Protein AF-A0A9D2GFP0-F1 (afdb_monomer_lite)

pLDDT: mean 77.72, std 15.63, range [35.44, 96.75]

Foldseek 3Di:
DDDDPLPEAEDEPVVLVVVQAQDQAQRWYWYQYPVRDIWIFGGRHPGTPVPTDTDDDDDDDDPDDDDPPQDPQNRDPDHDDDDCVRVVHDDPPPPDCPPPPHHPVRVVVVCVVPPPDQPQFRFDWDDDPDQKIWTWTDGPPAPQKTKIKIQWDADPQAIAGSALQDKIKMWMCHCDPVFHKTFIWIHHRHHDHDPPIFTQWMAGPVRWIDGRNHTDCDVVNVVVVVVVVPDPDPVAHPVRVVVVVPDDDPDDDDDPVNCPDDADWVVRVGANDPDDDPPWDWDAQDSGHIDTADDPPEPPWDWADDVDGDIDTDHPVRVVVVVVVVVVVPDDDQDWDDQPDQDDDDDPDDDDDPDPQQWDQDPVGITGNDTDGDDDDDDDDDDD

Sequence (384 aa):
MTAALNTQVTKTSSEWVTDNPILGKDIIGVEITPGNTLRYKRGDGITTWDGLNYIDIAGDYITAETDPTVPAWAKKTSKPTYTASEVGAAPLSHANDADIHVSTAEKSNWNAKLPSTLPPGSGVTFQTSGTSNGRLFTLQEVPDWVGWTLNAQFTSNGWVLDDPTKYGWFLKLDSRSIMTEYSVYLIPTGAGAHTDEYAVFTVKADGTCTVNGENVVLASDIASLQSHIKNGDIHVTVTDKTNWNNKANSDHVHSASDITTGILSVPRGGSGKSSWTANRILYPSSPTVFEQLPFPTVNGSFLRQGTSGAPYWTSPDDVRGVIRSVLRYARTSNQSMTSSSATKISLTSRTEIDDSGILAVSSNGIKVSKTGYYNISAQIIFSA

Secondary structure (DSSP, 8-state):
--------EEEEHHHHHHH-PBPPTT-EEEEE-TTS-EEEEE--SSSBGGGSPB---------S---TTS-TTTTSSSPPPPPTTTTTPPPTTTTS-TTSSS-HHHHHHHHHTS-SSPPSS--EEEE-SSS-EEEEE--TTSTTEEEEEESEEEETTEEEESSTTS-EEEEEEEEETTEEEEEEEEE-S-SSEE---EEEEEEETTS-EEETTEE---HHHHHHHHHHHH-TTSSS-HHHHHHHHTPPPSS----GGG--SS---GGGT--S-S---TT-EEEEEETTEEEEEPPPSSTTPEEE--SSS--EEE-HHHHHHHHHHHGGGS------B-TTS-------S----S-TTSEEEETTEEEESS-B------------

Structure (mmCIF, N/CA/C/O backbone):
data_AF-A0A9D2GFP0-F1
#
_entry.id   AF-A0A9D2GFP0-F1
#
loop_
_atom_site.group_PDB
_atom_site.id
_atom_site.type_symbol
_atom_site.label_atom_id
_atom_site.label_alt_id
_atom_site.label_comp_id
_atom_site.label_asym_id
_atom_site.label_entity_id
_atom_site.label_seq_id
_atom_site.pdbx_PDB_ins_code
_atom_site.Cartn_x
_atom_site.Cartn_y
_atom_site.Cartn_z
_atom_site.occupancy
_atom_site.B_iso_or_equiv
_atom_site.auth_seq_id
_atom_site.auth_comp_id
_atom_site.auth_asym_id
_atom_site.auth_atom_id
_atom_site.pdbx_PDB_model_num
ATOM 1 N N . MET A 1 1 ? -17.978 -7.814 -108.980 1.00 35.47 1 MET A N 1
ATOM 2 C CA . MET A 1 1 ? -18.346 -8.465 -110.253 1.00 35.47 1 MET A CA 1
ATOM 3 C C . MET A 1 1 ? -19.418 -9.490 -109.925 1.00 35.47 1 MET A C 1
ATOM 5 O O . MET A 1 1 ? -19.194 -10.321 -109.057 1.00 35.47 1 MET A O 1
ATOM 9 N N . THR A 1 2 ? -20.612 -9.303 -110.475 1.00 35.44 2 THR A N 1
ATOM 10 C CA . THR A 1 2 ? -21.835 -10.065 -110.198 1.00 35.44 2 THR A CA 1
ATOM 11 C C . THR A 1 2 ? -21.626 -11.560 -110.444 1.00 35.44 2 THR A C 1
ATOM 13 O O . THR A 1 2 ? -21.064 -11.942 -111.467 1.00 35.44 2 THR A O 1
ATOM 16 N N . ALA A 1 3 ? -22.055 -12.383 -109.487 1.00 38.94 3 ALA A N 1
ATOM 17 C CA . ALA A 1 3 ? -21.982 -13.835 -109.533 1.00 38.94 3 ALA A CA 1
ATOM 18 C C . ALA A 1 3 ? -22.852 -14.409 -110.661 1.00 38.94 3 ALA A C 1
ATOM 20 O O . ALA A 1 3 ? -24.035 -14.085 -110.751 1.00 38.94 3 ALA A O 1
ATOM 21 N N . ALA A 1 4 ? -22.297 -15.323 -111.454 1.00 38.59 4 ALA A N 1
ATOM 22 C CA . ALA A 1 4 ? -23.096 -16.382 -112.050 1.00 38.59 4 ALA A CA 1
ATOM 23 C C . ALA A 1 4 ? -23.027 -17.567 -111.080 1.00 38.59 4 ALA A C 1
ATOM 25 O O . ALA A 1 4 ? -21.947 -18.096 -110.817 1.00 38.59 4 ALA A O 1
ATOM 26 N N . LEU A 1 5 ? -24.166 -17.934 -110.483 1.00 46.25 5 LEU A N 1
ATOM 27 C CA . LEU A 1 5 ? -24.306 -19.222 -109.810 1.00 46.25 5 LEU A CA 1
ATOM 28 C C . LEU A 1 5 ? -24.001 -20.304 -110.852 1.00 46.25 5 LEU A C 1
ATOM 30 O O . LEU A 1 5 ? -24.843 -20.583 -111.705 1.00 46.25 5 LEU A O 1
ATOM 34 N N . ASN A 1 6 ? -22.807 -20.894 -110.785 1.00 54.47 6 ASN A N 1
ATOM 35 C CA . ASN A 1 6 ? -22.441 -22.053 -111.589 1.00 54.47 6 ASN A CA 1
ATOM 36 C C . ASN A 1 6 ? -23.375 -23.200 -111.210 1.00 54.47 6 ASN A C 1
ATOM 38 O O . ASN A 1 6 ? -23.175 -23.901 -110.219 1.00 54.47 6 ASN A O 1
ATOM 42 N N . THR A 1 7 ? -24.448 -23.334 -111.978 1.00 69.25 7 THR A N 1
ATOM 43 C CA . THR A 1 7 ? -25.472 -24.352 -111.796 1.00 69.25 7 THR A CA 1
ATOM 44 C C . THR A 1 7 ? -24.858 -25.658 -112.268 1.00 69.25 7 THR A C 1
ATOM 46 O O . THR A 1 7 ? -24.831 -25.951 -113.456 1.00 69.25 7 THR A O 1
ATOM 49 N N . GLN A 1 8 ? -24.245 -26.399 -111.351 1.00 83.69 8 GLN A N 1
ATOM 50 C CA . GLN A 1 8 ? -23.612 -27.664 -111.683 1.00 83.69 8 GLN A CA 1
ATOM 51 C C . GLN A 1 8 ? -24.689 -28.694 -112.022 1.00 83.69 8 GLN A C 1
ATOM 53 O O . GLN A 1 8 ? -25.612 -28.914 -111.236 1.00 83.69 8 GLN A O 1
ATOM 58 N N . VAL A 1 9 ? -24.556 -29.354 -113.169 1.00 85.25 9 VAL A N 1
ATOM 59 C CA . VAL A 1 9 ? -25.431 -30.471 -113.541 1.00 85.25 9 VAL A CA 1
ATOM 60 C C . VAL A 1 9 ? -24.645 -31.756 -113.352 1.00 85.25 9 VAL A C 1
ATOM 62 O O . VAL A 1 9 ? -23.511 -31.848 -113.810 1.00 85.25 9 VAL A O 1
ATOM 65 N N . THR A 1 10 ? -25.223 -32.741 -112.668 1.00 89.75 10 THR A N 1
ATOM 66 C CA . THR A 1 10 ? -24.551 -34.016 -112.383 1.00 89.75 10 THR A CA 1
ATOM 67 C C . THR A 1 10 ? -25.410 -35.173 -112.875 1.00 89.75 10 THR A C 1
ATOM 69 O O . THR A 1 10 ? -26.590 -35.234 -112.536 1.00 89.75 10 THR A O 1
ATOM 72 N N . LYS A 1 11 ? -24.823 -36.073 -113.667 1.00 88.88 11 LYS A N 1
ATOM 73 C CA . LYS A 1 11 ? -25.441 -37.321 -114.147 1.00 88.88 11 LYS A CA 1
ATOM 74 C C . LYS A 1 11 ? -24.388 -38.429 -114.223 1.00 88.88 11 LYS A C 1
ATOM 76 O O . LYS A 1 11 ? -23.182 -38.161 -114.164 1.00 88.88 11 LYS A O 1
ATOM 81 N N . THR A 1 12 ? -24.825 -39.674 -114.345 1.00 91.00 12 THR A N 1
ATOM 82 C CA . THR A 1 12 ? -23.927 -40.803 -114.625 1.00 91.00 12 THR A CA 1
ATOM 83 C C . THR A 1 12 ? -23.392 -40.741 -116.059 1.00 91.00 12 THR A C 1
ATOM 85 O O . THR A 1 12 ? -24.021 -40.142 -116.933 1.00 91.00 12 THR A O 1
ATOM 88 N N . SER A 1 13 ? -22.245 -41.372 -116.333 1.00 89.50 13 SER A N 1
ATOM 89 C CA . SER A 1 13 ? -21.676 -41.448 -117.694 1.00 89.50 13 SER A CA 1
ATOM 90 C C . SER A 1 13 ? -22.684 -41.922 -118.736 1.00 89.50 13 SER A C 1
ATOM 92 O O . SER A 1 13 ? -22.790 -41.333 -119.806 1.00 89.50 13 SER A O 1
ATOM 94 N N . SER A 1 14 ? -23.457 -42.964 -118.421 1.00 89.31 14 SER A N 1
ATOM 95 C CA . SER A 1 14 ? -24.454 -43.510 -119.344 1.00 89.31 14 SER A CA 1
ATOM 96 C C . SER A 1 14 ? -25.567 -42.514 -119.656 1.00 89.31 14 SER A C 1
ATOM 98 O O . SER A 1 14 ? -26.003 -42.434 -120.801 1.00 89.31 14 SER A O 1
ATOM 100 N N . GLU A 1 15 ? -26.011 -41.738 -118.667 1.00 89.94 15 GLU A N 1
ATOM 101 C CA . GLU A 1 15 ? -27.046 -40.716 -118.862 1.00 89.94 15 GLU A CA 1
ATOM 102 C C . GLU A 1 15 ? -26.515 -39.534 -119.676 1.00 89.94 15 GLU A C 1
ATOM 104 O O . GLU A 1 15 ? -27.200 -39.052 -120.574 1.00 89.94 15 GLU A O 1
ATOM 109 N N . TRP A 1 16 ? -25.281 -39.093 -119.413 1.00 92.19 16 TRP A N 1
ATOM 110 C CA . TRP A 1 16 ? -24.657 -38.017 -120.181 1.00 92.19 16 TRP A CA 1
ATOM 111 C C . TRP A 1 16 ? -24.475 -38.366 -121.654 1.00 92.19 16 TRP A C 1
ATOM 113 O O . TRP A 1 16 ? -24.772 -37.530 -122.502 1.00 92.19 16 TRP A O 1
ATOM 123 N N . VAL A 1 17 ? -24.029 -39.587 -121.953 1.00 88.06 17 VAL A N 1
ATOM 124 C CA . VAL A 1 17 ? -23.835 -40.058 -123.333 1.00 88.06 17 VAL A CA 1
ATOM 125 C C . VAL A 1 17 ? -25.176 -40.302 -124.030 1.00 88.06 17 VAL A C 1
ATOM 127 O O . VAL A 1 17 ? -25.313 -40.010 -125.213 1.00 88.06 17 VAL A O 1
ATOM 130 N N . THR A 1 18 ? -26.189 -40.808 -123.316 1.00 91.06 18 THR A N 1
ATOM 131 C CA . THR A 1 18 ? -27.511 -41.075 -123.915 1.00 91.06 18 THR A CA 1
ATOM 132 C C . THR A 1 18 ? -28.244 -39.782 -124.261 1.00 91.06 18 THR A C 1
ATOM 134 O O . THR A 1 18 ? -28.765 -39.654 -125.368 1.00 91.06 18 THR A O 1
ATOM 137 N N . ASP A 1 19 ? -28.270 -38.814 -123.341 1.00 89.56 19 ASP A N 1
ATOM 138 C CA . ASP A 1 19 ? -28.931 -37.527 -123.579 1.00 89.56 19 ASP A CA 1
ATOM 139 C C . ASP A 1 19 ? -28.094 -36.609 -124.486 1.00 89.56 19 ASP A C 1
ATOM 141 O O . ASP A 1 19 ? -28.644 -35.747 -125.170 1.00 89.56 19 ASP A O 1
ATOM 145 N N . ASN A 1 20 ? -26.764 -36.754 -124.427 1.00 90.06 20 ASN A N 1
ATOM 146 C CA . ASN A 1 20 ? -25.727 -35.950 -125.084 1.00 90.06 20 ASN A CA 1
ATOM 147 C C . ASN A 1 20 ? -26.077 -34.455 -125.263 1.00 90.06 20 ASN A C 1
ATOM 149 O O . ASN A 1 20 ? -26.035 -33.926 -126.379 1.00 90.06 20 ASN A O 1
ATOM 153 N N . PRO A 1 21 ? -26.454 -33.741 -124.186 1.00 91.06 21 PRO A N 1
ATOM 154 C CA . PRO A 1 21 ? -26.950 -32.377 -124.302 1.00 91.06 21 PRO A CA 1
ATOM 155 C C . PRO A 1 21 ? -25.813 -31.386 -124.580 1.00 91.06 21 PRO A C 1
ATOM 157 O O . PRO A 1 21 ? -24.660 -31.615 -124.212 1.00 91.06 21 PRO A O 1
ATOM 160 N N . ILE A 1 22 ? -26.153 -30.230 -125.155 1.00 89.56 22 ILE A N 1
ATOM 161 C CA . ILE A 1 22 ? -25.269 -29.058 -125.181 1.00 89.56 22 ILE A CA 1
ATOM 162 C C . ILE A 1 22 ? -25.416 -28.331 -123.845 1.00 89.56 22 ILE A C 1
ATOM 164 O O . ILE A 1 22 ? -26.501 -27.855 -123.503 1.00 89.56 22 ILE A O 1
ATOM 168 N N . LEU A 1 23 ? -24.330 -28.240 -123.080 1.00 86.94 23 LEU A N 1
ATOM 169 C CA . LEU A 1 23 ? -24.323 -27.477 -121.836 1.00 86.94 23 LEU A CA 1
ATOM 170 C C . LEU A 1 23 ? -24.111 -25.994 -122.126 1.00 86.94 23 LEU A C 1
ATOM 172 O O . LEU A 1 23 ? -23.232 -25.634 -122.908 1.00 86.94 23 LEU A O 1
ATOM 176 N N . GLY A 1 24 ? -24.891 -25.141 -121.455 1.00 84.12 24 GLY A N 1
ATOM 177 C CA . GLY A 1 24 ? -24.727 -23.689 -121.512 1.00 84.12 24 GLY A CA 1
ATOM 178 C C . GLY A 1 24 ? -23.287 -23.264 -121.206 1.00 84.12 24 GLY A C 1
ATOM 179 O O . GLY A 1 24 ? -22.572 -23.940 -120.464 1.00 84.12 24 GLY A O 1
ATOM 180 N N . LYS A 1 25 ? -22.853 -22.142 -121.786 1.00 84.19 25 LYS A N 1
ATOM 181 C CA . LYS A 1 25 ? -21.485 -21.648 -121.615 1.00 84.19 25 LYS A CA 1
ATOM 182 C C . LYS A 1 25 ? -21.151 -21.471 -120.128 1.00 84.19 25 LYS A C 1
ATOM 184 O O . LYS A 1 25 ? -21.944 -20.915 -119.376 1.00 84.19 25 LYS A O 1
ATOM 189 N N . ASP A 1 26 ? -19.980 -21.958 -119.736 1.00 83.50 26 ASP A N 1
ATOM 190 C CA . ASP A 1 26 ? -19.411 -21.928 -118.385 1.00 83.50 26 ASP A CA 1
ATOM 191 C C . ASP A 1 26 ? -20.153 -22.766 -117.324 1.00 83.50 26 ASP A C 1
ATOM 193 O O . ASP A 1 26 ? -19.706 -22.846 -116.176 1.00 83.50 26 ASP A O 1
ATOM 197 N N . ILE A 1 27 ? -21.208 -23.494 -117.709 1.00 86.75 27 ILE A N 1
ATOM 198 C CA . ILE A 1 27 ? -21.839 -24.499 -116.849 1.00 86.75 27 ILE A CA 1
ATOM 199 C C . ILE A 1 27 ? -20.904 -25.698 -116.688 1.00 86.75 27 ILE A C 1
ATOM 201 O O . ILE A 1 27 ? -20.400 -26.251 -117.665 1.00 86.75 27 ILE A O 1
ATOM 205 N N . ILE A 1 28 ? -20.685 -26.125 -115.444 1.00 88.31 28 ILE A N 1
ATOM 206 C CA . ILE A 1 28 ? -19.898 -27.323 -115.149 1.00 88.31 28 ILE A CA 1
ATOM 207 C C . ILE A 1 28 ? -20.825 -28.536 -115.148 1.00 88.31 28 ILE A C 1
ATOM 209 O O . ILE A 1 28 ? -21.703 -28.658 -114.290 1.00 88.31 28 ILE A O 1
ATOM 213 N N . GLY A 1 29 ? -20.621 -29.432 -116.108 1.00 89.62 29 GLY A N 1
ATOM 214 C CA . GLY A 1 29 ? -21.227 -30.754 -116.087 1.00 89.62 29 GLY A CA 1
ATOM 215 C C . GLY A 1 29 ? -20.304 -31.736 -115.382 1.00 89.62 29 GLY A C 1
ATOM 216 O O . GLY A 1 29 ? -19.088 -31.742 -115.602 1.00 89.62 29 GLY A O 1
ATOM 217 N N . VAL A 1 30 ? -20.891 -32.540 -114.506 1.00 90.75 30 VAL A N 1
ATOM 218 C CA . VAL A 1 30 ? -20.180 -33.513 -113.686 1.00 90.75 30 VAL A CA 1
ATOM 219 C C . VAL A 1 30 ? -20.666 -34.895 -114.018 1.00 90.75 30 VAL A C 1
ATOM 221 O O . VAL A 1 30 ? -21.847 -35.224 -113.902 1.00 90.75 30 VAL A O 1
ATOM 224 N N . GLU A 1 31 ? -19.720 -35.701 -114.452 1.00 91.06 31 GLU A N 1
ATOM 225 C CA . GLU A 1 31 ? -19.937 -37.074 -114.835 1.00 91.06 31 GLU A CA 1
ATOM 226 C C . GLU A 1 31 ? -19.493 -37.989 -113.711 1.00 91.06 31 GLU A C 1
ATOM 228 O O . GLU A 1 31 ? -18.322 -38.007 -113.320 1.00 91.06 31 GLU A O 1
ATOM 233 N N . ILE A 1 32 ? -20.452 -38.762 -113.210 1.00 90.62 32 ILE A N 1
ATOM 234 C CA . ILE A 1 32 ? -20.189 -39.877 -112.313 1.00 90.62 32 ILE A CA 1
ATOM 235 C C . ILE A 1 32 ? -19.889 -41.087 -113.195 1.00 90.62 32 ILE A C 1
ATOM 237 O O . ILE A 1 32 ? -20.788 -41.667 -113.809 1.00 90.62 32 ILE A O 1
ATOM 241 N N . THR A 1 33 ? -18.613 -41.455 -113.273 1.00 84.50 33 THR A N 1
ATOM 242 C CA . THR A 1 33 ? -18.197 -42.652 -114.016 1.00 84.50 33 THR A CA 1
ATOM 243 C C . THR A 1 33 ? -18.700 -43.931 -113.337 1.00 84.50 33 THR A C 1
ATOM 245 O O . THR A 1 33 ? -18.937 -43.913 -112.129 1.00 84.50 33 THR A O 1
ATOM 248 N N . PRO A 1 34 ? -18.830 -45.074 -114.045 1.00 82.38 34 PRO A N 1
ATOM 249 C CA . PRO A 1 34 ? -19.286 -46.334 -113.439 1.00 82.38 34 PRO A CA 1
ATOM 250 C C . PRO A 1 34 ? -18.450 -46.802 -112.230 1.00 82.38 34 PRO A C 1
ATOM 252 O O . PRO A 1 34 ? -18.936 -47.569 -111.407 1.00 82.38 34 PRO A O 1
ATOM 255 N N . GLY A 1 35 ? -17.207 -46.320 -112.098 1.00 80.25 35 GLY A N 1
ATOM 256 C CA . GLY A 1 35 ? -16.336 -46.525 -110.932 1.00 80.25 35 GLY A CA 1
ATOM 257 C C . GLY A 1 35 ? -16.458 -45.454 -109.837 1.00 80.25 35 GLY A C 1
ATOM 258 O O . GLY A 1 35 ? -15.555 -45.326 -109.017 1.00 80.25 35 GLY A O 1
ATOM 259 N N . ASN A 1 36 ? -17.523 -44.646 -109.843 1.00 81.19 36 ASN A N 1
ATOM 260 C CA . ASN A 1 36 ? -17.815 -43.573 -108.886 1.00 81.19 36 ASN A CA 1
ATOM 261 C C . ASN A 1 36 ? -16.780 -42.429 -108.814 1.00 81.19 36 ASN A C 1
ATOM 263 O O . ASN A 1 36 ? -16.756 -41.670 -107.847 1.00 81.19 36 ASN A O 1
ATOM 267 N N . THR A 1 37 ? -15.932 -42.271 -109.835 1.00 81.81 37 THR A N 1
ATOM 268 C CA . THR A 1 37 ? -15.012 -41.125 -109.935 1.00 81.81 37 THR A CA 1
ATOM 269 C C . THR A 1 37 ? -15.703 -39.974 -110.657 1.00 81.81 37 THR A C 1
ATOM 271 O O . THR A 1 37 ? -16.303 -40.183 -111.716 1.00 81.81 37 THR A O 1
ATOM 274 N N . LEU A 1 38 ? -15.604 -38.769 -110.093 1.00 85.88 38 LEU A N 1
ATOM 275 C CA . LEU A 1 38 ? -16.155 -37.554 -110.688 1.00 85.88 38 LEU A CA 1
ATOM 276 C C . LEU A 1 38 ? -15.180 -36.966 -111.702 1.00 85.88 38 LEU A C 1
ATOM 278 O O . LEU A 1 38 ? -14.012 -36.737 -111.384 1.00 85.88 38 LEU A O 1
ATOM 282 N N . ARG A 1 39 ? -15.675 -36.674 -112.903 1.00 86.69 39 ARG A N 1
ATOM 283 C CA . ARG A 1 39 ? -14.959 -35.878 -113.901 1.00 86.69 39 ARG A CA 1
ATOM 284 C C . ARG A 1 39 ? -15.784 -34.667 -114.305 1.00 86.69 39 ARG A C 1
ATOM 286 O O . ARG A 1 39 ? -17.012 -34.723 -114.321 1.00 86.69 39 ARG A O 1
ATOM 293 N N . TYR A 1 40 ? -15.097 -33.580 -114.635 1.00 88.94 40 TYR A N 1
ATOM 294 C CA . TYR A 1 40 ? -15.716 -32.283 -114.887 1.00 88.94 40 TYR A CA 1
ATOM 295 C C . TYR A 1 40 ? -15.428 -31.846 -116.316 1.00 88.94 40 TYR A C 1
ATOM 297 O O . TYR A 1 40 ? -14.268 -31.825 -116.733 1.00 88.94 40 TYR A O 1
ATOM 305 N N . LYS A 1 41 ? -16.468 -31.445 -117.044 1.00 90.25 41 LYS A N 1
ATOM 306 C CA . LYS A 1 41 ? -16.332 -30.703 -118.300 1.00 90.25 41 LYS A CA 1
ATOM 307 C C . LYS A 1 41 ? -17.041 -29.362 -118.162 1.00 90.25 41 LYS A C 1
ATOM 309 O O . LYS A 1 41 ? -18.036 -29.247 -117.444 1.00 90.25 41 LYS A O 1
ATOM 314 N N . ARG A 1 42 ? -16.535 -28.340 -118.850 1.00 88.19 42 ARG A N 1
ATOM 315 C CA . ARG A 1 42 ? -17.182 -27.024 -118.918 1.00 88.19 42 ARG A CA 1
ATOM 316 C C . ARG A 1 42 ? -17.918 -26.893 -120.243 1.00 88.19 42 ARG A C 1
ATOM 318 O O . ARG A 1 42 ? -17.294 -27.033 -121.288 1.00 88.19 42 ARG A O 1
ATOM 325 N N . GLY A 1 43 ? -19.217 -26.614 -120.183 1.00 86.62 43 GLY A N 1
ATOM 326 C CA . GLY A 1 43 ? -20.028 -26.276 -121.346 1.00 86.62 43 GLY A CA 1
ATOM 327 C C . GLY A 1 43 ? -19.532 -25.002 -122.015 1.00 86.62 43 GLY A C 1
ATOM 328 O O . GLY A 1 43 ? -19.115 -24.055 -121.350 1.00 86.62 43 GLY A O 1
ATOM 329 N N . ASP A 1 44 ? -19.582 -24.960 -123.336 1.00 84.81 44 ASP A N 1
ATOM 330 C CA . ASP A 1 44 ? -19.275 -23.775 -124.141 1.00 84.81 44 ASP A CA 1
ATOM 331 C C . ASP A 1 44 ? -20.541 -23.135 -124.742 1.00 84.81 44 ASP A C 1
ATOM 333 O O . ASP A 1 44 ? -20.457 -22.077 -125.367 1.00 84.81 44 ASP A O 1
ATOM 337 N N . GLY A 1 45 ? -21.714 -23.730 -124.494 1.00 87.06 45 GLY A N 1
ATOM 338 C CA . GLY A 1 45 ? -23.011 -23.308 -125.017 1.00 87.06 45 GLY A CA 1
ATOM 339 C C . GLY A 1 45 ? -23.322 -23.809 -126.425 1.00 87.06 45 GLY A C 1
ATOM 340 O O . GLY A 1 45 ? -24.381 -23.459 -126.941 1.00 87.06 45 GLY A O 1
ATOM 341 N N . ILE A 1 46 ? -22.428 -24.581 -127.054 1.00 89.31 46 ILE A N 1
ATOM 342 C CA . ILE A 1 46 ? -22.531 -24.953 -128.476 1.00 89.31 46 ILE A CA 1
ATOM 343 C C . ILE A 1 46 ? -22.244 -26.445 -128.704 1.00 89.31 46 ILE A C 1
ATOM 345 O O . ILE A 1 46 ? -22.950 -27.092 -129.475 1.00 89.31 46 ILE A O 1
ATOM 349 N N . THR A 1 47 ? -21.234 -27.005 -128.045 1.00 89.56 47 THR A N 1
ATOM 350 C CA . THR A 1 47 ? -20.782 -28.388 -128.226 1.00 89.56 47 THR A CA 1
ATOM 351 C C . THR A 1 47 ? -21.553 -29.337 -127.306 1.00 89.56 47 THR A C 1
ATOM 353 O O . THR A 1 47 ? -21.805 -29.030 -126.137 1.00 89.56 47 THR A O 1
ATOM 356 N N . THR A 1 48 ? -21.942 -30.506 -127.822 1.00 91.75 48 THR A N 1
ATOM 357 C CA . THR A 1 48 ? -22.589 -31.555 -127.018 1.00 91.75 48 THR A CA 1
ATOM 358 C C . THR A 1 48 ? -21.602 -32.166 -126.022 1.00 91.75 48 THR A C 1
ATOM 360 O O . THR A 1 48 ? -20.385 -32.111 -126.220 1.00 91.75 48 THR A O 1
ATOM 363 N N . TRP A 1 49 ? -22.117 -32.768 -124.950 1.00 91.38 49 TRP A N 1
ATOM 364 C CA . TRP A 1 49 ? -21.321 -33.344 -123.863 1.00 91.38 49 TRP A CA 1
ATOM 365 C C . TRP A 1 49 ? -20.137 -34.211 -124.328 1.00 91.38 49 TRP A C 1
ATOM 367 O O . TRP A 1 49 ? -19.014 -34.052 -123.831 1.00 91.38 49 TRP A O 1
ATOM 377 N N . ASP A 1 50 ? -20.356 -35.099 -125.297 1.00 90.56 50 ASP A N 1
ATOM 378 C CA . ASP A 1 50 ? -19.316 -36.008 -125.793 1.00 90.56 50 ASP A CA 1
ATOM 379 C C . ASP A 1 50 ? -18.161 -35.276 -126.486 1.00 90.56 50 ASP A C 1
ATOM 381 O O . ASP A 1 50 ? -17.018 -35.723 -126.405 1.00 90.56 50 ASP A O 1
ATOM 385 N N . GLY A 1 51 ? -18.437 -34.128 -127.111 1.00 88.88 51 GLY A N 1
ATOM 386 C CA . GLY A 1 51 ? -17.433 -33.313 -127.795 1.00 88.88 51 GLY A CA 1
ATOM 387 C C . GLY A 1 51 ? -16.633 -32.386 -126.875 1.00 88.88 51 GLY A C 1
ATOM 388 O O . GLY A 1 51 ? -15.623 -31.831 -127.302 1.00 88.88 51 GLY A O 1
ATOM 389 N N . LEU A 1 52 ? -17.056 -32.201 -125.620 1.00 88.00 52 LEU A N 1
ATOM 390 C CA . LEU A 1 52 ? -16.339 -31.367 -124.653 1.00 88.00 52 LEU A CA 1
ATOM 391 C C . LEU A 1 52 ? -15.132 -32.109 -124.048 1.00 88.00 52 LEU A C 1
ATOM 393 O O . LEU A 1 52 ? -15.166 -33.324 -123.844 1.00 88.00 52 LEU A O 1
ATOM 397 N N . ASN A 1 53 ? -14.088 -31.362 -123.680 1.00 86.75 53 ASN A N 1
ATOM 398 C CA . ASN A 1 53 ? -12.897 -31.891 -123.004 1.00 86.75 53 ASN A CA 1
ATOM 399 C C . ASN A 1 53 ? -13.015 -31.798 -121.473 1.00 86.75 53 ASN A C 1
ATOM 401 O O . ASN A 1 53 ? -13.693 -30.911 -120.945 1.00 86.75 53 ASN A O 1
ATOM 405 N N . TYR A 1 54 ? -12.334 -32.697 -120.756 1.00 86.62 54 TYR A N 1
ATOM 406 C CA . TYR A 1 54 ? -12.241 -32.627 -119.296 1.00 86.62 54 TYR A CA 1
ATOM 407 C C . TYR A 1 54 ? -11.286 -31.525 -118.833 1.00 86.62 54 TYR A C 1
ATOM 409 O O . TYR A 1 54 ? -10.322 -31.182 -119.515 1.00 86.62 54 TYR A O 1
ATOM 417 N N . ILE A 1 55 ? -11.566 -30.985 -117.648 1.00 84.25 55 ILE A N 1
ATOM 418 C CA . ILE A 1 55 ? -10.709 -30.022 -116.958 1.00 84.25 55 ILE A CA 1
ATOM 419 C C . ILE A 1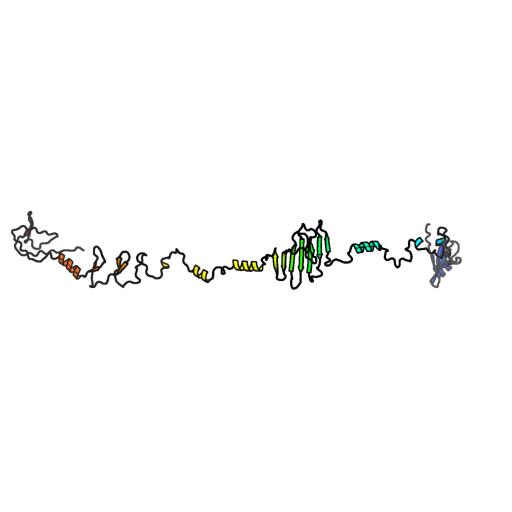 55 ? -9.777 -30.805 -116.022 1.00 84.25 55 ILE A C 1
ATOM 421 O O . ILE A 1 55 ? -10.211 -31.210 -114.946 1.00 84.25 55 ILE A O 1
ATOM 425 N N . ASP A 1 56 ? -8.515 -31.005 -116.403 1.00 66.81 56 ASP A N 1
ATOM 426 C CA . ASP A 1 56 ? -7.486 -31.548 -115.502 1.00 66.81 56 ASP A CA 1
ATOM 427 C C . ASP A 1 56 ? -6.724 -30.400 -114.802 1.00 66.81 56 ASP A C 1
ATOM 429 O O . ASP A 1 56 ? -6.345 -29.413 -115.433 1.00 66.81 56 ASP A O 1
ATOM 433 N N . ILE A 1 57 ? -6.521 -30.498 -113.479 1.00 61.56 57 ILE A N 1
ATOM 434 C CA . ILE A 1 57 ? -5.907 -29.457 -112.627 1.00 61.56 57 ILE A CA 1
ATOM 435 C C . ILE A 1 57 ? -4.439 -29.810 -112.330 1.00 61.56 57 ILE A C 1
ATOM 437 O O . ILE A 1 57 ? -4.176 -30.592 -111.420 1.00 61.56 57 ILE A O 1
ATOM 441 N N . ALA A 1 58 ? -3.484 -29.207 -113.046 1.00 50.28 58 ALA A N 1
ATOM 442 C CA . ALA A 1 58 ? -2.083 -29.064 -112.616 1.00 50.28 58 ALA A CA 1
ATOM 443 C C . ALA A 1 58 ? -1.345 -28.040 -113.506 1.00 50.28 58 ALA A C 1
ATOM 445 O O . ALA A 1 58 ? -1.154 -28.316 -114.688 1.00 50.28 58 ALA A O 1
ATOM 446 N N . GLY A 1 59 ? -0.898 -26.887 -112.969 1.00 54.50 59 GLY A N 1
ATOM 447 C CA . GLY A 1 59 ? 0.055 -26.053 -113.727 1.00 54.50 59 GLY A CA 1
ATOM 448 C C . GLY A 1 59 ? 0.432 -24.627 -113.289 1.00 54.50 59 GLY A C 1
ATOM 449 O O . GLY A 1 59 ? 1.525 -24.221 -113.656 1.00 54.50 59 GLY A O 1
ATOM 450 N N . ASP A 1 60 ? -0.354 -23.868 -112.514 1.00 53.53 60 ASP A N 1
ATOM 451 C CA . ASP A 1 60 ? -0.064 -22.426 -112.310 1.00 53.53 60 ASP A CA 1
ATOM 452 C C . ASP A 1 60 ? 0.389 -22.060 -110.881 1.00 53.53 60 ASP A C 1
ATOM 454 O O . ASP A 1 60 ? -0.421 -21.679 -110.035 1.00 53.53 60 ASP A O 1
ATOM 458 N N . TYR A 1 61 ? 1.702 -22.088 -110.619 1.00 53.19 61 TYR A N 1
ATOM 459 C CA . TYR A 1 61 ? 2.305 -21.376 -109.479 1.00 53.19 61 TYR A CA 1
ATOM 460 C C . TYR A 1 61 ? 3.509 -20.534 -109.932 1.00 53.19 61 TYR A C 1
ATOM 462 O O . TYR A 1 61 ? 4.321 -20.968 -110.746 1.00 53.19 61 TYR A O 1
ATOM 470 N N . ILE A 1 62 ? 3.618 -19.317 -109.391 1.00 64.81 62 ILE A N 1
ATOM 471 C CA . ILE A 1 62 ? 4.593 -18.283 -109.772 1.00 64.81 62 ILE A CA 1
ATOM 472 C C . ILE A 1 62 ? 5.993 -18.662 -109.250 1.00 64.81 62 ILE A C 1
ATOM 474 O O . ILE A 1 62 ? 6.164 -18.893 -108.056 1.00 64.81 62 ILE A O 1
ATOM 478 N N . THR A 1 63 ? 7.008 -18.708 -110.120 1.00 63.59 63 THR A N 1
ATOM 479 C CA . THR A 1 63 ? 8.376 -19.158 -109.776 1.00 63.59 63 THR A CA 1
ATOM 480 C C . THR A 1 63 ? 9.391 -18.025 -109.564 1.00 63.59 63 THR A C 1
ATOM 482 O O . THR A 1 63 ? 10.560 -18.301 -109.297 1.00 63.59 63 THR A O 1
ATOM 485 N N . ALA A 1 64 ? 8.983 -16.756 -109.686 1.00 67.31 64 ALA A N 1
ATOM 486 C CA . ALA A 1 64 ? 9.827 -15.586 -109.429 1.00 67.31 64 ALA A CA 1
ATOM 487 C C . ALA A 1 64 ? 8.992 -14.348 -109.053 1.00 67.31 64 ALA A C 1
ATOM 489 O O . ALA A 1 64 ? 7.935 -14.114 -109.632 1.00 67.31 64 ALA A O 1
ATOM 490 N N . GLU A 1 65 ? 9.493 -13.546 -108.110 1.00 74.88 65 GLU A N 1
ATOM 491 C CA . GLU A 1 65 ? 8.841 -12.315 -107.645 1.00 74.88 65 GLU A CA 1
ATOM 492 C C . GLU A 1 65 ? 9.143 -11.135 -108.585 1.00 74.88 65 GLU A C 1
ATOM 494 O O . GLU A 1 65 ? 10.311 -10.820 -108.836 1.00 74.88 65 GLU A O 1
ATOM 499 N N . THR A 1 66 ? 8.101 -10.467 -109.088 1.00 74.94 66 THR A N 1
ATOM 500 C CA . THR A 1 66 ? 8.209 -9.407 -110.108 1.00 74.94 66 THR A CA 1
ATOM 501 C C . THR A 1 66 ? 7.826 -8.011 -109.613 1.00 74.94 66 THR A C 1
ATOM 503 O O . THR A 1 66 ? 7.993 -7.056 -110.371 1.00 74.94 66 THR A O 1
ATOM 506 N N . ASP A 1 67 ? 7.345 -7.843 -108.375 1.00 78.56 67 ASP A N 1
ATOM 507 C CA . ASP A 1 67 ? 6.908 -6.536 -107.865 1.00 78.56 67 ASP A CA 1
ATOM 508 C C . ASP A 1 67 ? 8.082 -5.526 -107.799 1.00 78.56 67 ASP A C 1
ATOM 510 O O . ASP A 1 67 ? 9.071 -5.741 -107.077 1.00 78.56 67 ASP A O 1
ATOM 514 N N . PRO A 1 68 ? 8.024 -4.403 -108.544 1.00 76.81 68 PRO A N 1
ATOM 515 C CA . PRO A 1 68 ? 9.079 -3.393 -108.552 1.00 76.81 68 PRO A CA 1
ATOM 516 C C . PRO A 1 68 ? 9.173 -2.589 -107.245 1.00 76.81 68 PRO A C 1
ATOM 518 O O . PRO A 1 68 ? 10.209 -1.971 -107.006 1.00 76.81 68 PRO A O 1
ATOM 521 N N . THR A 1 69 ? 8.147 -2.606 -106.389 1.00 86.62 69 THR A N 1
ATOM 522 C CA . THR A 1 69 ? 8.122 -1.863 -105.117 1.00 86.62 69 THR A CA 1
ATOM 523 C C . THR A 1 69 ? 8.963 -2.520 -104.025 1.00 86.62 69 THR A C 1
ATOM 525 O O . THR A 1 69 ? 9.410 -1.850 -103.094 1.00 86.62 69 THR A O 1
ATOM 528 N N . VAL A 1 70 ? 9.253 -3.817 -104.157 1.00 80.81 70 VAL A N 1
ATOM 529 C CA . VAL A 1 70 ? 10.115 -4.534 -103.217 1.00 80.81 70 VAL A CA 1
ATOM 530 C C . VAL A 1 70 ? 11.581 -4.101 -103.432 1.00 80.81 70 VAL A C 1
ATOM 532 O O . VAL A 1 70 ? 12.124 -4.286 -104.532 1.00 80.81 70 VAL A O 1
ATOM 535 N N . PRO A 1 71 ? 12.270 -3.553 -102.408 1.00 81.50 71 PRO A N 1
ATOM 536 C CA . PRO A 1 71 ? 13.644 -3.074 -102.539 1.00 81.50 71 PRO A CA 1
ATOM 537 C C . PRO A 1 71 ? 14.619 -4.179 -102.947 1.00 81.50 71 PRO A C 1
ATOM 539 O O . PRO A 1 71 ? 14.523 -5.318 -102.486 1.00 81.50 71 PRO A O 1
ATOM 542 N N . ALA A 1 72 ? 15.628 -3.833 -103.749 1.00 79.00 72 ALA A N 1
ATOM 543 C CA . ALA A 1 72 ? 16.593 -4.800 -104.275 1.00 79.00 72 ALA A CA 1
ATOM 544 C C . ALA A 1 72 ? 17.309 -5.622 -103.183 1.00 79.00 72 ALA A C 1
ATOM 546 O O . ALA A 1 72 ? 17.613 -6.791 -103.398 1.00 79.00 72 ALA A O 1
ATOM 547 N N . TRP A 1 73 ? 17.549 -5.050 -101.996 1.00 80.19 73 TRP A N 1
ATOM 548 C CA . TRP A 1 73 ? 18.154 -5.765 -100.864 1.00 80.19 73 TRP A CA 1
ATOM 549 C C . TRP A 1 73 ? 17.210 -6.806 -100.240 1.00 80.19 73 TRP A C 1
ATOM 551 O O . TRP A 1 73 ? 17.667 -7.830 -99.734 1.00 80.19 73 TRP A O 1
ATOM 561 N N . ALA A 1 74 ? 15.894 -6.581 -100.300 1.00 76.88 74 ALA A N 1
ATOM 562 C CA . ALA A 1 74 ? 14.904 -7.513 -99.780 1.00 76.88 74 ALA A CA 1
ATOM 563 C C . ALA A 1 74 ? 14.776 -8.758 -100.673 1.00 76.88 74 ALA A C 1
ATOM 565 O O . ALA A 1 74 ? 14.530 -9.841 -100.147 1.00 76.88 74 ALA A O 1
ATOM 566 N N . LYS A 1 75 ? 15.045 -8.601 -101.979 1.00 80.00 75 LYS A N 1
ATOM 567 C CA . LYS A 1 75 ? 15.041 -9.652 -103.012 1.00 80.00 75 LYS A CA 1
ATOM 568 C C . LYS A 1 75 ? 16.277 -10.563 -102.998 1.00 80.00 75 LYS A C 1
ATOM 570 O O . LYS A 1 75 ? 16.278 -11.589 -103.667 1.00 80.00 75 LYS A O 1
ATOM 575 N N . LYS A 1 76 ? 17.345 -10.201 -102.275 1.00 80.44 76 LYS A N 1
ATOM 576 C CA . LYS A 1 76 ? 18.556 -11.034 -102.166 1.00 80.44 76 LYS A CA 1
ATOM 577 C C . LYS A 1 76 ? 18.330 -12.203 -101.202 1.00 80.44 76 LYS A C 1
ATOM 579 O O . LYS A 1 76 ? 17.777 -12.009 -100.121 1.00 80.44 76 LYS A O 1
ATOM 584 N N . THR A 1 77 ? 18.836 -13.384 -101.564 1.00 78.00 77 THR A N 1
ATOM 585 C CA . THR A 1 77 ? 18.750 -14.621 -100.763 1.00 78.00 77 THR A CA 1
ATOM 586 C C . THR A 1 77 ? 19.462 -14.502 -99.414 1.00 78.00 77 THR A C 1
ATOM 588 O O . THR A 1 77 ? 19.011 -15.069 -98.425 1.00 78.00 77 THR A O 1
ATOM 591 N N . SER A 1 78 ? 20.543 -13.719 -99.361 1.00 81.56 78 SER A N 1
ATOM 592 C CA . SER A 1 78 ? 21.317 -13.465 -98.143 1.00 81.56 78 SER A CA 1
ATOM 593 C C . SER A 1 78 ? 21.182 -12.006 -97.728 1.00 81.56 78 SER A C 1
ATOM 595 O O . SER A 1 78 ? 21.412 -11.095 -98.531 1.00 81.56 78 SER A O 1
ATOM 597 N N . LYS A 1 79 ? 20.805 -11.783 -96.468 1.00 79.19 79 LYS A N 1
ATOM 598 C CA . LYS A 1 79 ? 20.727 -10.443 -95.879 1.00 79.19 79 LYS A CA 1
ATOM 599 C C . LYS A 1 79 ? 22.133 -9.921 -95.537 1.00 79.19 79 LYS A C 1
ATOM 601 O O . LYS A 1 79 ? 23.032 -10.734 -95.321 1.00 79.19 79 LYS A O 1
ATOM 606 N N . PRO A 1 80 ? 22.344 -8.593 -95.501 1.00 77.50 80 PRO A N 1
ATOM 607 C CA . PRO A 1 80 ? 23.603 -8.023 -95.033 1.00 77.50 80 PRO A CA 1
ATOM 608 C C . PRO A 1 80 ? 23.835 -8.374 -93.559 1.00 77.50 80 PRO A C 1
ATOM 610 O O . PRO A 1 80 ? 22.884 -8.431 -92.779 1.00 77.50 80 PRO A O 1
ATOM 613 N N . THR A 1 81 ? 25.093 -8.570 -93.171 1.00 78.50 81 THR A N 1
ATOM 614 C CA . THR A 1 81 ? 25.475 -8.622 -91.756 1.00 78.50 81 THR A CA 1
ATOM 615 C C . THR A 1 81 ? 25.511 -7.195 -91.224 1.00 78.50 81 THR A C 1
ATOM 617 O O . THR A 1 81 ? 26.261 -6.378 -91.752 1.00 78.50 81 THR A O 1
ATOM 620 N N . TYR A 1 82 ? 24.719 -6.895 -90.197 1.00 77.00 82 TYR A N 1
ATOM 621 C CA . TYR A 1 82 ? 24.776 -5.608 -89.506 1.00 77.00 82 TYR A CA 1
ATOM 622 C C . TYR A 1 82 ? 25.763 -5.679 -88.341 1.00 77.00 82 TYR A C 1
ATOM 624 O O . TYR A 1 82 ? 25.812 -6.671 -87.609 1.00 77.00 82 TYR A O 1
ATOM 632 N N . THR A 1 83 ? 26.544 -4.625 -88.153 1.00 78.12 83 THR A N 1
ATOM 633 C CA . THR A 1 83 ? 27.392 -4.435 -86.976 1.00 78.12 83 THR A CA 1
ATOM 634 C C . THR A 1 83 ? 26.563 -3.939 -85.791 1.00 78.12 83 THR A C 1
ATOM 636 O O . THR A 1 83 ? 25.516 -3.316 -85.962 1.00 78.12 83 THR A O 1
ATOM 639 N N . ALA A 1 84 ? 27.041 -4.173 -84.564 1.00 72.06 84 ALA A N 1
ATOM 640 C CA . ALA A 1 84 ? 26.357 -3.725 -83.347 1.00 72.06 84 ALA A CA 1
ATOM 641 C C . ALA A 1 84 ? 26.112 -2.198 -83.339 1.00 72.06 84 ALA A C 1
ATOM 643 O O . ALA A 1 84 ? 25.042 -1.737 -82.947 1.00 72.06 84 ALA A O 1
ATOM 644 N N . SER A 1 85 ? 27.058 -1.434 -83.901 1.00 73.44 85 SER A N 1
ATOM 645 C CA . SER A 1 85 ? 26.943 0.015 -84.104 1.00 73.44 85 SER A CA 1
ATOM 646 C C . SER A 1 85 ? 25.793 0.417 -85.031 1.00 73.44 85 SER A C 1
ATOM 648 O O . SER A 1 85 ? 25.218 1.483 -84.836 1.00 73.44 85 SER A O 1
ATOM 650 N N . GLU A 1 86 ? 25.474 -0.380 -86.051 1.00 79.75 86 GLU A N 1
ATOM 651 C CA . GLU A 1 86 ? 24.446 -0.036 -87.045 1.00 79.75 86 GLU A CA 1
ATOM 652 C C . GLU A 1 86 ? 23.023 -0.260 -86.525 1.00 79.75 86 GLU A C 1
ATOM 654 O O . GLU A 1 86 ? 22.090 0.375 -87.007 1.00 79.75 86 GLU A O 1
ATOM 659 N N . VAL A 1 87 ? 22.848 -1.140 -85.536 1.00 80.19 87 VAL A N 1
ATOM 660 C CA . VAL A 1 87 ? 21.525 -1.505 -84.993 1.00 80.19 87 VAL A CA 1
ATOM 661 C C . VAL A 1 87 ? 21.307 -1.040 -83.552 1.00 80.19 87 VAL A C 1
ATOM 663 O O . VAL A 1 87 ? 20.312 -1.409 -82.935 1.00 80.19 87 VAL A O 1
ATOM 666 N N . GLY A 1 88 ? 22.229 -0.244 -82.998 1.00 71.19 88 GLY A N 1
ATOM 667 C CA . GLY A 1 88 ? 22.167 0.207 -81.603 1.00 71.19 88 GLY A CA 1
ATOM 668 C C . GLY A 1 88 ? 22.323 -0.928 -80.586 1.00 71.19 88 GLY A C 1
ATOM 669 O O . GLY A 1 88 ? 21.909 -0.786 -79.437 1.00 71.19 88 GLY A O 1
ATOM 670 N N . ALA A 1 89 ? 22.897 -2.060 -81.001 1.00 69.88 89 ALA A N 1
ATOM 671 C CA . ALA A 1 89 ? 23.217 -3.156 -80.103 1.00 69.88 89 ALA A CA 1
ATOM 672 C C . ALA A 1 89 ? 24.521 -2.855 -79.359 1.00 69.88 89 ALA A C 1
ATOM 674 O O . ALA A 1 89 ? 25.462 -2.264 -79.890 1.00 69.88 89 ALA A O 1
ATOM 675 N N . ALA A 1 90 ? 24.570 -3.288 -78.109 1.00 66.25 90 ALA A N 1
ATOM 676 C CA . ALA A 1 90 ? 25.723 -3.108 -77.251 1.00 66.25 90 ALA A CA 1
ATOM 677 C C . ALA A 1 90 ? 26.924 -3.945 -77.793 1.00 66.25 90 ALA A C 1
ATOM 679 O O . ALA A 1 90 ? 26.713 -5.094 -78.195 1.00 66.25 90 ALA A O 1
ATOM 680 N N . PRO A 1 91 ? 28.162 -3.409 -77.877 1.00 67.00 91 PRO A N 1
ATOM 681 C CA . PRO A 1 91 ? 29.339 -4.138 -78.375 1.00 67.00 91 PRO A CA 1
ATOM 682 C C . PRO A 1 91 ? 29.622 -5.484 -77.672 1.00 67.00 91 PRO A C 1
ATOM 684 O O . PRO A 1 91 ? 29.362 -5.671 -76.493 1.00 67.00 91 PRO A O 1
ATOM 687 N N . LEU A 1 92 ? 30.231 -6.447 -78.376 1.00 60.28 92 LEU A N 1
ATOM 688 C CA . LEU A 1 92 ? 30.437 -7.823 -77.877 1.00 60.28 92 LEU A CA 1
ATOM 689 C C . LEU A 1 92 ? 31.274 -7.935 -76.576 1.00 60.28 92 LEU A C 1
ATOM 691 O O . LEU A 1 92 ? 31.296 -8.989 -75.947 1.00 60.28 92 LEU A O 1
ATOM 695 N N . SER A 1 93 ? 31.970 -6.868 -76.170 1.00 57.78 93 SER A N 1
ATOM 696 C CA . SER A 1 93 ? 32.834 -6.809 -74.984 1.00 57.78 93 SER A CA 1
ATOM 697 C C . SER A 1 93 ? 32.104 -6.502 -73.667 1.00 57.78 93 SER A C 1
ATOM 699 O O . SER A 1 93 ? 32.758 -6.210 -72.671 1.00 57.78 93 SER A O 1
ATOM 701 N N . HIS A 1 94 ? 30.772 -6.583 -73.613 1.00 55.19 94 HIS A N 1
ATOM 702 C CA . HIS A 1 94 ? 30.005 -6.372 -72.372 1.00 55.19 94 HIS A CA 1
ATOM 703 C C . HIS A 1 94 ? 30.024 -7.557 -71.384 1.00 55.19 94 HIS A C 1
ATOM 705 O O . HIS A 1 94 ? 29.228 -7.592 -70.453 1.00 55.19 94 HIS A O 1
ATOM 711 N N . ALA A 1 95 ? 30.929 -8.527 -71.540 1.00 55.28 95 ALA A N 1
ATOM 712 C CA . ALA A 1 95 ? 30.991 -9.709 -70.673 1.00 55.28 95 ALA A CA 1
ATOM 713 C C . ALA A 1 95 ? 31.673 -9.466 -69.308 1.00 55.28 95 ALA A C 1
ATOM 715 O O . ALA A 1 95 ? 31.674 -10.352 -68.456 1.00 55.28 95 ALA A O 1
ATOM 716 N N . ASN A 1 96 ? 32.261 -8.289 -69.082 1.00 55.09 96 ASN A N 1
ATOM 717 C CA . ASN A 1 96 ? 33.067 -8.007 -67.889 1.00 55.09 96 ASN A CA 1
ATOM 718 C C . ASN A 1 96 ? 33.067 -6.524 -67.501 1.00 55.09 96 ASN A C 1
ATOM 720 O O . ASN A 1 96 ? 34.007 -6.043 -66.869 1.00 55.09 96 ASN A O 1
ATOM 724 N N . ASP A 1 97 ? 32.015 -5.803 -67.875 1.00 58.91 97 ASP A N 1
ATOM 725 C CA . ASP A 1 97 ? 31.798 -4.460 -67.363 1.00 58.91 97 ASP A CA 1
ATOM 726 C C . ASP A 1 97 ? 31.079 -4.579 -66.009 1.00 58.91 97 ASP A C 1
ATOM 728 O O . ASP A 1 97 ? 29.884 -4.851 -65.928 1.00 58.91 97 ASP A O 1
ATOM 732 N N . ALA A 1 98 ? 31.845 -4.488 -64.922 1.00 56.53 98 ALA A N 1
ATOM 733 C CA . ALA A 1 98 ? 31.298 -4.481 -63.566 1.00 56.53 98 ALA A CA 1
ATOM 734 C C . ALA A 1 98 ? 30.641 -3.130 -63.206 1.00 56.53 98 ALA A C 1
ATOM 736 O O . ALA A 1 98 ? 30.042 -3.027 -62.133 1.00 56.53 98 ALA A O 1
ATOM 737 N N . ASP A 1 99 ? 30.731 -2.133 -64.098 1.00 60.81 99 ASP A N 1
ATOM 738 C CA . ASP A 1 99 ? 30.354 -0.734 -63.879 1.00 60.81 99 ASP A CA 1
ATOM 739 C C . ASP A 1 99 ? 29.115 -0.301 -64.701 1.00 60.81 99 ASP A C 1
ATOM 741 O O . ASP A 1 99 ? 28.779 0.880 -64.730 1.00 60.81 99 ASP A O 1
ATOM 745 N N . ILE A 1 100 ? 28.352 -1.221 -65.315 1.00 59.38 100 ILE A N 1
ATOM 746 C CA . ILE A 1 100 ? 27.224 -0.843 -66.209 1.00 59.38 100 ILE A CA 1
ATOM 747 C C . ILE A 1 100 ? 26.010 -0.226 -65.486 1.00 59.38 100 ILE A C 1
ATOM 749 O O . ILE A 1 100 ? 25.083 0.264 -66.134 1.00 59.38 100 ILE A O 1
ATOM 753 N N . HIS A 1 101 ? 25.982 -0.235 -64.151 1.00 62.47 101 HIS A N 1
ATOM 754 C CA . HIS A 1 101 ? 24.886 0.362 -63.373 1.00 62.47 101 HIS A CA 1
ATOM 755 C C . HIS A 1 101 ? 25.337 1.327 -62.277 1.00 62.47 101 HIS A C 1
ATOM 757 O O . HIS A 1 101 ? 24.535 2.141 -61.828 1.00 62.47 101 HIS A O 1
ATOM 763 N N . VAL A 1 102 ? 26.591 1.235 -61.836 1.00 70.12 102 VAL A N 1
ATOM 764 C CA . VAL A 1 102 ? 27.170 2.063 -60.775 1.00 70.12 102 VAL A CA 1
ATOM 765 C C . VAL A 1 102 ? 28.666 2.140 -61.056 1.00 70.12 102 VAL A C 1
ATOM 767 O O . VAL A 1 102 ? 29.338 1.112 -61.012 1.00 70.12 102 VAL A O 1
ATOM 770 N N . SER A 1 103 ? 29.193 3.329 -61.336 1.00 78.69 103 SER A N 1
ATOM 771 C CA . SER A 1 103 ? 30.631 3.527 -61.544 1.00 78.69 103 SER A CA 1
ATOM 772 C C . SER A 1 103 ? 31.434 3.180 -60.291 1.00 78.69 103 SER A C 1
ATOM 774 O O . SER A 1 103 ? 30.945 3.297 -59.164 1.00 78.69 103 SER A O 1
ATOM 776 N N . THR A 1 104 ? 32.717 2.860 -60.452 1.00 75.25 104 THR A N 1
ATOM 777 C CA . THR A 1 104 ? 33.647 2.685 -59.322 1.00 75.25 104 THR A CA 1
ATOM 778 C C . THR A 1 104 ? 33.618 3.873 -58.338 1.00 75.25 104 THR A C 1
ATOM 780 O O . THR A 1 104 ? 33.696 3.679 -57.124 1.00 75.25 104 THR A O 1
ATOM 783 N N . ALA A 1 105 ? 33.437 5.105 -58.832 1.00 76.62 105 ALA A N 1
ATOM 784 C CA . ALA A 1 105 ? 33.304 6.305 -58.003 1.00 76.62 105 ALA A CA 1
ATOM 785 C C . ALA A 1 105 ? 31.966 6.357 -57.248 1.00 76.62 105 ALA A C 1
ATOM 787 O O . ALA A 1 105 ? 31.942 6.656 -56.055 1.00 76.62 105 ALA A O 1
ATOM 788 N N . GLU A 1 106 ? 30.853 6.025 -57.901 1.00 80.25 106 GLU A N 1
ATOM 789 C CA . GLU A 1 106 ? 29.543 5.936 -57.248 1.00 80.25 106 GLU A CA 1
ATOM 790 C C . GLU A 1 106 ? 29.505 4.806 -56.222 1.00 80.25 106 GLU A C 1
ATOM 792 O O . GLU A 1 106 ? 28.960 4.997 -55.140 1.00 80.25 106 GLU A O 1
ATOM 797 N N . LYS A 1 107 ? 30.154 3.675 -56.506 1.00 77.94 107 LYS A N 1
ATOM 798 C CA . LYS A 1 107 ? 30.322 2.551 -55.581 1.00 77.94 107 LYS A CA 1
ATOM 799 C C . LYS A 1 107 ? 31.177 2.947 -54.383 1.00 77.94 107 LYS A C 1
ATOM 801 O O . LYS A 1 107 ? 30.824 2.619 -53.257 1.00 77.94 107 LYS A O 1
ATOM 806 N N . SER A 1 108 ? 32.249 3.706 -54.607 1.00 76.81 108 SER A N 1
ATOM 807 C CA . SER A 1 108 ? 33.061 4.293 -53.536 1.00 76.81 108 SER A CA 1
ATOM 808 C C . SER A 1 108 ? 32.240 5.260 -52.678 1.00 76.81 108 SER A C 1
ATOM 810 O O . SER A 1 108 ? 32.248 5.155 -51.457 1.00 76.81 108 SER A O 1
ATOM 812 N N . ASN A 1 109 ? 31.431 6.125 -53.295 1.00 77.50 109 ASN A N 1
ATOM 813 C CA . ASN A 1 109 ? 30.553 7.060 -52.588 1.00 77.50 109 ASN A CA 1
ATOM 814 C C . ASN A 1 109 ? 29.423 6.355 -51.820 1.00 77.50 109 ASN A C 1
ATOM 816 O O . ASN A 1 109 ? 29.073 6.779 -50.722 1.00 77.50 109 ASN A O 1
ATOM 820 N N . TRP A 1 110 ? 28.846 5.281 -52.366 1.00 78.44 110 TRP A N 1
ATOM 821 C CA . TRP A 1 110 ? 27.826 4.473 -51.687 1.00 78.44 110 TRP A CA 1
ATOM 822 C C . TRP A 1 110 ? 28.424 3.695 -50.517 1.00 78.44 110 TRP A C 1
ATOM 824 O O . TRP A 1 110 ? 27.877 3.722 -49.418 1.00 78.44 110 TRP A O 1
ATOM 834 N N . ASN A 1 111 ? 29.592 3.087 -50.720 1.00 71.25 111 ASN A N 1
ATOM 835 C CA . ASN A 1 111 ? 30.342 2.429 -49.657 1.00 71.25 111 ASN A CA 1
ATOM 836 C C . ASN A 1 111 ? 30.853 3.429 -48.613 1.00 71.25 111 ASN A C 1
ATOM 838 O O . ASN A 1 111 ? 30.990 3.060 -47.463 1.00 71.25 111 ASN A O 1
ATOM 842 N N . ALA A 1 112 ? 31.083 4.698 -48.960 1.00 69.44 112 ALA A N 1
ATOM 843 C CA . ALA A 1 112 ? 31.425 5.741 -47.993 1.00 69.44 112 ALA A CA 1
ATOM 844 C C . ALA A 1 112 ? 30.218 6.217 -47.162 1.00 69.44 112 ALA A C 1
ATOM 846 O O . ALA A 1 112 ? 30.408 6.752 -46.072 1.00 69.44 112 ALA A O 1
ATOM 847 N N . LYS A 1 113 ? 28.974 6.008 -47.633 1.00 68.94 113 LYS A N 1
ATOM 848 C CA . LYS A 1 113 ? 27.756 6.273 -46.838 1.00 68.94 113 LYS A CA 1
ATOM 849 C C . LYS A 1 113 ? 27.563 5.266 -45.699 1.00 68.94 113 LYS A C 1
ATOM 851 O O . LYS A 1 113 ? 26.812 5.558 -44.772 1.00 68.94 113 LYS A O 1
ATOM 856 N N . LEU A 1 114 ? 28.231 4.113 -45.755 1.00 60.16 114 LEU A N 1
ATOM 857 C CA . LEU A 1 114 ? 28.229 3.090 -44.711 1.00 60.16 114 LEU A CA 1
ATOM 858 C C . LEU A 1 114 ? 29.678 2.910 -44.220 1.00 60.16 114 LEU A C 1
ATOM 860 O O . LEU A 1 114 ? 30.473 2.313 -44.934 1.00 60.16 114 LEU A O 1
ATOM 864 N N . PRO A 1 115 ? 30.085 3.435 -43.051 1.00 59.81 115 PRO A N 1
ATOM 865 C CA . PRO A 1 115 ? 31.487 3.366 -42.638 1.00 59.81 115 PRO A CA 1
ATOM 866 C C . PRO A 1 115 ? 31.988 1.910 -42.634 1.00 59.81 115 PRO A C 1
ATOM 868 O O . PRO A 1 115 ? 31.379 1.038 -42.018 1.00 59.81 115 PRO A O 1
ATOM 871 N N . SER A 1 116 ? 33.110 1.651 -43.323 1.00 54.41 116 SER A N 1
ATOM 872 C CA . SER A 1 116 ? 33.718 0.314 -43.496 1.00 54.41 116 SER A CA 1
ATOM 873 C C . SER A 1 116 ? 34.185 -0.331 -42.189 1.00 54.41 116 SER A C 1
ATOM 875 O O . SER A 1 116 ? 34.528 -1.510 -42.149 1.00 54.41 116 SER A O 1
ATOM 877 N N . THR A 1 117 ? 34.177 0.445 -41.113 1.00 48.84 117 THR A N 1
ATOM 878 C CA . THR A 1 117 ? 34.221 -0.022 -39.737 1.00 48.84 117 THR A CA 1
ATOM 879 C C . THR A 1 117 ? 33.156 0.744 -38.972 1.00 48.84 117 THR A C 1
ATOM 881 O O . THR A 1 117 ? 33.298 1.932 -38.682 1.00 48.84 117 THR A O 1
ATOM 884 N N . LEU A 1 118 ? 32.074 0.047 -38.672 1.00 52.66 118 LEU A N 1
ATOM 885 C CA . LEU A 1 118 ? 31.108 0.436 -37.663 1.00 52.66 118 LEU A CA 1
ATOM 886 C C . LEU A 1 118 ? 31.868 0.614 -36.321 1.00 52.66 118 LEU A C 1
ATOM 888 O O . LEU A 1 118 ? 32.550 -0.327 -35.909 1.00 52.66 118 LEU A O 1
ATOM 892 N N . PRO A 1 119 ? 31.847 1.795 -35.662 1.00 53.22 119 PRO A N 1
ATOM 893 C CA . PRO A 1 119 ? 32.505 1.985 -34.367 1.00 53.22 119 PRO A CA 1
ATOM 894 C C . PRO A 1 119 ? 32.039 0.930 -33.345 1.00 53.22 119 PRO A C 1
ATOM 896 O O . PRO A 1 119 ? 30.896 0.465 -33.451 1.00 53.22 119 PRO A O 1
ATOM 899 N N . PRO A 1 120 ? 32.867 0.556 -32.349 1.00 46.03 120 PRO A N 1
ATOM 900 C CA . PRO A 1 120 ? 32.454 -0.343 -31.270 1.00 46.03 120 PRO A CA 1
ATOM 901 C C . PRO A 1 120 ? 31.117 0.120 -30.671 1.00 46.03 120 PRO A C 1
ATOM 903 O O . PRO A 1 120 ? 31.001 1.262 -30.233 1.00 46.03 120 PRO A O 1
ATOM 906 N N . GLY A 1 121 ? 30.094 -0.739 -30.701 1.00 52.34 121 GLY A N 1
ATOM 907 C CA . GLY A 1 121 ? 28.733 -0.391 -30.270 1.00 52.34 121 GLY A CA 1
ATOM 908 C C . GLY A 1 121 ? 27.829 0.204 -31.354 1.00 52.34 121 GLY A C 1
ATOM 909 O O . GLY A 1 121 ? 27.048 1.120 -31.100 1.00 52.34 121 GLY A O 1
ATOM 910 N N . SER A 1 122 ? 27.932 -0.304 -32.581 1.00 58.81 122 SER A N 1
ATOM 911 C CA . SER A 1 122 ? 27.156 0.217 -33.701 1.00 58.81 122 SER A CA 1
ATOM 912 C C . SER A 1 122 ? 25.671 -0.074 -33.592 1.00 58.81 122 SER A C 1
ATOM 914 O O . SER A 1 122 ? 25.199 -1.197 -33.753 1.00 58.81 122 SER A O 1
ATOM 916 N N . GLY A 1 123 ? 24.960 1.006 -33.312 1.00 67.75 123 GLY A N 1
ATOM 917 C CA . GLY A 1 123 ? 23.525 1.071 -33.215 1.00 67.75 123 GLY A CA 1
ATOM 918 C C . GLY A 1 123 ? 22.878 1.851 -34.348 1.00 67.75 123 GLY A C 1
ATOM 919 O O . GLY A 1 123 ? 23.542 2.540 -35.125 1.00 67.75 123 GLY A O 1
ATOM 920 N N . VAL A 1 124 ? 21.551 1.805 -34.406 1.00 82.00 124 VAL A N 1
ATOM 921 C CA . VAL A 1 124 ? 20.789 2.728 -35.250 1.00 82.00 124 VAL A CA 1
ATOM 922 C C . VAL A 1 124 ? 20.834 4.104 -34.591 1.00 82.00 124 VAL A C 1
ATOM 924 O O . VAL A 1 124 ? 20.371 4.263 -33.461 1.00 82.00 124 VAL A O 1
ATOM 927 N N . THR A 1 125 ? 21.416 5.087 -35.281 1.00 80.50 125 THR A N 1
ATOM 928 C CA . THR A 1 125 ? 21.467 6.482 -34.821 1.00 80.50 125 THR A CA 1
ATOM 929 C C . THR A 1 125 ? 20.415 7.307 -35.550 1.00 80.50 125 THR A C 1
ATOM 931 O O . THR A 1 125 ? 20.346 7.299 -36.777 1.00 80.50 125 THR A O 1
ATOM 934 N N . PHE A 1 126 ? 19.627 8.051 -34.786 1.00 81.94 126 PHE A N 1
ATOM 935 C CA . PHE A 1 126 ? 18.626 8.991 -35.264 1.00 81.94 126 PHE A CA 1
ATOM 936 C C . PHE A 1 126 ? 19.060 10.398 -34.858 1.00 81.94 126 PHE A C 1
ATOM 938 O O . PHE A 1 126 ? 19.201 10.692 -33.669 1.00 81.94 126 PHE A O 1
ATOM 945 N N . GLN A 1 127 ? 19.266 11.278 -35.835 1.00 79.69 127 GLN A N 1
ATOM 946 C CA . GLN A 1 127 ? 19.473 12.693 -35.543 1.00 79.69 127 GLN A CA 1
ATOM 947 C C . GLN A 1 127 ? 18.156 13.284 -35.041 1.00 79.69 127 GLN A C 1
ATOM 949 O O . GLN A 1 127 ? 17.108 13.090 -35.661 1.00 79.69 127 GLN A O 1
ATOM 954 N N . THR A 1 128 ? 18.191 13.980 -33.906 1.00 77.31 128 THR A N 1
ATOM 955 C CA . THR A 1 128 ? 17.029 14.768 -33.481 1.00 77.31 128 THR A CA 1
ATOM 956 C C . THR A 1 128 ? 16.982 16.069 -34.283 1.00 77.31 128 THR A C 1
ATOM 958 O O . THR A 1 128 ? 17.937 16.423 -34.970 1.00 77.31 128 THR A O 1
ATOM 961 N N . SER A 1 129 ? 15.898 16.838 -34.184 1.00 80.00 129 SER A N 1
ATOM 962 C CA . SER A 1 129 ? 15.838 18.179 -34.787 1.00 80.00 129 SER A CA 1
ATOM 963 C C . SER A 1 129 ? 16.787 19.203 -34.130 1.00 80.00 129 SER A C 1
ATOM 965 O O . SER A 1 129 ? 16.754 20.375 -34.496 1.00 80.00 129 SER A O 1
ATOM 967 N N . GLY A 1 130 ? 17.585 18.800 -33.132 1.00 79.75 130 GLY A N 1
ATOM 968 C CA . GLY A 1 130 ? 18.567 19.634 -32.440 1.00 79.75 130 GLY A CA 1
ATOM 969 C C . GLY A 1 130 ? 19.969 19.015 -32.425 1.00 79.75 130 GLY A C 1
ATOM 970 O O . GLY A 1 130 ? 20.299 18.144 -33.216 1.00 79.75 130 GLY A O 1
ATOM 971 N N . THR A 1 131 ? 20.799 19.474 -31.492 1.00 82.81 131 THR A N 1
ATOM 972 C CA . THR A 1 131 ? 22.204 19.063 -31.291 1.00 82.81 131 THR A CA 1
ATOM 973 C C . THR A 1 131 ? 22.386 17.653 -30.717 1.00 82.81 131 THR A C 1
ATOM 975 O O . THR A 1 131 ? 23.504 17.154 -30.665 1.00 82.81 131 THR A O 1
ATOM 978 N N . SER A 1 132 ? 21.302 17.012 -30.285 1.00 89.31 132 SER A N 1
ATOM 979 C CA . SER A 1 132 ? 21.319 15.706 -29.626 1.00 89.31 132 SER A CA 1
ATOM 980 C C . SER A 1 132 ? 21.037 14.571 -30.608 1.00 89.31 132 SER A C 1
ATOM 982 O O . SER A 1 132 ? 20.286 14.747 -31.570 1.00 89.31 132 SER A O 1
ATOM 984 N N . ASN A 1 133 ? 21.547 13.373 -30.332 1.00 88.44 133 ASN A N 1
ATOM 985 C CA . ASN A 1 133 ? 21.235 12.178 -31.116 1.00 88.44 133 ASN A CA 1
ATOM 986 C C . ASN A 1 133 ? 20.530 11.123 -30.253 1.00 88.44 133 ASN A C 1
ATOM 988 O O . ASN A 1 133 ? 20.796 10.994 -29.057 1.00 88.44 133 ASN A O 1
ATOM 992 N N . GLY A 1 134 ? 19.624 10.363 -30.867 1.00 90.94 134 GLY A N 1
ATOM 993 C CA . GLY A 1 134 ? 19.065 9.138 -30.300 1.00 90.94 134 GLY A CA 1
ATOM 994 C C . GLY A 1 134 ? 19.804 7.917 -30.844 1.00 90.94 134 GLY A C 1
ATOM 995 O O . GLY A 1 134 ? 20.093 7.876 -32.039 1.00 90.94 134 GLY A O 1
ATOM 996 N N . ARG A 1 135 ? 20.125 6.921 -30.012 1.00 90.12 135 ARG A N 1
ATOM 997 C CA . ARG A 1 135 ? 20.869 5.722 -30.453 1.00 90.12 135 ARG A CA 1
ATOM 998 C C . ARG A 1 135 ? 20.302 4.444 -29.850 1.00 90.12 135 ARG A C 1
ATOM 1000 O O . ARG A 1 135 ? 20.196 4.375 -28.635 1.00 90.12 135 ARG A O 1
ATOM 1007 N N . LEU A 1 136 ? 20.019 3.423 -30.659 1.00 89.38 136 LEU A N 1
ATOM 1008 C CA . LEU A 1 136 ? 19.724 2.053 -30.200 1.00 89.38 136 LEU A CA 1
ATOM 1009 C C . LEU A 1 136 ? 20.939 1.166 -30.459 1.00 89.38 136 LEU A C 1
ATOM 1011 O O . LEU A 1 136 ? 21.231 0.916 -31.623 1.00 89.38 136 LEU A O 1
ATOM 1015 N N . PHE A 1 137 ? 21.624 0.684 -29.425 1.00 84.62 137 PHE A N 1
ATOM 1016 C CA . PHE A 1 137 ? 22.921 0.013 -29.553 1.00 84.62 137 PHE A CA 1
ATOM 1017 C C . PHE A 1 137 ? 23.113 -1.110 -28.528 1.00 84.62 137 PHE A C 1
ATOM 1019 O O . PHE A 1 137 ? 22.412 -1.208 -27.523 1.00 84.62 137 PHE A O 1
ATOM 1026 N N . THR A 1 138 ? 24.112 -1.947 -28.783 1.00 83.69 138 THR A N 1
ATOM 1027 C CA . THR A 1 138 ? 24.681 -2.896 -27.820 1.00 83.69 138 THR A CA 1
ATOM 1028 C C . THR A 1 138 ? 26.090 -2.436 -27.461 1.00 83.69 138 THR A C 1
ATOM 1030 O O . THR A 1 138 ? 26.751 -1.805 -28.283 1.00 83.69 138 THR A O 1
ATOM 1033 N N . LEU A 1 139 ? 26.597 -2.766 -26.277 1.00 77.75 139 LEU A N 1
ATOM 1034 C CA . LEU A 1 139 ? 27.990 -2.505 -25.916 1.00 77.75 139 LEU A CA 1
ATOM 1035 C C . LEU A 1 139 ? 28.793 -3.770 -26.170 1.00 77.75 139 LEU A C 1
ATOM 1037 O O . LEU A 1 139 ? 28.440 -4.840 -25.689 1.00 77.75 139 LEU A O 1
ATOM 1041 N N . GLN A 1 140 ? 29.883 -3.638 -26.921 1.00 72.06 140 GLN A N 1
ATOM 1042 C CA . GLN A 1 140 ? 30.699 -4.775 -27.354 1.00 72.06 140 GLN A CA 1
ATOM 1043 C C . GLN A 1 140 ? 31.273 -5.591 -26.179 1.00 72.06 140 GLN A C 1
ATOM 1045 O O . GLN A 1 140 ? 31.543 -6.777 -26.330 1.00 72.06 140 GLN A O 1
ATOM 1050 N N . GLU A 1 141 ? 31.424 -4.969 -25.010 1.00 78.62 141 GLU A N 1
ATOM 1051 C CA . GLU A 1 141 ? 31.998 -5.578 -23.803 1.00 78.62 141 GLU A CA 1
ATOM 1052 C C . GLU A 1 141 ? 30.938 -6.014 -22.779 1.00 78.62 141 GLU A C 1
ATOM 1054 O O . GLU A 1 141 ? 31.272 -6.564 -21.730 1.00 78.62 141 GLU A O 1
ATOM 1059 N N . VAL A 1 142 ? 29.655 -5.778 -23.068 1.00 81.00 142 VAL A N 1
ATOM 1060 C CA . VAL A 1 142 ? 28.551 -6.080 -22.155 1.00 81.00 142 VAL A CA 1
ATOM 1061 C C . VAL A 1 142 ? 27.593 -7.059 -22.841 1.00 81.00 142 VAL A C 1
ATOM 1063 O O . VAL A 1 142 ? 26.692 -6.622 -23.558 1.00 81.00 142 VAL A O 1
ATOM 1066 N N . PRO A 1 143 ? 27.782 -8.381 -22.663 1.00 84.88 143 PRO A N 1
ATOM 1067 C CA . PRO A 1 143 ? 26.873 -9.373 -23.229 1.00 84.88 143 PRO A CA 1
ATOM 1068 C C . PRO A 1 143 ? 25.472 -9.248 -22.615 1.00 84.88 143 PRO A C 1
ATOM 1070 O O . PRO A 1 143 ? 25.325 -8.783 -21.486 1.00 84.88 143 PRO A O 1
ATOM 1073 N N . ASP A 1 144 ? 24.453 -9.685 -23.359 1.00 87.94 144 ASP A N 1
ATOM 1074 C CA . ASP A 1 144 ? 23.055 -9.762 -22.905 1.00 87.94 144 ASP A CA 1
ATOM 1075 C C . ASP A 1 144 ? 22.447 -8.418 -22.469 1.00 87.94 144 ASP A C 1
ATOM 1077 O O . ASP A 1 144 ? 21.607 -8.346 -21.567 1.00 87.94 144 ASP A O 1
ATOM 1081 N N . TRP A 1 145 ? 22.883 -7.345 -23.133 1.00 88.06 145 TRP A N 1
ATOM 1082 C CA . TRP A 1 145 ? 22.454 -5.984 -22.856 1.00 88.06 145 TRP A CA 1
ATOM 1083 C C . TRP A 1 145 ? 22.126 -5.208 -24.135 1.00 88.06 145 TRP A C 1
ATOM 1085 O O . TRP A 1 145 ? 22.900 -5.191 -25.097 1.00 88.06 145 TRP A O 1
ATOM 1095 N N . VAL A 1 146 ? 20.985 -4.519 -24.118 1.00 89.62 146 VAL A N 1
ATOM 1096 C CA . VAL A 1 146 ? 20.568 -3.564 -25.154 1.00 89.62 146 VAL A CA 1
ATOM 1097 C C . VAL A 1 146 ? 20.303 -2.214 -24.498 1.00 89.62 146 VAL A C 1
ATOM 1099 O O . VAL A 1 146 ? 19.604 -2.125 -23.485 1.00 89.62 146 VAL A O 1
ATOM 1102 N N . GLY A 1 147 ? 20.853 -1.157 -25.092 1.00 88.69 147 GLY A N 1
ATOM 1103 C CA . GLY A 1 147 ? 20.703 0.216 -24.632 1.00 88.69 147 GLY A CA 1
ATOM 1104 C C . GLY A 1 147 ? 20.020 1.112 -25.662 1.00 88.69 147 GLY A C 1
ATOM 1105 O O . GLY A 1 147 ? 20.216 0.965 -26.870 1.00 88.69 147 GLY A O 1
ATOM 1106 N N . TRP A 1 148 ? 19.254 2.088 -25.179 1.00 93.00 148 TRP A N 1
ATOM 1107 C CA . TRP A 1 148 ? 18.779 3.213 -25.985 1.00 93.00 148 TRP A CA 1
ATOM 1108 C C . TRP A 1 148 ? 19.155 4.524 -25.302 1.00 93.00 148 TRP A C 1
ATOM 1110 O O . TRP A 1 148 ? 18.765 4.743 -24.163 1.00 93.00 148 TRP A O 1
ATOM 1120 N N . THR A 1 149 ? 19.889 5.407 -25.977 1.00 92.81 149 THR A N 1
ATOM 1121 C CA . THR A 1 149 ? 20.199 6.747 -25.464 1.00 92.81 149 THR A CA 1
ATOM 1122 C C . THR A 1 149 ? 19.488 7.872 -26.199 1.00 92.81 149 THR A C 1
ATOM 1124 O O . THR A 1 149 ? 19.122 7.751 -27.371 1.00 92.81 149 THR A O 1
ATOM 1127 N N . LEU A 1 150 ? 19.375 9.006 -25.509 1.00 95.12 150 LEU A N 1
ATOM 1128 C CA . LEU A 1 150 ? 19.097 10.321 -26.071 1.00 95.12 150 LEU A CA 1
ATOM 1129 C C . LEU A 1 150 ? 20.112 11.321 -25.511 1.00 95.12 150 LEU A C 1
ATOM 1131 O O . LEU A 1 150 ? 20.301 11.390 -24.298 1.00 95.12 150 LEU A O 1
ATOM 1135 N N . ASN A 1 151 ? 20.735 12.108 -26.392 1.00 94.94 151 ASN A N 1
ATOM 1136 C CA . ASN A 1 151 ? 21.762 13.095 -26.040 1.00 94.94 151 ASN A CA 1
ATOM 1137 C C . ASN A 1 151 ? 22.986 12.494 -25.326 1.00 94.94 151 ASN A C 1
ATOM 1139 O O . ASN A 1 151 ? 23.691 13.206 -24.625 1.00 94.94 151 ASN A O 1
ATOM 1143 N N . ALA A 1 152 ? 23.236 11.192 -25.468 1.00 91.69 152 ALA A N 1
ATOM 1144 C CA . ALA A 1 152 ? 24.330 10.521 -24.782 1.00 91.69 152 ALA A CA 1
ATOM 1145 C C . ALA A 1 152 ? 24.934 9.400 -25.627 1.00 91.69 152 ALA A C 1
ATOM 1147 O O . ALA A 1 152 ? 24.251 8.737 -26.419 1.00 91.69 152 ALA A O 1
ATOM 1148 N N . GLN A 1 153 ? 26.220 9.162 -25.417 1.00 89.38 153 GLN A N 1
ATOM 1149 C CA . GLN A 1 153 ? 26.981 8.068 -25.995 1.00 89.38 153 GLN A CA 1
ATOM 1150 C C . GLN A 1 153 ? 27.911 7.489 -24.930 1.00 89.38 153 GLN A C 1
ATOM 1152 O O . GLN A 1 153 ? 28.582 8.227 -24.215 1.00 89.38 153 GLN A O 1
ATOM 1157 N N . PHE A 1 154 ? 27.966 6.164 -24.830 1.00 87.12 154 PHE A N 1
ATOM 1158 C CA . PHE A 1 154 ? 28.909 5.508 -23.934 1.00 87.12 154 PHE A CA 1
ATOM 1159 C C . PHE A 1 154 ? 30.289 5.409 -24.588 1.00 87.12 154 PHE A C 1
ATOM 1161 O O . PHE A 1 154 ? 30.409 5.076 -25.770 1.00 87.12 154 PHE A O 1
ATOM 1168 N N . THR A 1 155 ? 31.328 5.686 -23.811 1.00 84.44 155 THR A N 1
ATOM 1169 C CA . THR A 1 155 ? 32.737 5.559 -24.195 1.00 84.44 155 THR A CA 1
ATOM 1170 C C . THR A 1 155 ? 33.466 4.680 -23.182 1.00 84.44 155 THR A C 1
ATOM 1172 O O . THR A 1 155 ? 32.912 4.347 -22.138 1.00 84.44 155 THR A O 1
ATOM 1175 N N . SER A 1 156 ? 34.736 4.353 -23.432 1.00 81.31 156 SER A N 1
ATOM 1176 C CA . SER A 1 156 ? 35.565 3.616 -22.465 1.00 81.31 156 SER A CA 1
ATOM 1177 C C . SER A 1 156 ? 35.704 4.317 -21.107 1.00 81.31 156 SER A C 1
ATOM 1179 O O . SER A 1 156 ? 36.036 3.672 -20.119 1.00 81.31 156 SER A O 1
ATOM 1181 N N . ASN A 1 157 ? 35.467 5.632 -21.057 1.00 84.44 157 ASN A N 1
ATOM 1182 C CA . ASN A 1 157 ? 35.659 6.458 -19.867 1.00 84.44 157 ASN A CA 1
ATOM 1183 C C . ASN A 1 157 ? 34.338 6.854 -19.186 1.00 84.44 157 ASN A C 1
ATOM 1185 O O . ASN A 1 157 ? 34.379 7.624 -18.232 1.00 84.44 157 ASN A O 1
ATOM 1189 N N . GLY A 1 158 ? 33.189 6.369 -19.674 1.00 88.31 158 GLY A N 1
ATOM 1190 C CA . GLY A 1 158 ? 31.859 6.725 -19.166 1.00 88.31 158 GLY A CA 1
ATOM 1191 C C . GLY A 1 158 ? 30.946 7.337 -20.229 1.00 88.31 158 GLY A C 1
ATOM 1192 O O . GLY A 1 158 ? 31.229 7.275 -21.435 1.00 88.31 158 GLY A O 1
ATOM 1193 N N . TRP A 1 159 ? 29.831 7.918 -19.785 1.00 91.69 159 TRP A N 1
ATOM 1194 C CA . TRP A 1 159 ? 28.837 8.534 -20.665 1.00 91.69 159 TRP A CA 1
ATOM 1195 C C . TRP A 1 159 ? 29.253 9.943 -21.077 1.00 91.69 159 TRP A C 1
ATOM 1197 O O . TRP A 1 159 ? 29.604 10.763 -20.244 1.00 91.69 159 TRP A O 1
ATOM 1207 N N . VAL A 1 160 ? 29.189 10.255 -22.366 1.00 92.75 160 VAL A N 1
ATOM 1208 C CA . VAL A 1 160 ? 29.475 11.590 -22.903 1.00 92.75 160 VAL A CA 1
ATOM 1209 C C . VAL A 1 160 ? 28.216 12.130 -23.566 1.00 92.75 160 VAL A C 1
ATOM 1211 O O . VAL A 1 160 ? 27.532 11.398 -24.285 1.00 92.75 160 VAL A O 1
ATOM 1214 N N . LEU A 1 161 ? 27.908 13.404 -23.330 1.00 94.12 161 LEU A N 1
ATOM 1215 C CA . LEU A 1 161 ? 26.748 14.065 -23.921 1.00 94.12 161 LEU A CA 1
ATOM 1216 C C . LEU A 1 161 ? 27.054 14.601 -25.324 1.00 94.12 161 LEU A C 1
ATOM 1218 O O . LEU A 1 161 ? 28.131 15.145 -25.562 1.00 94.12 161 LEU A O 1
ATOM 1222 N N . ASP A 1 162 ? 26.087 14.488 -26.239 1.00 92.75 162 ASP A N 1
ATOM 1223 C CA . ASP A 1 162 ? 26.184 15.135 -27.560 1.00 92.75 162 ASP A CA 1
ATOM 1224 C C . ASP A 1 162 ? 26.136 16.668 -27.414 1.00 92.75 162 ASP A C 1
ATOM 1226 O O . ASP A 1 162 ? 26.891 17.399 -28.052 1.00 92.75 162 ASP A O 1
ATOM 1230 N N . ASP A 1 163 ? 25.247 17.143 -26.538 1.00 93.88 163 ASP A N 1
ATOM 1231 C CA . ASP A 1 163 ? 25.113 18.533 -26.121 1.00 93.88 163 ASP A CA 1
ATOM 1232 C C . ASP A 1 163 ? 25.284 18.621 -24.594 1.00 93.88 163 ASP A C 1
ATOM 1234 O O . ASP A 1 163 ? 24.381 18.200 -23.858 1.00 93.88 163 ASP A O 1
ATOM 1238 N N . PRO A 1 164 ? 26.402 19.188 -24.099 1.00 94.88 164 PRO A N 1
ATOM 1239 C CA . PRO A 1 164 ? 26.700 19.250 -22.669 1.00 94.88 164 PRO A CA 1
ATOM 1240 C C . PRO A 1 164 ? 25.756 20.180 -21.893 1.00 94.88 164 PRO A C 1
ATOM 1242 O O . PRO A 1 164 ? 25.763 20.181 -20.664 1.00 94.88 164 PRO A O 1
ATOM 1245 N N . THR A 1 165 ? 24.938 20.986 -22.579 1.00 94.94 165 THR A N 1
ATOM 1246 C CA . THR A 1 165 ? 23.993 21.922 -21.947 1.00 94.94 165 THR A CA 1
ATOM 1247 C C . THR A 1 165 ? 22.639 21.293 -21.616 1.00 94.94 165 THR A C 1
ATOM 1249 O O . THR A 1 165 ? 21.787 21.945 -21.012 1.00 94.94 165 THR A O 1
ATOM 1252 N N . LYS A 1 166 ? 22.418 20.032 -22.004 1.00 94.50 166 LYS A N 1
ATOM 1253 C CA . LYS A 1 166 ? 21.145 19.318 -21.843 1.00 94.50 166 LYS A CA 1
ATOM 1254 C C . LYS A 1 166 ? 21.359 17.991 -21.141 1.00 94.50 166 LYS A C 1
ATOM 1256 O O . LYS A 1 166 ? 22.422 17.397 -21.242 1.00 94.50 166 LYS A O 1
ATOM 1261 N N . TYR A 1 167 ? 20.334 17.517 -20.440 1.00 96.56 167 TYR A N 1
ATOM 1262 C CA . TYR A 1 167 ? 20.390 16.204 -19.807 1.00 96.56 167 TYR A CA 1
ATOM 1263 C C . TYR A 1 167 ? 20.530 15.103 -20.860 1.00 96.56 167 TYR A C 1
ATOM 1265 O O . TYR A 1 167 ? 19.940 15.183 -21.943 1.00 96.56 167 TYR A O 1
ATOM 1273 N N . GLY A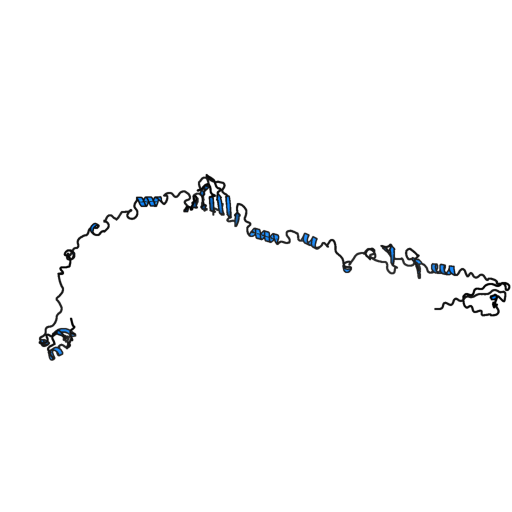 1 168 ? 21.301 14.076 -20.532 1.00 95.88 168 GLY A N 1
ATOM 1274 C CA . GLY A 1 168 ? 21.318 12.817 -21.263 1.00 95.88 168 GLY A CA 1
ATOM 1275 C C . GLY A 1 168 ? 20.349 11.824 -20.646 1.00 95.88 168 GLY A C 1
ATOM 1276 O O . GLY A 1 168 ? 20.036 11.888 -19.458 1.00 95.88 168 GLY A O 1
ATOM 1277 N N . TRP A 1 169 ? 19.891 10.882 -21.456 1.00 96.06 169 TRP A N 1
ATOM 1278 C CA . TRP A 1 169 ? 19.073 9.769 -20.995 1.00 96.06 169 TRP A CA 1
ATOM 1279 C C . TRP A 1 169 ? 19.608 8.477 -21.570 1.00 96.06 169 TRP A C 1
ATOM 1281 O O . TRP A 1 169 ? 19.999 8.435 -22.741 1.00 96.06 169 TRP A O 1
ATOM 1291 N N . PHE A 1 170 ? 19.558 7.412 -20.778 1.00 93.50 170 PHE A N 1
ATOM 1292 C CA . PHE A 1 170 ? 19.693 6.072 -21.321 1.00 93.50 170 PHE A CA 1
ATOM 1293 C C . PHE A 1 170 ? 18.718 5.095 -20.676 1.00 93.50 170 PHE A C 1
ATOM 1295 O O . PHE A 1 170 ? 18.515 5.069 -19.465 1.00 93.50 170 PHE A O 1
ATOM 1302 N N . LEU A 1 171 ? 18.108 4.282 -21.523 1.00 94.88 171 LEU A N 1
ATOM 1303 C CA . LEU A 1 171 ? 17.338 3.110 -21.167 1.00 94.88 171 LEU A CA 1
ATOM 1304 C C . LEU A 1 171 ? 18.235 1.887 -21.318 1.00 94.88 171 LEU A C 1
ATOM 1306 O O . LEU A 1 171 ? 19.003 1.774 -22.275 1.00 94.88 171 LEU A O 1
ATOM 1310 N N . LYS A 1 172 ? 18.109 0.968 -20.371 1.00 91.06 172 LYS A N 1
ATOM 1311 C CA . LYS A 1 172 ? 18.896 -0.251 -20.250 1.00 91.06 172 LYS A CA 1
ATOM 1312 C C . LYS A 1 172 ? 17.956 -1.448 -20.110 1.00 91.06 172 LYS A C 1
ATOM 1314 O O . LYS A 1 172 ? 17.151 -1.491 -19.183 1.00 91.06 172 LYS A O 1
ATOM 1319 N N . LEU A 1 173 ? 18.095 -2.411 -21.020 1.00 93.06 173 LEU A N 1
ATOM 1320 C CA . LEU A 1 173 ? 17.561 -3.767 -20.899 1.00 93.06 173 LEU A CA 1
ATOM 1321 C C . LEU A 1 173 ? 18.735 -4.702 -20.632 1.00 93.06 173 LEU A C 1
ATOM 1323 O O . LEU A 1 173 ? 19.596 -4.855 -21.497 1.00 93.06 173 LEU A O 1
ATOM 1327 N N . ASP A 1 174 ? 18.797 -5.290 -19.445 1.00 92.75 174 ASP A N 1
ATOM 1328 C CA . ASP A 1 174 ? 19.911 -6.136 -19.017 1.00 92.75 174 ASP A CA 1
ATOM 1329 C C . ASP A 1 174 ? 19.376 -7.466 -18.511 1.00 92.75 174 ASP A C 1
ATOM 1331 O O . ASP A 1 174 ? 18.577 -7.510 -17.575 1.00 92.75 174 ASP A O 1
ATOM 1335 N N . SER A 1 175 ? 19.780 -8.552 -19.163 1.00 91.62 175 SER A N 1
ATOM 1336 C CA . SER A 1 175 ? 19.390 -9.909 -18.778 1.00 91.62 175 SER A CA 1
ATOM 1337 C C . SER A 1 175 ? 20.542 -10.717 -18.189 1.00 91.62 175 SER A C 1
ATOM 1339 O O . SER A 1 175 ? 20.422 -11.933 -18.037 1.00 91.62 175 SER A O 1
ATOM 1341 N N . ARG A 1 176 ? 21.661 -10.077 -17.829 1.00 90.81 176 ARG A N 1
ATOM 1342 C CA . ARG A 1 176 ? 22.769 -10.765 -17.155 1.00 90.81 176 ARG A CA 1
ATOM 1343 C C . ARG A 1 176 ? 22.323 -11.261 -15.781 1.00 90.81 176 ARG A C 1
ATOM 1345 O O . ARG A 1 176 ? 21.571 -10.594 -15.071 1.00 90.81 176 ARG A O 1
ATOM 1352 N N . SER A 1 177 ? 22.855 -12.405 -15.356 1.00 84.62 177 SER A N 1
ATOM 1353 C CA . SER A 1 177 ? 22.505 -13.043 -14.074 1.00 84.62 177 SER A CA 1
ATOM 1354 C C . SER A 1 177 ? 22.805 -12.183 -12.841 1.00 84.62 177 SER A C 1
ATOM 1356 O O . SER A 1 177 ? 22.163 -12.335 -11.808 1.00 84.62 177 SER A O 1
ATOM 1358 N N . ILE A 1 178 ? 23.779 -11.278 -12.950 1.00 81.00 178 ILE A N 1
ATOM 1359 C CA . ILE A 1 178 ? 24.175 -10.354 -11.881 1.00 81.00 178 ILE A CA 1
ATOM 1360 C C . ILE A 1 178 ? 23.332 -9.073 -11.842 1.00 81.00 178 ILE A C 1
ATOM 1362 O O . ILE A 1 178 ? 23.350 -8.376 -10.833 1.00 81.00 178 ILE A O 1
ATOM 1366 N N . MET A 1 179 ? 22.639 -8.744 -12.937 1.00 81.88 179 MET A N 1
ATOM 1367 C CA . MET A 1 179 ? 21.901 -7.493 -13.140 1.00 81.88 179 MET A CA 1
ATOM 1368 C C . MET A 1 179 ? 20.744 -7.749 -14.113 1.00 81.88 179 MET A C 1
ATOM 1370 O O . MET A 1 179 ? 20.814 -7.382 -15.280 1.00 81.88 179 MET A O 1
ATOM 1374 N N . THR A 1 180 ? 19.693 -8.430 -13.649 1.00 91.56 180 THR A N 1
ATOM 1375 C CA . THR A 1 180 ? 18.494 -8.674 -14.464 1.00 91.56 180 THR A CA 1
ATOM 1376 C C . THR A 1 180 ? 17.476 -7.563 -14.215 1.00 91.56 180 THR A C 1
ATOM 1378 O O . THR A 1 180 ? 16.682 -7.633 -13.271 1.00 91.56 180 THR A O 1
ATOM 1381 N N . GLU A 1 181 ? 17.535 -6.507 -15.024 1.00 93.44 181 GLU A N 1
ATOM 1382 C CA . GLU A 1 181 ? 16.756 -5.286 -14.815 1.00 93.44 181 GLU A CA 1
ATOM 1383 C C . GLU A 1 181 ? 16.392 -4.547 -16.112 1.00 93.44 181 GLU A C 1
ATOM 1385 O O . GLU A 1 181 ? 17.123 -4.541 -17.105 1.00 93.44 181 GLU A O 1
ATOM 1390 N N . TYR A 1 182 ? 15.244 -3.877 -16.060 1.00 94.19 182 TYR A N 1
ATOM 1391 C CA . TYR A 1 182 ? 14.844 -2.789 -16.942 1.00 94.19 182 TYR A CA 1
ATOM 1392 C C . TYR A 1 182 ? 15.071 -1.478 -16.189 1.00 94.19 182 TYR A C 1
ATOM 1394 O O . TYR A 1 182 ? 14.479 -1.288 -15.127 1.00 94.19 182 TYR A O 1
ATOM 1402 N N . SER A 1 183 ? 15.868 -0.557 -16.724 1.00 94.56 183 SER A N 1
ATOM 1403 C CA . SER A 1 183 ? 16.172 0.705 -16.039 1.00 94.56 183 SER A CA 1
ATOM 1404 C C . SER A 1 183 ? 16.201 1.897 -16.991 1.00 94.56 183 SER A C 1
ATOM 1406 O O . SER A 1 183 ? 16.648 1.788 -18.131 1.00 94.56 183 SER A O 1
ATOM 1408 N N . VAL A 1 184 ? 15.770 3.057 -16.500 1.00 96.31 184 VAL A N 1
ATOM 1409 C CA . VAL A 1 184 ? 15.889 4.362 -17.156 1.00 96.31 184 VAL A CA 1
ATOM 1410 C C . VAL A 1 184 ? 16.741 5.261 -16.272 1.00 96.31 184 VAL A C 1
ATOM 1412 O O . VAL A 1 184 ? 16.422 5.485 -15.103 1.00 96.31 184 VAL A O 1
ATOM 1415 N N . TYR A 1 185 ? 17.813 5.784 -16.847 1.00 95.69 185 TYR A N 1
ATOM 1416 C CA . TYR A 1 185 ? 18.796 6.620 -16.181 1.00 95.69 185 TYR A CA 1
ATOM 1417 C C . TYR A 1 185 ? 18.801 8.031 -16.752 1.00 95.69 185 TYR A C 1
ATOM 1419 O O . TYR A 1 185 ? 18.603 8.235 -17.956 1.00 95.69 185 TYR A O 1
ATOM 1427 N N . LEU A 1 186 ? 19.094 8.984 -15.872 1.00 96.75 186 LEU A N 1
ATOM 1428 C CA . LEU A 1 186 ? 19.409 10.357 -16.224 1.00 96.75 186 LEU A CA 1
ATOM 1429 C C . LEU A 1 186 ? 20.913 10.590 -16.102 1.00 96.75 186 LEU A C 1
ATOM 1431 O O . LEU A 1 186 ? 21.538 10.177 -15.125 1.00 96.75 186 LEU A O 1
ATOM 1435 N N . ILE A 1 187 ? 21.463 11.306 -17.075 1.00 96.00 187 ILE A N 1
ATOM 1436 C CA . ILE A 1 187 ? 22.826 11.829 -17.058 1.00 96.00 187 ILE A CA 1
ATOM 1437 C C . ILE A 1 187 ? 22.714 13.351 -16.873 1.00 96.00 187 ILE A C 1
ATOM 1439 O O . ILE A 1 187 ? 22.102 14.012 -17.726 1.00 96.00 187 ILE A O 1
ATOM 1443 N N . PRO A 1 188 ? 23.230 13.922 -15.770 1.00 96.12 188 PRO A N 1
ATOM 1444 C CA . PRO A 1 188 ? 23.241 15.367 -15.545 1.00 96.12 188 PRO A CA 1
ATOM 1445 C C . PRO A 1 188 ? 23.919 16.146 -16.679 1.00 96.12 188 PRO A C 1
ATOM 1447 O O . PRO A 1 188 ? 24.724 15.598 -17.418 1.00 96.12 188 PRO A O 1
ATOM 1450 N N . THR A 1 189 ? 23.614 17.438 -16.826 1.00 96.06 189 THR A N 1
ATOM 1451 C CA . THR A 1 189 ? 24.303 18.303 -17.802 1.00 96.06 189 THR A CA 1
ATOM 1452 C C . THR A 1 189 ? 25.776 18.478 -17.430 1.00 96.06 189 THR A C 1
ATOM 1454 O O . THR A 1 189 ? 26.075 18.746 -16.266 1.00 96.06 189 THR A O 1
ATOM 1457 N N . GLY A 1 190 ? 26.689 18.424 -18.395 1.00 95.00 190 GLY A N 1
ATOM 1458 C CA . GLY A 1 190 ? 28.116 18.612 -18.149 1.00 95.00 190 GLY A CA 1
ATOM 1459 C C . GLY A 1 190 ? 28.972 18.310 -19.374 1.00 95.00 190 GLY A C 1
ATOM 1460 O O . GLY A 1 190 ? 28.529 17.674 -20.326 1.00 95.00 190 GLY A O 1
ATOM 1461 N N . ALA A 1 191 ? 30.206 18.816 -19.370 1.00 90.38 191 ALA A N 1
ATOM 1462 C CA . ALA A 1 191 ? 31.200 18.479 -20.383 1.00 90.38 191 ALA A CA 1
ATOM 1463 C C . ALA A 1 191 ? 32.110 17.351 -19.878 1.00 90.38 191 ALA A C 1
ATOM 1465 O O . ALA A 1 191 ? 32.471 17.322 -18.703 1.00 90.38 191 ALA A O 1
ATOM 1466 N N . GLY A 1 192 ? 32.550 16.484 -20.791 1.00 90.75 192 GLY A N 1
ATOM 1467 C CA . GLY A 1 192 ? 33.412 15.345 -20.471 1.00 90.75 192 GLY A CA 1
ATOM 1468 C C . GLY A 1 192 ? 32.631 14.055 -20.226 1.00 90.75 192 GLY A C 1
ATOM 1469 O O . GLY A 1 192 ? 31.457 13.953 -20.575 1.00 90.75 192 GLY A O 1
ATOM 1470 N N . ALA A 1 193 ? 33.324 13.050 -19.688 1.00 92.75 193 ALA A N 1
ATOM 1471 C CA . ALA A 1 193 ? 32.706 11.784 -19.322 1.00 92.75 193 ALA A CA 1
ATOM 1472 C C . ALA A 1 193 ? 32.053 11.896 -17.940 1.00 92.75 193 ALA A C 1
ATOM 1474 O O . ALA A 1 193 ? 32.684 12.335 -16.977 1.00 92.75 193 ALA A O 1
ATOM 1475 N N . HIS A 1 194 ? 30.796 11.491 -17.871 1.00 92.56 194 HIS A N 1
ATOM 1476 C CA . HIS A 1 194 ? 30.003 11.404 -16.664 1.00 92.56 194 HIS A CA 1
ATOM 1477 C C . HIS A 1 194 ? 30.285 10.095 -15.921 1.00 92.56 194 HIS A C 1
ATOM 1479 O O . HIS A 1 194 ? 30.699 9.090 -16.508 1.00 92.56 194 HIS A O 1
ATOM 1485 N N . THR A 1 195 ? 30.111 10.175 -14.603 1.00 90.38 195 THR A N 1
ATOM 1486 C CA . THR A 1 195 ? 30.130 9.044 -13.653 1.00 90.38 195 THR A CA 1
ATOM 1487 C C . THR A 1 195 ? 29.058 9.207 -12.566 1.00 90.38 195 THR A C 1
ATOM 1489 O O . THR A 1 195 ? 29.026 8.470 -11.581 1.00 90.38 195 THR A O 1
ATOM 1492 N N . ASP A 1 196 ? 28.217 10.229 -12.717 1.00 91.62 196 ASP A N 1
ATOM 1493 C CA . ASP A 1 196 ? 27.190 10.697 -11.793 1.00 91.62 196 ASP A CA 1
ATOM 1494 C C . ASP A 1 196 ? 25.779 10.406 -12.326 1.00 91.62 196 ASP A C 1
ATOM 1496 O O . ASP A 1 196 ? 24.807 11.090 -11.997 1.00 91.62 196 ASP A O 1
ATOM 1500 N N . GLU A 1 197 ? 25.652 9.387 -13.173 1.00 92.69 197 GLU A N 1
ATOM 1501 C CA . GLU A 1 197 ? 24.366 8.947 -13.692 1.00 92.69 197 GLU A CA 1
ATOM 1502 C C . GLU A 1 197 ? 23.544 8.284 -12.589 1.00 92.69 197 GLU A C 1
ATOM 1504 O O . GLU A 1 197 ? 24.065 7.545 -11.750 1.00 92.69 197 GLU A O 1
ATOM 1509 N N . TYR A 1 198 ? 22.229 8.486 -12.614 1.00 93.44 198 TYR A N 1
ATOM 1510 C CA . TYR A 1 198 ? 21.346 7.895 -11.613 1.00 93.44 198 TYR A CA 1
ATOM 1511 C C . TYR A 1 198 ? 20.069 7.333 -12.227 1.00 93.44 198 TYR A C 1
ATOM 1513 O O . TYR A 1 198 ? 19.524 7.860 -13.200 1.00 93.44 198 TYR A O 1
ATOM 1521 N N . ALA A 1 199 ? 19.600 6.225 -11.653 1.00 93.44 199 ALA A N 1
ATOM 1522 C CA . ALA A 1 199 ? 18.374 5.570 -12.078 1.00 93.44 199 ALA A CA 1
ATOM 1523 C C . ALA A 1 199 ? 17.157 6.388 -11.623 1.00 93.44 199 ALA A C 1
ATOM 1525 O O . ALA A 1 199 ? 16.959 6.632 -10.432 1.00 93.44 199 ALA A O 1
ATOM 1526 N N . VAL A 1 200 ? 16.326 6.785 -12.582 1.00 95.62 200 VAL A N 1
ATOM 1527 C CA . VAL A 1 200 ? 15.041 7.462 -12.344 1.00 95.62 200 VAL A CA 1
ATOM 1528 C C . VAL A 1 200 ? 13.925 6.437 -12.197 1.00 95.62 200 VAL A C 1
ATOM 1530 O O . VAL A 1 200 ? 12.981 6.658 -11.446 1.00 95.62 200 VAL A O 1
ATOM 1533 N N . PHE A 1 201 ? 14.036 5.309 -12.895 1.00 95.00 201 PHE A N 1
ATOM 1534 C CA . PHE A 1 201 ? 13.087 4.207 -12.834 1.00 95.00 201 PHE A CA 1
ATOM 1535 C C . PHE A 1 201 ? 13.817 2.884 -13.043 1.00 95.00 201 PHE A C 1
ATOM 1537 O O . PHE A 1 201 ? 14.564 2.759 -14.013 1.00 95.00 201 PHE A O 1
ATOM 1544 N N . THR A 1 202 ? 13.569 1.894 -12.192 1.00 93.81 202 THR A N 1
ATOM 1545 C CA . THR A 1 202 ? 14.135 0.546 -12.335 1.00 93.81 202 THR A CA 1
ATOM 1546 C C . THR A 1 202 ? 13.095 -0.502 -11.980 1.00 93.81 202 THR A C 1
ATOM 1548 O O . THR A 1 202 ? 12.409 -0.374 -10.973 1.00 93.81 202 THR A O 1
ATOM 1551 N N . VAL A 1 203 ? 13.016 -1.563 -12.778 1.00 93.25 203 VAL A N 1
ATOM 1552 C CA . VAL A 1 203 ? 12.270 -2.790 -12.490 1.00 93.25 203 VAL A CA 1
ATOM 1553 C C . VAL A 1 203 ? 13.233 -3.962 -12.582 1.00 93.25 203 VAL A C 1
ATOM 1555 O O . VAL A 1 203 ? 13.874 -4.160 -13.614 1.00 93.25 203 VAL A O 1
ATOM 1558 N N . LYS A 1 204 ? 13.329 -4.755 -11.519 1.00 90.06 204 LYS A N 1
ATOM 1559 C CA . LYS A 1 204 ? 14.211 -5.925 -11.454 1.00 90.06 204 LYS A CA 1
ATOM 1560 C C . LYS A 1 204 ? 13.428 -7.222 -11.629 1.00 90.06 204 LYS A C 1
ATOM 1562 O O . LYS A 1 204 ? 12.211 -7.266 -11.452 1.00 90.06 204 LYS A O 1
ATOM 1567 N N . ALA A 1 205 ? 14.133 -8.304 -11.947 1.00 88.94 205 ALA A N 1
ATOM 1568 C CA . ALA A 1 205 ? 13.531 -9.628 -12.119 1.00 88.94 205 ALA A CA 1
ATOM 1569 C C . ALA A 1 205 ? 12.869 -10.196 -10.851 1.00 88.94 205 ALA A C 1
ATOM 1571 O O . ALA A 1 205 ? 11.989 -11.046 -10.956 1.00 88.94 205 ALA A O 1
ATOM 1572 N N . ASP A 1 206 ? 13.258 -9.721 -9.665 1.00 85.38 206 ASP A N 1
ATOM 1573 C CA . ASP A 1 206 ? 12.615 -10.069 -8.390 1.00 85.38 206 ASP A CA 1
ATOM 1574 C C . ASP A 1 206 ? 11.258 -9.365 -8.176 1.00 85.38 206 ASP A C 1
ATOM 1576 O O . ASP A 1 206 ? 10.599 -9.582 -7.160 1.00 85.38 206 ASP A O 1
ATOM 1580 N N . GLY A 1 207 ? 10.825 -8.537 -9.133 1.00 84.31 207 GLY A N 1
ATOM 1581 C CA . GLY A 1 207 ? 9.578 -7.781 -9.082 1.00 84.31 207 GLY A CA 1
ATOM 1582 C C . GLY A 1 207 ? 9.684 -6.446 -8.346 1.00 84.31 207 GLY A C 1
ATOM 1583 O O . GLY A 1 207 ? 8.686 -5.729 -8.269 1.00 84.31 207 GLY A O 1
ATOM 1584 N N . THR A 1 208 ? 10.861 -6.080 -7.828 1.00 86.50 208 THR A N 1
ATOM 1585 C CA . THR A 1 208 ? 11.070 -4.768 -7.207 1.00 86.50 208 THR A CA 1
ATOM 1586 C C . THR A 1 208 ? 11.058 -3.657 -8.247 1.00 86.50 208 THR A C 1
ATOM 1588 O O . THR A 1 208 ? 11.590 -3.794 -9.351 1.00 86.50 208 THR A O 1
ATOM 1591 N N . CYS A 1 209 ? 10.420 -2.546 -7.883 1.00 90.31 209 CYS A N 1
ATOM 1592 C CA . CYS A 1 209 ? 10.327 -1.344 -8.694 1.00 90.31 209 CYS A CA 1
ATOM 1593 C C . CYS A 1 209 ? 10.795 -0.150 -7.864 1.00 90.31 209 CYS A C 1
ATOM 1595 O O . CYS A 1 209 ? 10.362 0.010 -6.720 1.00 90.31 209 CYS A O 1
ATOM 1597 N N . THR A 1 210 ? 11.655 0.690 -8.430 1.00 91.44 210 THR A N 1
ATOM 1598 C CA . THR A 1 210 ? 12.106 1.925 -7.789 1.00 91.44 210 THR A CA 1
ATOM 1599 C C . THR A 1 210 ? 11.894 3.133 -8.691 1.00 91.44 210 THR A C 1
ATOM 1601 O O . THR A 1 210 ? 11.984 3.035 -9.917 1.00 91.44 210 THR A O 1
ATOM 1604 N N . VAL A 1 211 ? 11.612 4.284 -8.080 1.00 93.62 211 VAL A N 1
ATOM 1605 C CA . VAL A 1 211 ? 11.548 5.596 -8.737 1.00 93.62 211 VAL A CA 1
ATOM 1606 C C . VAL A 1 211 ? 12.451 6.552 -7.970 1.00 93.62 211 VAL A C 1
ATOM 1608 O O . VAL A 1 211 ? 12.287 6.715 -6.766 1.00 93.62 211 VAL A O 1
ATOM 1611 N N . ASN A 1 212 ? 13.410 7.181 -8.650 1.00 91.81 212 ASN A N 1
ATOM 1612 C CA . ASN A 1 212 ? 14.433 8.043 -8.037 1.00 91.81 212 ASN A CA 1
ATOM 1613 C C . ASN A 1 212 ? 15.170 7.379 -6.856 1.00 91.81 212 ASN A C 1
ATOM 1615 O O . ASN A 1 212 ? 15.481 8.031 -5.863 1.00 91.81 212 ASN A O 1
ATOM 1619 N N . GLY A 1 213 ? 15.410 6.068 -6.945 1.00 85.00 213 GLY A N 1
ATOM 1620 C CA . GLY A 1 213 ? 16.048 5.283 -5.882 1.00 85.00 213 GLY A CA 1
ATOM 1621 C C . GLY A 1 213 ? 15.127 4.863 -4.731 1.00 85.00 213 GLY A C 1
ATOM 1622 O O . GLY A 1 213 ? 15.539 4.044 -3.915 1.00 85.00 213 GLY A O 1
ATOM 1623 N N . GLU A 1 214 ? 13.884 5.344 -4.689 1.00 88.19 214 GLU A N 1
ATOM 1624 C CA . GLU A 1 214 ? 12.901 4.970 -3.671 1.00 88.19 214 GLU A CA 1
ATOM 1625 C C . GLU A 1 214 ? 12.082 3.760 -4.116 1.00 88.19 214 GLU A C 1
ATOM 1627 O O . GLU A 1 214 ? 11.663 3.675 -5.272 1.00 88.19 214 GLU A O 1
ATOM 1632 N N . ASN A 1 215 ? 11.811 2.835 -3.194 1.00 86.06 215 ASN A N 1
ATOM 1633 C CA . ASN A 1 215 ? 10.943 1.694 -3.472 1.00 86.06 215 ASN A CA 1
ATOM 1634 C C . ASN A 1 215 ? 9.520 2.177 -3.765 1.00 86.06 215 ASN A C 1
ATOM 1636 O O . ASN A 1 215 ? 8.878 2.825 -2.935 1.00 86.06 215 ASN A O 1
ATOM 1640 N N . VAL A 1 216 ? 8.992 1.801 -4.925 1.00 85.44 216 VAL A N 1
ATOM 1641 C CA . VAL A 1 216 ? 7.565 1.935 -5.192 1.00 85.44 216 VAL A CA 1
ATOM 1642 C C . VAL A 1 216 ? 6.879 0.805 -4.444 1.00 85.44 216 VAL A C 1
ATOM 1644 O O . VAL A 1 216 ? 7.102 -0.364 -4.750 1.00 85.44 216 VAL A O 1
ATOM 1647 N N . VAL A 1 217 ? 6.064 1.164 -3.450 1.00 70.81 217 VAL A N 1
ATOM 1648 C CA . VAL A 1 217 ? 5.272 0.217 -2.657 1.00 70.81 217 VAL A CA 1
ATOM 1649 C C . VAL A 1 217 ? 4.546 -0.739 -3.605 1.00 70.81 217 VAL A C 1
ATOM 1651 O O . VAL A 1 217 ? 3.663 -0.332 -4.366 1.00 70.81 217 VAL A O 1
ATOM 1654 N N . LEU A 1 218 ? 4.941 -2.012 -3.581 1.00 66.38 218 LEU A N 1
ATOM 1655 C CA . LEU A 1 218 ? 4.339 -3.040 -4.419 1.00 66.38 218 LEU A CA 1
ATOM 1656 C C . LEU A 1 218 ? 2.963 -3.408 -3.849 1.00 66.38 218 LEU A C 1
ATOM 1658 O O . LEU A 1 218 ? 2.692 -3.257 -2.657 1.00 66.38 218 LEU A O 1
ATOM 1662 N N . ALA A 1 219 ? 2.072 -3.932 -4.690 1.00 61.62 219 ALA A N 1
ATOM 1663 C CA . ALA A 1 219 ? 0.711 -4.298 -4.285 1.00 61.62 219 ALA A CA 1
ATOM 1664 C C . ALA A 1 219 ? 0.650 -5.248 -3.062 1.00 61.62 219 ALA A C 1
ATOM 1666 O O . ALA A 1 219 ? -0.332 -5.226 -2.320 1.00 61.62 219 ALA A O 1
ATOM 1667 N N . SER A 1 220 ? 1.696 -6.047 -2.817 1.00 65.69 220 SER A N 1
ATOM 1668 C CA . SER A 1 220 ? 1.829 -6.916 -1.637 1.00 65.69 220 SER A CA 1
ATOM 1669 C C . SER A 1 220 ? 1.926 -6.141 -0.321 1.00 65.69 220 SER A C 1
ATOM 1671 O O . SER A 1 220 ? 1.320 -6.540 0.674 1.00 65.69 220 SER A O 1
ATOM 1673 N N . ASP A 1 221 ? 2.624 -5.009 -0.319 1.00 69.94 221 ASP A N 1
ATOM 1674 C CA . ASP A 1 221 ? 2.785 -4.165 0.866 1.00 69.94 221 ASP A CA 1
ATOM 1675 C C . ASP A 1 221 ? 1.497 -3.394 1.150 1.00 69.94 221 ASP A C 1
ATOM 1677 O O . ASP A 1 221 ? 1.108 -3.232 2.306 1.00 69.94 221 ASP A O 1
ATOM 1681 N N . ILE A 1 222 ? 0.760 -3.020 0.098 1.00 79.62 222 ILE A N 1
ATOM 1682 C CA . ILE A 1 222 ? -0.604 -2.491 0.219 1.00 79.62 222 ILE A CA 1
ATOM 1683 C C . ILE A 1 222 ? -1.531 -3.549 0.823 1.00 79.62 222 ILE A C 1
ATOM 1685 O O . ILE A 1 222 ? -2.310 -3.221 1.712 1.00 79.62 222 ILE A O 1
ATOM 1689 N N . ALA A 1 223 ? -1.450 -4.810 0.392 1.00 80.38 223 ALA A N 1
ATOM 1690 C CA . ALA A 1 223 ? -2.271 -5.884 0.952 1.00 80.38 223 ALA A CA 1
ATOM 1691 C C . ALA A 1 223 ? -1.945 -6.145 2.433 1.00 80.38 223 ALA A C 1
ATOM 1693 O O . ALA A 1 223 ? -2.859 -6.277 3.248 1.00 80.38 223 ALA A O 1
ATOM 1694 N N . SER A 1 224 ? -0.660 -6.155 2.798 1.00 81.88 224 SER A N 1
ATOM 1695 C CA . SER A 1 224 ? -0.206 -6.283 4.188 1.00 81.88 224 SER A CA 1
ATOM 1696 C C . SER A 1 224 ? -0.672 -5.104 5.049 1.00 81.88 224 SER A C 1
ATOM 1698 O O . SER A 1 224 ? -1.261 -5.302 6.112 1.00 81.88 224 SER A O 1
ATOM 1700 N N . LEU A 1 225 ? -0.522 -3.873 4.553 1.00 83.19 225 LEU A N 1
ATOM 1701 C CA . LEU A 1 225 ? -0.993 -2.660 5.221 1.00 83.19 225 LEU A CA 1
ATOM 1702 C C . LEU A 1 225 ? -2.519 -2.648 5.368 1.00 83.19 225 LEU A C 1
ATOM 1704 O O . LEU A 1 225 ? -3.038 -2.343 6.437 1.00 83.19 225 LEU A O 1
ATOM 1708 N N . GLN A 1 226 ? -3.255 -3.022 4.322 1.00 84.50 226 GLN A N 1
ATOM 1709 C CA . GLN A 1 226 ? -4.709 -3.153 4.373 1.00 84.50 226 GLN A CA 1
ATOM 1710 C C . GLN A 1 226 ? -5.139 -4.235 5.363 1.00 84.50 226 GLN A C 1
ATOM 1712 O O . GLN A 1 226 ? -6.116 -4.033 6.079 1.00 84.50 226 GLN A O 1
ATOM 1717 N N . SER A 1 227 ? -4.424 -5.361 5.425 1.00 86.56 227 SER A N 1
ATOM 1718 C CA . SER A 1 227 ? -4.656 -6.414 6.417 1.00 86.56 227 SER A CA 1
ATOM 1719 C C . SER A 1 227 ? -4.415 -5.891 7.830 1.00 86.56 227 SER A C 1
ATOM 1721 O O . SER A 1 227 ? -5.246 -6.108 8.703 1.00 86.56 227 SER A O 1
ATOM 1723 N N . HIS A 1 228 ? -3.324 -5.156 8.051 1.00 83.31 228 HIS A N 1
ATOM 1724 C CA . HIS A 1 228 ? -2.997 -4.554 9.341 1.00 83.31 228 HIS A CA 1
ATOM 1725 C C . HIS A 1 228 ? -4.048 -3.525 9.780 1.00 83.31 228 HIS A C 1
ATOM 1727 O O . HIS A 1 228 ? -4.589 -3.644 10.873 1.00 83.31 228 HIS A O 1
ATOM 1733 N N . ILE A 1 229 ? -4.416 -2.576 8.910 1.00 82.56 229 ILE A N 1
ATOM 1734 C CA . ILE A 1 229 ? -5.415 -1.529 9.201 1.00 82.56 229 ILE A CA 1
ATOM 1735 C C . ILE A 1 229 ? -6.809 -2.125 9.451 1.00 82.56 229 ILE A C 1
ATOM 1737 O O . ILE A 1 229 ? -7.569 -1.606 10.264 1.00 82.56 229 ILE A O 1
ATOM 1741 N N . LYS A 1 230 ? -7.166 -3.219 8.766 1.00 82.12 230 LYS A N 1
ATOM 1742 C CA . LYS A 1 230 ? -8.441 -3.925 8.986 1.00 82.12 230 LYS A CA 1
ATOM 1743 C C . LYS A 1 230 ? -8.421 -4.834 10.214 1.00 82.12 230 LYS A C 1
ATOM 1745 O O . LYS A 1 230 ? -9.477 -5.318 10.621 1.00 82.12 230 LYS A O 1
ATOM 1750 N N . ASN A 1 231 ? -7.254 -5.102 10.790 1.00 80.75 231 ASN A N 1
ATOM 1751 C CA . ASN A 1 231 ? -7.132 -6.002 11.919 1.00 80.75 231 ASN A CA 1
ATOM 1752 C C . ASN A 1 231 ? -7.453 -5.265 13.225 1.00 80.75 231 ASN A C 1
ATOM 1754 O O . ASN A 1 231 ? -6.630 -4.546 13.788 1.00 80.75 231 ASN A O 1
ATOM 1758 N N . GLY A 1 232 ? -8.661 -5.495 13.737 1.00 73.38 232 GLY A N 1
ATOM 1759 C CA . GLY A 1 232 ? -9.108 -4.921 15.002 1.00 73.38 232 GLY A CA 1
ATOM 1760 C C . GLY A 1 232 ? -8.390 -5.460 16.244 1.00 73.38 232 GLY A C 1
ATOM 1761 O O . GLY A 1 232 ? -8.635 -4.934 17.327 1.00 73.38 232 GLY A O 1
ATOM 1762 N N . ASP A 1 233 ? -7.550 -6.491 16.132 1.00 73.00 233 ASP A N 1
ATOM 1763 C CA . ASP A 1 233 ? -6.908 -7.203 17.249 1.00 73.00 233 ASP A CA 1
ATOM 1764 C C . ASP A 1 233 ? -5.417 -6.878 17.425 1.00 73.00 233 ASP A C 1
ATOM 1766 O O . ASP A 1 233 ? -4.851 -7.168 18.476 1.00 73.00 233 ASP A O 1
ATOM 1770 N N . ILE A 1 234 ? -4.760 -6.266 16.433 1.00 72.12 234 ILE A N 1
ATOM 1771 C CA . ILE A 1 234 ? -3.307 -6.015 16.488 1.00 72.12 234 ILE A CA 1
ATOM 1772 C C . ILE A 1 234 ? -2.941 -4.860 17.437 1.00 72.12 234 ILE A C 1
ATOM 1774 O O . ILE A 1 234 ? -1.866 -4.878 18.031 1.00 72.12 234 ILE A O 1
ATOM 1778 N N . HIS A 1 235 ? -3.819 -3.871 17.623 1.00 69.00 235 HIS A N 1
ATOM 1779 C CA . HIS A 1 235 ? -3.517 -2.685 18.443 1.00 69.00 235 HIS A CA 1
ATOM 1780 C C . HIS A 1 235 ? -4.004 -2.768 19.893 1.00 69.00 235 HIS A C 1
ATOM 1782 O O . HIS A 1 235 ? -3.575 -1.979 20.731 1.00 69.00 235 HIS A O 1
ATOM 1788 N N . VAL A 1 236 ? -4.900 -3.708 20.191 1.00 77.94 236 VAL A N 1
ATOM 1789 C CA . VAL A 1 236 ? -5.436 -3.954 21.532 1.00 77.94 236 VAL A CA 1
ATOM 1790 C C . VAL A 1 236 ? -5.625 -5.456 21.645 1.00 77.94 236 VAL A C 1
ATOM 1792 O O . VAL A 1 236 ? -6.401 -6.034 20.880 1.00 77.94 236 VAL A O 1
ATOM 1795 N N . THR A 1 237 ? -4.911 -6.092 22.573 1.00 78.75 237 THR A N 1
ATOM 1796 C CA . THR A 1 237 ? -4.964 -7.550 22.697 1.00 78.75 237 THR A CA 1
ATOM 1797 C C . THR A 1 237 ? -6.381 -8.011 23.055 1.00 78.75 237 THR A C 1
ATOM 1799 O O . THR A 1 237 ? -7.165 -7.274 23.660 1.00 78.75 237 THR A O 1
ATOM 1802 N N . VAL A 1 238 ? -6.722 -9.263 22.731 1.00 78.44 238 VAL A N 1
ATOM 1803 C CA . VAL A 1 238 ? -7.983 -9.888 23.186 1.00 78.44 238 VAL A CA 1
ATOM 1804 C C . VAL A 1 238 ? -8.122 -9.783 24.713 1.00 78.44 238 VAL A C 1
ATOM 1806 O O . VAL A 1 238 ? -9.217 -9.551 25.232 1.00 78.44 238 VAL A O 1
ATOM 1809 N N . THR A 1 239 ? -7.000 -9.871 25.431 1.00 80.00 239 THR A N 1
ATOM 1810 C CA . THR A 1 239 ? -6.913 -9.664 26.880 1.00 80.00 239 THR A CA 1
ATOM 1811 C C . THR A 1 239 ? -7.297 -8.240 27.280 1.00 80.00 239 THR A C 1
ATOM 1813 O O . THR A 1 239 ? -8.135 -8.067 28.161 1.00 80.00 239 THR A O 1
ATOM 1816 N N . ASP A 1 240 ? -6.753 -7.217 26.620 1.00 82.50 240 ASP A N 1
ATOM 1817 C CA . ASP A 1 240 ? -7.066 -5.813 26.916 1.00 82.50 240 ASP A CA 1
ATOM 1818 C C . ASP A 1 240 ? -8.539 -5.489 26.648 1.00 82.50 240 ASP A C 1
ATOM 1820 O O . ASP A 1 240 ? -9.195 -4.860 27.479 1.00 82.50 240 ASP A O 1
ATOM 1824 N N . LYS A 1 241 ? -9.105 -6.006 25.551 1.00 82.31 241 LYS A N 1
ATOM 1825 C CA . LYS A 1 241 ? -10.544 -5.881 25.259 1.00 82.31 241 LYS A CA 1
ATOM 1826 C C . LYS A 1 241 ? -11.401 -6.536 26.337 1.00 82.31 241 LYS A C 1
ATOM 1828 O O . LYS A 1 241 ? -12.381 -5.952 26.787 1.00 82.31 241 LYS A O 1
ATOM 1833 N N . THR A 1 242 ? -11.017 -7.731 26.781 1.00 82.00 242 THR A N 1
ATOM 1834 C CA . THR A 1 242 ? -11.708 -8.441 27.868 1.00 82.00 242 THR A CA 1
ATOM 1835 C C . THR A 1 242 ? -11.638 -7.646 29.172 1.00 82.00 242 THR A C 1
ATOM 1837 O O . THR A 1 242 ? -12.638 -7.503 29.874 1.00 82.00 242 THR A O 1
ATOM 1840 N N . ASN A 1 243 ? -10.475 -7.065 29.470 1.00 81.31 243 ASN A N 1
ATOM 1841 C CA . ASN A 1 243 ? -10.274 -6.226 30.646 1.00 81.31 243 ASN A CA 1
ATOM 1842 C C . ASN A 1 243 ? -11.121 -4.950 30.609 1.00 81.31 243 ASN A C 1
ATOM 1844 O O . ASN A 1 243 ? -11.572 -4.504 31.661 1.00 81.31 243 ASN A O 1
ATOM 1848 N N . TRP A 1 244 ? -11.342 -4.349 29.439 1.00 82.31 244 TRP A N 1
ATOM 1849 C CA . TRP A 1 244 ? -12.189 -3.161 29.299 1.00 82.31 244 TRP A CA 1
ATOM 1850 C C . TRP A 1 244 ? -13.676 -3.486 29.357 1.00 82.31 244 TRP A C 1
ATOM 1852 O O . TRP A 1 244 ? -14.409 -2.812 30.074 1.00 82.31 244 TRP A O 1
ATOM 1862 N N . ASN A 1 245 ? -14.110 -4.547 28.678 1.00 79.75 245 ASN A N 1
ATOM 1863 C CA . ASN A 1 245 ? -15.520 -4.941 28.628 1.00 79.75 245 ASN A CA 1
ATOM 1864 C C . ASN A 1 245 ? -16.098 -5.292 30.008 1.00 79.75 245 ASN A C 1
ATOM 1866 O O . ASN A 1 245 ? -17.303 -5.192 30.212 1.00 79.75 245 ASN A O 1
ATOM 1870 N N . ASN A 1 246 ? -15.244 -5.662 30.964 1.00 71.88 246 ASN A N 1
ATOM 1871 C CA . ASN A 1 246 ? -15.648 -6.003 32.327 1.00 71.88 246 ASN A CA 1
ATOM 1872 C C . ASN A 1 246 ? -15.583 -4.828 33.314 1.00 71.88 246 ASN A C 1
ATOM 1874 O O . ASN A 1 246 ? -15.870 -5.009 34.498 1.00 71.88 246 ASN A O 1
ATOM 1878 N N . LYS A 1 247 ? -15.196 -3.626 32.872 1.00 78.81 247 LYS A N 1
ATOM 1879 C CA . LYS A 1 247 ? -15.203 -2.444 33.738 1.00 78.81 247 LYS A CA 1
ATOM 1880 C C . LYS A 1 247 ? -16.538 -1.725 33.626 1.00 78.81 247 LYS A C 1
ATOM 1882 O O . LYS A 1 247 ? -16.915 -1.249 32.561 1.00 78.81 247 LYS A O 1
ATOM 1887 N N . ALA A 1 248 ? -17.232 -1.613 34.755 1.00 74.38 248 ALA A N 1
ATOM 1888 C CA . ALA A 1 248 ? -18.365 -0.708 34.870 1.00 74.38 248 ALA A CA 1
ATOM 1889 C C . ALA A 1 248 ? -17.894 0.750 34.719 1.00 74.38 248 ALA A C 1
ATOM 1891 O O . ALA A 1 248 ? -16.770 1.094 35.098 1.00 74.38 248 ALA A O 1
ATOM 1892 N N . ASN A 1 249 ? -18.762 1.606 34.175 1.00 76.12 249 ASN A N 1
ATOM 1893 C CA . ASN A 1 249 ? -18.514 3.043 34.100 1.00 76.12 249 ASN A CA 1
ATOM 1894 C C . ASN A 1 249 ? -18.335 3.635 35.513 1.00 76.12 249 ASN A C 1
ATOM 1896 O O . ASN A 1 249 ? -18.918 3.124 36.475 1.00 76.12 249 ASN A O 1
ATOM 1900 N N . SER A 1 250 ? -17.564 4.725 35.625 1.00 76.06 250 SER A N 1
ATOM 1901 C CA . SER A 1 250 ? -17.322 5.425 36.901 1.00 76.06 250 SER A CA 1
ATOM 1902 C C . SER A 1 250 ? -18.630 5.804 37.597 1.00 76.06 250 SER A C 1
ATOM 1904 O O . SER A 1 250 ? -18.718 5.709 38.817 1.00 76.06 250 SER A O 1
ATOM 1906 N N . ASP A 1 251 ? -19.648 6.143 36.803 1.00 71.88 251 ASP A N 1
ATOM 1907 C CA . ASP A 1 251 ? -21.013 6.356 37.261 1.00 71.88 251 ASP A CA 1
ATOM 1908 C C . ASP A 1 251 ? -21.926 5.294 36.645 1.00 71.88 251 ASP A C 1
ATOM 1910 O O . ASP A 1 251 ? -22.172 5.270 35.434 1.00 71.88 251 ASP A O 1
ATOM 1914 N N . HIS A 1 252 ? -22.433 4.399 37.488 1.00 77.06 252 HIS A N 1
ATOM 1915 C CA . HIS A 1 252 ? -23.519 3.491 37.146 1.00 77.06 252 HIS A CA 1
ATOM 1916 C C . HIS A 1 252 ? -24.480 3.368 38.328 1.00 77.06 252 HIS A C 1
ATOM 1918 O O . HIS A 1 252 ? -24.124 3.597 39.485 1.00 77.06 252 HIS A O 1
ATOM 1924 N N . VAL A 1 253 ? -25.728 3.037 38.012 1.00 76.88 253 VAL A N 1
ATOM 1925 C CA . VAL A 1 253 ? -26.801 2.852 38.985 1.00 76.88 253 VAL A CA 1
ATOM 1926 C C . VAL A 1 253 ? -27.170 1.379 39.043 1.00 76.88 253 VAL A C 1
ATOM 1928 O O . VAL A 1 253 ? -27.194 0.703 38.018 1.00 76.88 253 VAL A O 1
ATOM 1931 N N . HIS A 1 254 ? -27.474 0.901 40.244 1.00 81.94 254 HIS A N 1
ATOM 1932 C CA . HIS A 1 254 ? -28.056 -0.416 40.453 1.00 81.94 254 HIS A CA 1
ATOM 1933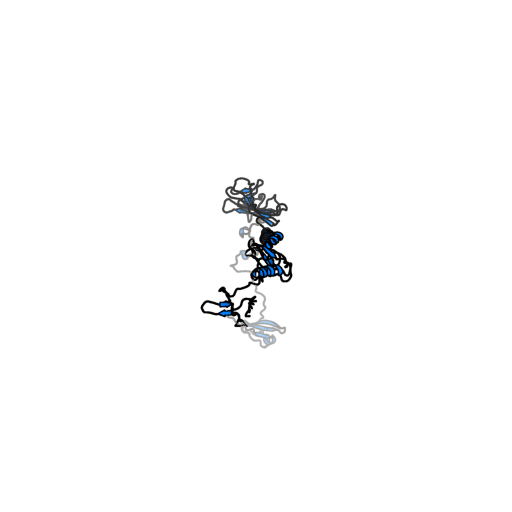 C C . HIS A 1 254 ? -29.543 -0.265 40.726 1.00 81.94 254 HIS A C 1
ATOM 1935 O O . HIS A 1 254 ? -29.951 0.565 41.546 1.00 81.94 254 HIS A O 1
ATOM 1941 N N . SER A 1 255 ? -30.354 -1.085 40.070 1.00 82.00 255 SER A N 1
ATOM 1942 C CA . SER A 1 255 ? -31.729 -1.283 40.515 1.00 82.00 255 SER A CA 1
ATOM 1943 C C . SER A 1 255 ? -31.720 -2.053 41.835 1.00 82.00 255 SER A C 1
ATOM 1945 O O . SER A 1 255 ? -30.782 -2.793 42.129 1.00 82.00 255 SER A O 1
ATOM 1947 N N . ALA A 1 256 ? -32.778 -1.929 42.641 1.00 75.88 256 ALA A N 1
ATOM 1948 C CA . ALA A 1 256 ? -32.880 -2.686 43.894 1.00 75.88 256 ALA A CA 1
ATOM 1949 C C . ALA A 1 256 ? -32.762 -4.213 43.679 1.00 75.88 256 ALA A C 1
ATOM 1951 O O . ALA A 1 256 ? -32.290 -4.918 44.565 1.00 75.88 256 ALA A O 1
ATOM 1952 N N . SER A 1 257 ? -33.134 -4.708 42.492 1.00 81.81 257 SER A N 1
ATOM 1953 C CA . SER A 1 257 ? -32.973 -6.104 42.061 1.00 81.81 257 SER A CA 1
ATOM 1954 C C . SER A 1 257 ? -31.523 -6.569 41.939 1.00 81.81 257 SER A C 1
ATOM 1956 O O . SER A 1 257 ? -31.260 -7.762 42.060 1.00 81.81 257 SER A O 1
ATOM 1958 N N . ASP A 1 258 ? -30.589 -5.651 41.696 1.00 83.62 258 ASP A N 1
ATOM 1959 C CA . ASP A 1 258 ? -29.181 -5.986 41.462 1.00 83.62 258 ASP A CA 1
ATOM 1960 C C . ASP A 1 258 ? -28.454 -6.263 42.786 1.00 83.62 258 ASP A C 1
ATOM 1962 O O . ASP A 1 258 ? -27.393 -6.886 42.817 1.00 83.62 258 ASP A O 1
ATOM 1966 N N . ILE A 1 259 ? -29.046 -5.830 43.904 1.00 83.75 259 ILE A N 1
ATOM 1967 C CA . ILE A 1 259 ? -28.527 -6.034 45.254 1.00 83.75 259 ILE A CA 1
ATOM 1968 C C . ILE A 1 259 ? -29.059 -7.372 45.780 1.00 83.75 259 ILE A C 1
ATOM 1970 O O . ILE A 1 259 ? -30.008 -7.429 46.560 1.00 83.75 259 ILE A O 1
ATOM 1974 N N . THR A 1 260 ? -28.457 -8.476 45.339 1.00 82.00 260 THR A N 1
ATOM 1975 C CA . THR A 1 260 ? -28.900 -9.831 45.721 1.00 82.00 260 THR A CA 1
ATOM 1976 C C . THR A 1 260 ? -28.272 -10.345 47.018 1.00 82.00 260 THR A C 1
ATOM 1978 O O . THR A 1 260 ? -28.738 -11.337 47.576 1.00 82.00 260 THR A O 1
ATOM 1981 N N . THR A 1 261 ? -27.215 -9.694 47.515 1.00 82.31 261 THR A N 1
ATOM 1982 C CA . THR A 1 261 ? -26.483 -10.094 48.727 1.00 82.31 261 THR A CA 1
ATOM 1983 C C . THR A 1 261 ? -25.861 -8.881 49.435 1.00 82.31 261 THR A C 1
ATOM 1985 O O . THR A 1 261 ? -25.726 -7.807 48.850 1.00 82.31 261 THR A O 1
ATOM 1988 N N . GLY A 1 262 ? -25.460 -9.055 50.700 1.00 85.12 262 GLY A N 1
ATOM 1989 C CA . GLY A 1 262 ? -24.763 -8.035 51.494 1.00 85.12 262 GLY A CA 1
ATOM 1990 C C . GLY A 1 262 ? -25.623 -7.376 52.580 1.00 85.12 262 GLY A C 1
ATOM 1991 O O . GLY A 1 262 ? -26.836 -7.550 52.642 1.00 85.12 262 GLY A O 1
ATOM 1992 N N . ILE A 1 263 ? -24.970 -6.632 53.479 1.00 86.12 263 ILE A N 1
ATOM 1993 C CA . ILE A 1 263 ? -25.629 -5.853 54.537 1.00 86.12 263 ILE A CA 1
ATOM 1994 C C . ILE A 1 263 ? -25.670 -4.392 54.092 1.00 86.12 263 ILE A C 1
ATOM 1996 O O . ILE A 1 263 ? -24.629 -3.744 53.986 1.00 86.12 263 ILE A O 1
ATOM 2000 N N . LEU A 1 264 ? -26.868 -3.851 53.879 1.00 86.44 264 LEU A N 1
ATOM 2001 C CA . LEU A 1 264 ? -27.040 -2.418 53.661 1.00 86.44 264 LEU A CA 1
ATOM 2002 C C . LEU A 1 264 ? -26.917 -1.668 54.992 1.00 86.44 264 LEU A C 1
ATOM 2004 O O . LEU A 1 264 ? -27.515 -2.050 56.002 1.00 86.44 264 LEU A O 1
ATOM 2008 N N . SER A 1 265 ? -26.143 -0.585 54.992 1.00 85.94 265 SER A N 1
ATOM 2009 C CA . SER A 1 265 ? -26.029 0.300 56.149 1.00 85.94 265 SER A CA 1
ATOM 2010 C C . SER A 1 265 ? -27.328 1.082 56.373 1.00 85.94 265 SER A C 1
ATOM 2012 O O . SER A 1 265 ? -28.079 1.350 55.433 1.00 85.94 265 SER A O 1
ATOM 2014 N N . VAL A 1 266 ? -27.584 1.489 57.620 1.00 85.38 266 VAL A N 1
ATOM 2015 C CA . VAL A 1 266 ? -28.787 2.262 57.980 1.00 85.38 266 VAL A CA 1
ATOM 2016 C C . VAL A 1 266 ? -28.920 3.577 57.198 1.00 85.38 266 VAL A C 1
ATOM 2018 O O . VAL A 1 266 ? -30.017 3.844 56.710 1.00 85.38 266 VAL A O 1
ATOM 2021 N N . PRO A 1 267 ? -27.845 4.361 56.946 1.00 84.06 267 PRO A N 1
ATOM 2022 C CA . PRO A 1 267 ? -27.942 5.560 56.105 1.00 84.06 267 PRO A CA 1
ATOM 2023 C C . PRO A 1 267 ? -28.413 5.302 54.666 1.00 84.06 267 PRO A C 1
ATOM 2025 O O . PRO A 1 267 ? -28.850 6.228 53.994 1.00 84.06 267 PRO A O 1
ATOM 2028 N N . ARG A 1 268 ? -28.324 4.056 54.183 1.00 82.88 268 ARG A N 1
ATOM 2029 C CA . ARG A 1 268 ? -28.811 3.633 52.861 1.00 82.88 268 ARG A CA 1
ATOM 2030 C C . ARG A 1 268 ? -30.161 2.905 52.938 1.00 82.88 268 ARG A C 1
ATOM 2032 O O . ARG A 1 268 ? -30.493 2.147 52.035 1.00 82.88 268 ARG A O 1
ATOM 2039 N N . GLY A 1 269 ? -30.917 3.094 54.024 1.00 81.75 269 GLY A N 1
ATOM 2040 C CA . GLY A 1 269 ? -32.213 2.445 54.255 1.00 81.75 269 GLY A CA 1
ATOM 2041 C C . GLY A 1 269 ? -32.124 0.975 54.684 1.00 81.75 269 GLY A C 1
ATOM 2042 O O . GLY A 1 269 ? -33.147 0.302 54.770 1.00 81.75 269 GLY A O 1
ATOM 2043 N N . GLY A 1 270 ? -30.917 0.464 54.947 1.00 87.56 270 GLY A N 1
ATOM 2044 C CA . GLY A 1 270 ? -30.698 -0.897 55.429 1.00 87.56 270 GLY A CA 1
ATOM 2045 C C . GLY A 1 270 ? -30.868 -1.060 56.941 1.00 87.56 270 GLY A C 1
ATOM 2046 O O . GLY A 1 270 ? -31.105 -0.109 57.681 1.00 87.56 270 GLY A O 1
ATOM 2047 N N . SER A 1 271 ? -30.701 -2.289 57.429 1.00 86.56 271 SER A N 1
ATOM 2048 C CA . SER A 1 271 ? -30.757 -2.627 58.860 1.00 86.56 271 SER A CA 1
ATOM 2049 C C . SER A 1 271 ? -29.393 -2.565 59.560 1.00 86.56 271 SER A C 1
ATOM 2051 O O . SER A 1 271 ? -29.324 -2.603 60.789 1.00 86.56 271 SER A O 1
ATOM 2053 N N . GLY A 1 272 ? -28.292 -2.541 58.797 1.00 88.44 272 GLY A N 1
ATOM 2054 C CA . GLY A 1 272 ? -26.933 -2.683 59.323 1.00 88.44 272 GLY A CA 1
ATOM 2055 C C . GLY A 1 272 ? -26.627 -4.054 59.946 1.00 88.44 272 GLY A C 1
ATOM 2056 O O . GLY A 1 272 ? -25.592 -4.194 60.595 1.00 88.44 272 GLY A O 1
ATOM 2057 N N . LYS A 1 273 ? -27.498 -5.064 59.782 1.00 87.50 273 LYS A N 1
ATOM 2058 C CA . LYS A 1 273 ? -27.304 -6.429 60.304 1.00 87.50 273 LYS A CA 1
ATOM 2059 C C . LYS A 1 273 ? -27.699 -7.494 59.283 1.00 87.50 273 LYS A C 1
ATOM 2061 O O . LYS A 1 273 ? -28.681 -7.328 58.568 1.00 87.50 273 LYS A O 1
ATOM 2066 N N . SER A 1 274 ? -26.972 -8.613 59.269 1.00 89.44 274 SER A N 1
ATOM 2067 C CA . SER A 1 274 ? -27.296 -9.793 58.450 1.00 89.44 274 SER A CA 1
ATOM 2068 C C . SER A 1 274 ? -28.419 -10.653 59.031 1.00 89.44 274 SER A C 1
ATOM 2070 O O . SER A 1 274 ? -29.013 -11.445 58.309 1.00 89.44 274 SER A O 1
ATOM 2072 N N . SER A 1 275 ? -28.699 -10.539 60.332 1.00 89.50 275 SER A N 1
ATOM 2073 C CA . SER A 1 275 ? -29.738 -11.315 61.012 1.00 89.50 275 SER A CA 1
ATOM 2074 C C . SER A 1 275 ? -30.207 -10.635 62.302 1.00 89.50 275 SER A C 1
ATOM 2076 O O . SER A 1 275 ? -29.533 -9.754 62.843 1.00 89.50 275 SER A O 1
ATOM 2078 N N . TRP A 1 276 ? -31.368 -11.072 62.789 1.00 91.75 276 TRP A N 1
ATOM 2079 C CA . TRP A 1 276 ? -31.979 -10.656 64.050 1.00 91.75 276 TRP A CA 1
ATOM 2080 C C . TRP A 1 276 ? -32.262 -11.881 64.916 1.00 91.75 276 TRP A C 1
ATOM 2082 O O . TRP A 1 276 ? -32.463 -12.978 64.394 1.00 91.75 276 TRP A O 1
ATOM 2092 N N . THR A 1 277 ? -32.318 -11.708 66.237 1.00 93.31 277 THR A N 1
ATOM 2093 C CA . THR A 1 277 ? -32.811 -12.790 67.100 1.00 93.31 277 T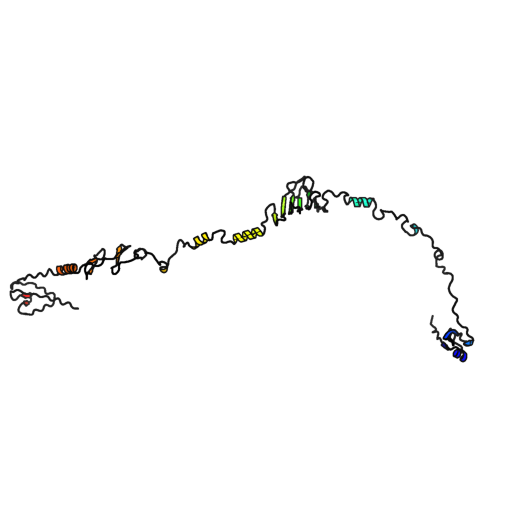HR A CA 1
ATOM 2094 C C . THR A 1 277 ? -34.335 -12.827 67.056 1.00 93.31 277 THR A C 1
ATOM 2096 O O . THR A 1 277 ? -34.994 -11.789 67.110 1.00 93.31 277 THR A O 1
ATOM 2099 N N . ALA A 1 278 ? -34.895 -14.029 66.925 1.00 93.50 278 ALA A N 1
ATOM 2100 C CA . ALA A 1 278 ? -36.330 -14.212 66.757 1.00 93.50 278 ALA A CA 1
ATOM 2101 C C . ALA A 1 278 ? -37.132 -13.716 67.973 1.00 93.50 278 ALA A C 1
ATOM 2103 O O . ALA A 1 278 ? -36.678 -13.797 69.117 1.00 93.50 278 ALA A O 1
ATOM 2104 N N . ASN A 1 279 ? -38.363 -13.266 67.709 1.00 92.69 279 ASN A N 1
ATOM 2105 C CA . ASN A 1 279 ? -39.363 -12.884 68.713 1.00 92.69 279 ASN A CA 1
ATOM 2106 C C . ASN A 1 279 ? -38.936 -11.723 69.633 1.00 92.69 279 ASN A C 1
ATOM 2108 O O . ASN A 1 279 ? -39.330 -11.671 70.797 1.00 92.69 279 ASN A O 1
ATOM 2112 N N . ARG A 1 280 ? -38.124 -10.787 69.128 1.00 93.31 280 ARG A N 1
ATOM 2113 C CA . ARG A 1 280 ? -37.676 -9.596 69.867 1.00 93.31 280 ARG A CA 1
ATOM 2114 C C . ARG A 1 280 ? -38.231 -8.308 69.271 1.00 93.31 280 ARG A C 1
ATOM 2116 O O . ARG A 1 280 ? -38.616 -8.270 68.107 1.00 93.31 280 ARG A O 1
ATOM 2123 N N . ILE A 1 281 ? -38.247 -7.250 70.079 1.00 92.94 281 ILE A N 1
ATOM 2124 C CA . ILE A 1 281 ? -38.658 -5.911 69.642 1.00 92.94 281 ILE A CA 1
ATOM 2125 C C . ILE A 1 281 ? -37.436 -5.161 69.118 1.00 92.94 281 ILE A C 1
ATOM 2127 O O . ILE A 1 281 ? -36.427 -5.065 69.817 1.00 92.94 281 ILE A O 1
ATOM 2131 N N . LEU A 1 282 ? -37.543 -4.623 67.903 1.00 92.81 282 LEU A N 1
ATOM 2132 C CA . LEU A 1 282 ? -36.520 -3.788 67.274 1.00 92.81 282 LEU A CA 1
ATOM 2133 C C . LEU A 1 282 ? -36.723 -2.316 67.642 1.00 92.81 282 LEU A C 1
ATOM 2135 O O . LEU A 1 282 ? -37.856 -1.834 67.658 1.00 92.81 282 LEU A O 1
ATOM 2139 N N . TYR A 1 283 ? -35.634 -1.596 67.899 1.00 92.38 283 TYR A N 1
ATOM 2140 C CA . TYR A 1 283 ? -35.653 -0.151 68.134 1.00 92.38 283 TYR A CA 1
ATOM 2141 C C . TYR A 1 283 ? -34.367 0.510 67.609 1.00 92.38 283 TYR A C 1
ATOM 2143 O O . TYR A 1 283 ? -33.314 -0.128 67.592 1.00 92.38 283 TYR A O 1
ATOM 2151 N N . PRO A 1 284 ? -34.407 1.776 67.165 1.00 91.69 284 PRO A N 1
ATOM 2152 C CA . PRO A 1 284 ? -33.194 2.521 66.849 1.00 91.69 284 PRO A CA 1
ATOM 2153 C C . PRO A 1 284 ? -32.481 2.933 68.146 1.00 91.69 284 PRO A C 1
ATOM 2155 O O . PRO A 1 284 ? -33.058 3.648 68.966 1.00 91.69 284 PRO A O 1
ATOM 2158 N N . SER A 1 285 ? -31.236 2.495 68.346 1.00 90.69 285 SER A N 1
ATOM 2159 C CA . SER A 1 285 ? -30.405 2.952 69.475 1.00 90.69 285 SER A CA 1
ATOM 2160 C C . SER A 1 285 ? -29.656 4.247 69.158 1.00 90.69 285 SER A C 1
ATOM 2162 O O . SER A 1 285 ? -29.261 4.978 70.066 1.00 90.69 285 SER A O 1
ATOM 2164 N N . SER A 1 286 ? -29.502 4.566 67.870 1.00 90.06 286 SER A N 1
ATOM 2165 C CA . SER A 1 286 ? -28.969 5.832 67.366 1.00 90.06 286 SER A CA 1
ATOM 2166 C C . SER A 1 286 ? -29.560 6.151 65.980 1.00 90.06 286 SER A C 1
ATOM 2168 O O . SER A 1 286 ? -30.209 5.286 65.383 1.00 90.06 286 SER A O 1
ATOM 2170 N N . PRO A 1 287 ? -29.310 7.346 65.405 1.00 88.00 287 PRO A N 1
ATOM 2171 C CA . PRO A 1 287 ? -29.761 7.690 64.051 1.00 88.00 287 PRO A CA 1
ATOM 2172 C C . PRO A 1 287 ? -29.275 6.738 62.944 1.00 88.00 287 PRO A C 1
ATOM 2174 O O . PRO A 1 287 ? -29.806 6.766 61.838 1.00 88.00 287 PRO A O 1
ATOM 2177 N N . THR A 1 288 ? -28.254 5.917 63.213 1.00 90.19 288 THR A N 1
ATOM 2178 C CA . THR A 1 288 ? -27.624 5.030 62.224 1.00 90.19 288 THR A CA 1
ATOM 2179 C C . THR A 1 288 ? -27.522 3.576 62.685 1.00 90.19 288 THR A C 1
ATOM 2181 O O . THR A 1 288 ? -26.855 2.776 62.026 1.00 90.19 288 THR A O 1
ATOM 2184 N N . VAL A 1 289 ? -28.166 3.205 63.798 1.00 89.69 289 VAL A N 1
ATOM 2185 C CA . VAL A 1 289 ? -28.073 1.855 64.373 1.00 89.69 289 VAL A CA 1
ATOM 2186 C C . VAL A 1 289 ? -29.439 1.375 64.853 1.00 89.69 289 VAL A C 1
ATOM 2188 O O . VAL A 1 289 ? -30.071 2.005 65.698 1.00 89.69 289 VAL A O 1
ATOM 2191 N N . PHE A 1 290 ? -29.859 0.209 64.356 1.00 91.88 290 PHE A N 1
ATOM 2192 C CA . PHE A 1 290 ? -30.940 -0.574 64.953 1.00 91.88 290 PHE A CA 1
ATOM 2193 C C . PHE A 1 290 ? -30.389 -1.602 65.951 1.00 91.88 290 PHE A C 1
ATOM 2195 O O . PHE A 1 290 ? -29.400 -2.298 65.688 1.00 91.88 290 PHE A O 1
ATOM 2202 N N . GLU A 1 291 ? -31.085 -1.740 67.072 1.00 92.50 291 GLU A N 1
ATOM 2203 C CA . GLU A 1 291 ? -30.862 -2.717 68.135 1.00 92.50 291 GLU A CA 1
ATOM 2204 C C . GLU A 1 291 ? -32.137 -3.515 68.435 1.00 92.50 291 GLU A C 1
ATOM 2206 O O . GLU A 1 291 ? -33.213 -3.248 67.898 1.00 92.50 291 GLU A O 1
ATOM 2211 N N . GLN A 1 292 ? -31.999 -4.544 69.276 1.00 94.25 292 GLN A N 1
ATOM 2212 C CA . GLN A 1 292 ? -33.093 -5.413 69.698 1.00 94.25 292 GLN A CA 1
ATOM 2213 C C . GLN A 1 292 ? -33.157 -5.478 71.222 1.00 94.25 292 GLN A C 1
ATOM 2215 O O . GLN A 1 292 ? -32.147 -5.697 71.893 1.00 94.25 292 GLN A O 1
ATOM 2220 N N . LEU A 1 293 ? -34.356 -5.316 71.767 1.00 95.56 293 LEU A N 1
ATOM 2221 C CA . LEU A 1 293 ? -34.592 -5.418 73.199 1.00 95.56 293 LEU A CA 1
ATOM 2222 C C . LEU A 1 293 ? -34.597 -6.899 73.616 1.00 95.56 293 LEU A C 1
ATOM 2224 O O . LEU A 1 293 ? -35.250 -7.691 72.933 1.00 95.56 293 LEU A O 1
ATOM 2228 N N . PRO A 1 294 ? -33.930 -7.307 74.715 1.00 93.44 294 PRO A N 1
ATOM 2229 C CA . PRO A 1 294 ? -33.996 -8.682 75.218 1.00 93.44 294 PRO A CA 1
ATOM 2230 C C . PRO A 1 294 ? -35.420 -9.070 75.662 1.00 93.44 294 PRO A C 1
ATOM 2232 O O . PRO A 1 294 ? -36.325 -8.238 75.703 1.00 93.44 294 PRO A O 1
ATOM 2235 N N . PHE A 1 295 ? -35.643 -10.350 75.988 1.00 94.50 295 PHE A N 1
ATOM 2236 C CA . PHE A 1 295 ? -36.938 -10.818 76.501 1.00 94.50 295 PHE A CA 1
ATOM 2237 C C . PHE A 1 295 ? -37.191 -10.165 77.858 1.00 94.50 295 PHE A C 1
ATOM 2239 O O . PHE A 1 295 ? -36.230 -9.887 78.583 1.00 94.50 295 PHE A O 1
ATOM 2246 N N . PRO A 1 296 ? -38.462 -9.966 78.238 1.00 94.75 296 PRO A N 1
ATOM 2247 C CA . PRO A 1 296 ? -38.754 -9.673 79.624 1.00 94.75 296 PRO A CA 1
ATOM 2248 C C . PRO A 1 296 ? -38.255 -10.828 80.494 1.00 94.75 296 PRO A C 1
ATOM 2250 O O . PRO A 1 296 ? -38.411 -12.000 80.153 1.00 94.75 296 PRO A O 1
ATOM 2253 N N . THR A 1 297 ? -37.668 -10.495 81.636 1.00 94.12 297 THR A N 1
ATOM 2254 C CA . THR A 1 297 ? -37.226 -11.489 82.622 1.00 94.12 297 THR A CA 1
ATOM 2255 C C . THR A 1 297 ? -38.396 -12.084 83.411 1.00 94.12 297 THR A C 1
ATOM 2257 O O . THR A 1 297 ? -38.224 -13.102 84.075 1.00 94.12 297 THR A O 1
ATOM 2260 N N . VAL A 1 298 ? -39.587 -11.474 83.329 1.00 94.44 298 VAL A N 1
ATOM 2261 C CA . VAL A 1 298 ? -40.805 -11.8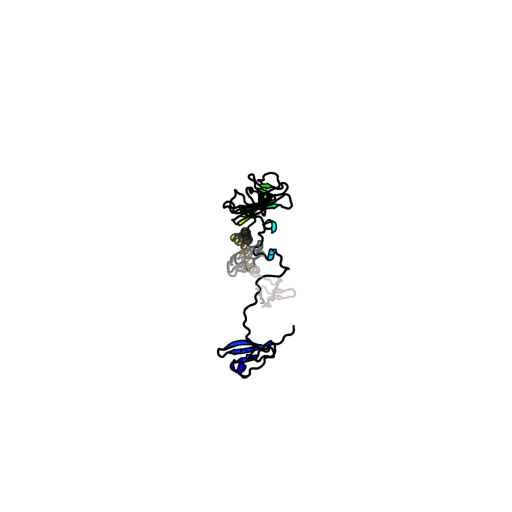87 84.040 1.00 94.44 298 VAL A CA 1
ATOM 2262 C C . VAL A 1 298 ? -41.983 -11.995 83.068 1.00 94.44 298 VAL A C 1
ATOM 2264 O O . VAL A 1 298 ? -42.235 -11.085 82.273 1.00 94.44 298 VAL A O 1
ATOM 2267 N N . ASN A 1 299 ? -42.747 -13.085 83.155 1.00 94.44 299 ASN A N 1
ATOM 2268 C CA . ASN A 1 299 ? -43.950 -13.279 82.344 1.00 94.44 299 ASN A CA 1
ATOM 2269 C C . ASN A 1 299 ? -45.004 -12.198 82.620 1.00 94.44 299 ASN A C 1
ATOM 2271 O O . ASN A 1 299 ? -45.239 -11.811 83.763 1.00 94.44 299 ASN A O 1
ATOM 2275 N N . GLY A 1 300 ? -45.654 -11.723 81.555 1.00 92.56 300 GLY A N 1
ATOM 2276 C CA . GLY A 1 300 ? -46.665 -10.666 81.639 1.00 92.56 300 GLY A CA 1
ATOM 2277 C C . GLY A 1 300 ? -46.101 -9.258 81.850 1.00 92.56 300 GLY A C 1
ATOM 2278 O O . GLY A 1 300 ? -46.865 -8.354 82.168 1.00 92.56 300 GLY A O 1
ATOM 2279 N N . SER A 1 301 ? -44.786 -9.059 81.689 1.00 95.31 301 SER A N 1
ATOM 2280 C CA . SER A 1 301 ? -44.171 -7.728 81.756 1.00 95.31 301 SER A CA 1
ATOM 2281 C C . SER A 1 301 ? -44.763 -6.757 80.735 1.00 95.31 301 SER A C 1
ATOM 2283 O O . SER A 1 301 ? -45.148 -7.133 79.629 1.00 95.31 301 SER A O 1
ATOM 2285 N N . PHE A 1 302 ? -44.763 -5.479 81.098 1.00 93.31 302 PHE A N 1
ATOM 2286 C CA . PHE A 1 302 ? -45.284 -4.389 80.283 1.00 93.31 302 PHE A CA 1
ATOM 2287 C C . PHE A 1 302 ? -44.138 -3.686 79.550 1.00 93.31 302 PHE A C 1
ATOM 2289 O O . PHE A 1 302 ? -43.120 -3.362 80.170 1.00 93.31 302 PHE A O 1
ATOM 2296 N N . LEU A 1 303 ? -44.300 -3.431 78.248 1.00 95.50 303 LEU A N 1
ATOM 2297 C CA . LEU A 1 303 ? -43.363 -2.609 77.479 1.00 95.50 303 LEU A CA 1
ATOM 2298 C C . LEU A 1 303 ? -43.548 -1.144 77.867 1.00 95.50 303 LEU A C 1
ATOM 2300 O O . LEU A 1 303 ? -44.664 -0.625 77.826 1.00 95.50 303 LEU A O 1
ATOM 2304 N N . ARG A 1 304 ? -42.462 -0.474 78.240 1.00 92.44 304 ARG A N 1
ATOM 2305 C CA . ARG A 1 304 ? -42.474 0.937 78.624 1.00 92.44 304 ARG A CA 1
ATOM 2306 C C . ARG A 1 304 ? -41.273 1.661 78.034 1.00 92.44 304 ARG A C 1
ATOM 2308 O O . ARG A 1 304 ? -40.302 1.047 77.610 1.00 92.44 304 ARG A O 1
ATOM 2315 N N . GLN A 1 305 ? -41.352 2.981 78.021 1.00 95.06 305 GLN A N 1
ATOM 2316 C CA . GLN A 1 305 ? -40.255 3.860 77.645 1.00 95.06 305 GLN A CA 1
ATOM 2317 C C . GLN A 1 305 ? -40.339 5.122 78.506 1.00 95.06 305 GLN A C 1
ATOM 2319 O O . GLN A 1 305 ? -41.432 5.528 78.913 1.00 95.06 305 GLN A O 1
ATOM 2324 N N . GLY A 1 306 ? -39.189 5.718 78.817 1.00 89.50 306 GLY A N 1
ATOM 2325 C CA . GLY A 1 306 ? -39.140 7.056 79.402 1.00 89.50 306 GLY A CA 1
ATOM 2326 C C . GLY A 1 306 ? -39.461 8.139 78.367 1.00 89.50 306 GLY A C 1
ATOM 2327 O O . GLY A 1 306 ? -39.721 7.852 77.203 1.00 89.50 306 GLY A O 1
ATOM 2328 N N . THR A 1 307 ? -39.378 9.408 78.770 1.00 92.12 307 THR A N 1
ATOM 2329 C CA . THR A 1 307 ? -39.437 10.549 77.833 1.00 92.12 307 THR A CA 1
ATOM 2330 C C . THR A 1 307 ? -38.224 10.613 76.895 1.00 92.12 307 THR A C 1
ATOM 2332 O O . THR A 1 307 ? -38.240 11.352 75.916 1.00 92.12 307 THR A O 1
ATOM 2335 N N . SER A 1 308 ? -37.174 9.844 77.197 1.00 86.12 308 SER A N 1
ATOM 2336 C CA . SER A 1 308 ? -35.986 9.630 76.375 1.00 86.12 308 SER A CA 1
ATOM 2337 C C . SER A 1 308 ? -35.379 8.252 76.682 1.00 86.12 308 SER A C 1
ATOM 2339 O O . SER A 1 308 ? -35.651 7.672 77.737 1.00 86.12 308 SER A O 1
ATOM 2341 N N . GLY A 1 309 ? -34.544 7.744 75.772 1.00 88.81 309 GLY A N 1
ATOM 2342 C CA . GLY A 1 309 ? -33.812 6.483 75.915 1.00 88.81 309 GLY A CA 1
ATOM 2343 C C . GLY A 1 309 ? -34.507 5.262 75.305 1.00 88.81 309 GLY A C 1
ATOM 2344 O O . GLY A 1 309 ? -35.575 5.362 74.700 1.00 88.81 309 GLY A O 1
ATOM 2345 N N . ALA A 1 310 ? -33.864 4.100 75.444 1.00 94.62 310 ALA A N 1
ATOM 2346 C CA . ALA A 1 310 ? -34.358 2.838 74.902 1.00 94.62 310 ALA A CA 1
ATOM 2347 C C . ALA A 1 310 ? -35.672 2.394 75.581 1.00 94.62 310 ALA A C 1
ATOM 2349 O O . ALA A 1 310 ? -35.880 2.672 76.769 1.00 94.62 310 ALA A O 1
ATOM 2350 N N . PRO A 1 311 ? -36.562 1.685 74.862 1.00 96.62 311 PRO A N 1
ATOM 2351 C CA . PRO A 1 311 ? -37.674 0.991 75.498 1.00 96.62 311 PRO A CA 1
ATOM 2352 C C . PRO A 1 311 ? -37.150 -0.084 76.461 1.00 96.62 311 PRO A C 1
ATOM 2354 O O . PRO A 1 311 ? -36.034 -0.574 76.316 1.00 96.62 311 PRO A O 1
ATOM 2357 N N . TYR A 1 312 ? -37.946 -0.462 77.455 1.00 95.06 312 TYR A N 1
ATOM 2358 C CA . TYR A 1 312 ? -37.586 -1.469 78.450 1.00 95.06 312 TYR A CA 1
ATOM 2359 C C . TYR A 1 312 ? -38.821 -2.200 78.990 1.00 95.06 312 TYR A C 1
ATOM 2361 O O . TYR A 1 312 ? -39.954 -1.723 78.898 1.00 95.06 312 TYR A O 1
ATOM 2369 N N . TRP A 1 313 ? -38.601 -3.377 79.574 1.00 96.06 313 TRP A N 1
ATOM 2370 C CA . TRP A 1 313 ? -39.650 -4.178 80.206 1.00 96.06 313 TRP A CA 1
ATOM 2371 C C . TRP A 1 313 ? -39.796 -3.820 81.685 1.00 96.06 313 TRP A C 1
ATOM 2373 O O . TRP A 1 313 ? -38.802 -3.701 82.395 1.00 96.06 313 TRP A O 1
ATOM 2383 N N . THR A 1 314 ? -41.030 -3.670 82.165 1.00 94.19 314 THR A N 1
ATOM 2384 C CA . THR A 1 314 ? -41.342 -3.508 83.597 1.00 94.19 314 THR A CA 1
ATOM 2385 C C . THR A 1 314 ? -42.146 -4.703 84.091 1.00 94.19 314 THR A C 1
ATOM 2387 O O . THR A 1 314 ? -43.114 -5.101 83.438 1.00 94.19 314 THR A O 1
ATOM 2390 N N . SER A 1 315 ? -41.774 -5.260 85.245 1.00 94.19 315 SER A N 1
ATOM 2391 C CA . SER A 1 315 ? -42.464 -6.423 85.801 1.00 94.19 315 SER A CA 1
ATOM 2392 C C . SER A 1 315 ? -43.882 -6.068 86.288 1.00 94.19 315 SER A C 1
ATOM 2394 O O . SER A 1 315 ? -44.138 -4.926 86.691 1.00 94.19 315 SER A O 1
ATOM 2396 N N . PRO A 1 316 ? -44.825 -7.028 86.305 1.00 93.12 316 PRO A N 1
ATOM 2397 C CA . PRO A 1 316 ? -46.152 -6.798 86.876 1.00 93.12 316 PRO A CA 1
ATOM 2398 C C . PRO A 1 316 ? -46.132 -6.386 88.350 1.00 93.12 316 PRO A C 1
ATOM 2400 O O . PRO A 1 316 ? -47.000 -5.627 88.785 1.00 93.12 316 PRO A O 1
ATOM 2403 N N . ASP A 1 317 ? -45.152 -6.867 89.115 1.00 89.88 317 ASP A N 1
ATOM 2404 C CA . ASP A 1 317 ? -45.024 -6.552 90.536 1.00 89.88 317 ASP A CA 1
ATOM 2405 C C . ASP A 1 317 ? -44.617 -5.091 90.757 1.00 89.88 317 ASP A C 1
ATOM 2407 O O . ASP A 1 317 ? -45.208 -4.426 91.614 1.00 89.88 317 ASP A O 1
ATOM 2411 N N . ASP A 1 318 ? -43.718 -4.553 89.928 1.00 88.00 318 ASP A N 1
ATOM 2412 C CA . ASP A 1 318 ? -43.326 -3.139 89.978 1.00 88.00 318 ASP A CA 1
ATOM 2413 C C . ASP A 1 318 ? -44.513 -2.223 89.657 1.00 88.00 318 ASP A C 1
ATOM 2415 O O . ASP A 1 318 ? -44.789 -1.261 90.380 1.00 88.00 318 ASP A O 1
ATOM 2419 N N . VAL A 1 319 ? -45.280 -2.551 88.610 1.00 86.38 319 VAL A N 1
ATOM 2420 C CA . VAL A 1 319 ? -46.487 -1.792 88.235 1.00 86.38 319 VAL A CA 1
ATOM 2421 C C . VAL A 1 319 ? -47.530 -1.850 89.352 1.00 86.38 319 VAL A C 1
ATOM 2423 O O . VAL A 1 319 ? -48.097 -0.822 89.737 1.00 86.38 319 VAL A O 1
ATOM 2426 N N . ARG A 1 320 ? -47.757 -3.033 89.935 1.00 83.00 320 ARG A N 1
ATOM 2427 C CA . ARG A 1 320 ? -48.676 -3.207 91.068 1.00 83.00 320 ARG A CA 1
ATOM 2428 C C . ARG A 1 320 ? -48.223 -2.402 92.288 1.00 83.00 320 ARG A C 1
ATOM 2430 O O . ARG A 1 320 ? -49.073 -1.842 92.981 1.00 83.00 320 ARG A O 1
ATOM 2437 N N . GLY A 1 321 ? -46.921 -2.326 92.553 1.00 76.25 321 GLY A N 1
ATOM 2438 C CA . GLY A 1 321 ? -46.344 -1.525 93.635 1.00 76.25 321 GLY A CA 1
ATOM 2439 C C . GLY A 1 321 ? -46.684 -0.038 93.517 1.00 76.25 321 GLY A C 1
ATOM 2440 O O . GLY A 1 321 ? -47.112 0.569 94.504 1.00 76.25 321 GLY A O 1
ATOM 2441 N N . VAL A 1 322 ? -46.583 0.514 92.304 1.00 74.50 322 VAL A N 1
ATOM 2442 C CA . VAL A 1 322 ? -46.934 1.911 91.990 1.00 74.50 322 VAL A CA 1
ATOM 2443 C C . VAL A 1 322 ? -48.443 2.156 92.105 1.00 74.50 322 VAL A C 1
ATOM 2445 O O . VAL A 1 322 ? -48.866 3.121 92.735 1.00 74.50 322 VAL A O 1
ATOM 2448 N N . ILE A 1 323 ? -49.290 1.262 91.587 1.00 71.31 323 ILE A N 1
ATOM 2449 C CA . ILE A 1 323 ? -50.755 1.404 91.714 1.00 71.31 323 ILE A CA 1
ATOM 2450 C C . ILE A 1 323 ? -51.183 1.348 93.192 1.00 71.31 323 ILE A C 1
ATOM 2452 O O . ILE A 1 323 ? -52.014 2.136 93.647 1.00 71.31 323 ILE A O 1
ATOM 2456 N N . ARG A 1 324 ? -50.572 0.461 93.987 1.00 61.22 324 ARG A N 1
ATOM 2457 C CA . ARG A 1 324 ? -50.850 0.344 95.428 1.00 61.22 324 ARG A CA 1
ATOM 2458 C C . ARG A 1 324 ? -50.344 1.530 96.251 1.00 61.22 324 ARG A C 1
ATOM 2460 O O . ARG A 1 324 ? -50.841 1.722 97.359 1.00 61.22 324 ARG A O 1
ATOM 2467 N N . SER A 1 325 ? -49.365 2.316 95.793 1.00 51.50 325 SER A N 1
ATOM 2468 C CA . SER A 1 325 ? -48.936 3.519 96.528 1.00 51.50 325 SER A CA 1
ATOM 2469 C C . SER A 1 325 ? -49.964 4.646 96.438 1.00 51.50 325 SER A C 1
ATOM 2471 O O . SER A 1 325 ? -50.139 5.366 97.415 1.00 51.50 325 SER A O 1
ATOM 2473 N N . VAL A 1 326 ? -50.705 4.744 95.330 1.00 53.97 326 VAL A N 1
ATOM 2474 C CA . VAL A 1 326 ? -51.807 5.712 95.164 1.00 53.97 326 VAL A CA 1
ATOM 2475 C C . VAL A 1 326 ? -52.983 5.387 96.098 1.00 53.97 326 VAL A C 1
ATOM 2477 O O . VAL A 1 326 ? -53.612 6.287 96.645 1.00 53.97 326 VAL A O 1
ATOM 2480 N N . LEU A 1 327 ? -53.226 4.102 96.379 1.00 47.78 327 LEU A N 1
ATOM 2481 C CA . LEU A 1 327 ? -54.309 3.653 97.266 1.00 47.78 327 LEU A CA 1
ATOM 2482 C C . LEU A 1 327 ? -53.981 3.770 98.773 1.00 47.78 327 LEU A C 1
ATOM 2484 O O . LEU A 1 327 ? -54.854 3.590 99.620 1.00 47.78 327 LEU A O 1
ATOM 2488 N N . ARG A 1 328 ? -52.731 4.094 99.140 1.00 49.31 328 ARG A N 1
ATOM 2489 C CA . ARG A 1 328 ? -52.269 4.189 100.540 1.00 49.31 328 ARG A CA 1
ATOM 2490 C C . ARG A 1 328 ? -52.582 5.520 101.244 1.00 49.31 328 ARG A C 1
ATOM 2492 O O . ARG A 1 328 ? -52.129 5.704 102.370 1.00 49.31 328 ARG A O 1
ATOM 2499 N N . TYR A 1 329 ? -53.401 6.396 100.653 1.00 46.12 329 TYR A N 1
ATOM 2500 C CA . TYR A 1 329 ? -54.048 7.496 101.390 1.00 46.12 329 TYR A CA 1
ATOM 2501 C C . TYR A 1 329 ? -55.368 7.091 102.073 1.00 46.12 329 TYR A C 1
ATOM 2503 O O . TYR A 1 329 ? -55.851 7.821 102.932 1.00 46.12 329 TYR A O 1
ATOM 2511 N N . ALA A 1 330 ? -55.917 5.907 101.779 1.00 50.06 330 ALA A N 1
ATOM 2512 C CA . ALA A 1 330 ? -57.113 5.371 102.436 1.00 50.06 330 ALA A CA 1
ATOM 2513 C C . ALA A 1 330 ? -56.746 4.356 103.535 1.00 50.06 330 ALA A C 1
ATOM 2515 O O . ALA A 1 330 ? -57.211 3.216 103.542 1.00 50.06 330 ALA A O 1
ATOM 2516 N N . ARG A 1 331 ? -55.837 4.730 104.448 1.00 44.72 331 ARG A N 1
ATOM 2517 C CA . ARG A 1 331 ? -55.472 3.857 105.571 1.00 44.72 331 ARG A CA 1
ATOM 2518 C C . ARG A 1 331 ? -56.618 3.847 106.587 1.00 44.72 331 ARG A C 1
ATOM 2520 O O . ARG A 1 331 ? -56.992 4.881 107.125 1.00 44.72 331 ARG A O 1
ATOM 2527 N N . THR A 1 332 ? -57.131 2.646 106.817 1.00 51.59 332 THR A N 1
ATOM 2528 C CA . THR A 1 332 ? -58.161 2.188 107.758 1.00 51.59 332 THR A CA 1
ATOM 2529 C C . THR A 1 332 ? -57.876 2.547 109.224 1.00 51.59 332 THR A C 1
ATOM 2531 O O . THR A 1 332 ? -57.614 1.671 110.049 1.00 51.59 332 THR A O 1
ATOM 2534 N N . SER A 1 333 ? -57.897 3.828 109.578 1.00 47.28 333 SER A N 1
ATOM 2535 C CA . SER A 1 333 ? -58.087 4.244 110.967 1.00 47.28 333 SER A CA 1
ATOM 2536 C C . SER A 1 333 ? -59.557 4.597 111.172 1.00 47.28 333 SER A C 1
ATOM 2538 O O . SER A 1 333 ? -60.085 5.505 110.537 1.00 47.28 333 SER A O 1
ATOM 2540 N N . ASN A 1 334 ? -60.230 3.862 112.061 1.00 51.56 334 ASN A N 1
ATOM 2541 C CA . ASN A 1 334 ? -61.556 4.231 112.549 1.00 51.56 334 ASN A CA 1
ATOM 2542 C C . ASN A 1 334 ? -61.490 5.659 113.108 1.00 51.56 334 ASN A C 1
ATOM 2544 O O . ASN A 1 334 ? -60.870 5.880 114.149 1.00 51.56 334 ASN A O 1
ATOM 2548 N N . GLN A 1 335 ? -62.109 6.627 112.433 1.00 52.91 335 GLN A N 1
ATOM 2549 C CA . GLN A 1 335 ? -62.264 7.972 112.977 1.00 52.91 335 GLN A CA 1
ATOM 2550 C C . GLN A 1 335 ? -63.598 8.066 113.718 1.00 52.91 335 GLN A C 1
ATOM 2552 O O . GLN A 1 335 ? -64.656 7.801 113.156 1.00 52.91 335 GLN A O 1
ATOM 2557 N N . SER A 1 336 ? -63.539 8.419 115.002 1.00 50.44 336 SER A N 1
ATOM 2558 C CA . SER A 1 336 ? -64.725 8.743 115.796 1.00 50.44 336 SER A CA 1
ATOM 2559 C C . SER A 1 336 ? -65.192 10.152 115.433 1.00 50.44 336 SER A C 1
ATOM 2561 O O . SER A 1 336 ? -64.397 11.091 115.485 1.00 50.44 336 SER A O 1
ATOM 2563 N N . MET A 1 337 ? -66.464 10.307 115.063 1.00 56.22 337 MET A N 1
ATOM 2564 C CA . MET A 1 337 ? -67.070 11.608 114.765 1.00 56.22 337 MET A CA 1
ATOM 2565 C C . MET A 1 337 ? -68.105 11.941 115.844 1.00 56.22 337 MET A C 1
ATOM 2567 O O . MET A 1 337 ? -69.015 11.155 116.107 1.00 56.22 337 MET A O 1
ATOM 2571 N N . THR A 1 338 ? -67.959 13.093 116.501 1.00 53.59 338 THR A N 1
ATOM 2572 C CA . THR A 1 338 ? -68.857 13.530 117.578 1.00 53.59 338 THR A CA 1
ATOM 2573 C C . THR A 1 338 ? -70.070 14.274 117.017 1.00 53.59 338 THR A C 1
ATOM 2575 O O . THR A 1 338 ? -69.953 15.092 116.106 1.00 53.59 338 THR A O 1
ATOM 2578 N N . SER A 1 339 ? -71.253 14.049 117.595 1.00 55.34 339 SER A N 1
ATOM 2579 C CA . SER A 1 339 ? -72.533 14.639 117.158 1.00 55.34 339 SER A CA 1
ATOM 2580 C C . SER A 1 339 ? -72.654 16.167 117.337 1.00 55.34 339 SER A C 1
ATOM 2582 O O . SER A 1 339 ? -73.727 16.737 117.127 1.00 55.34 339 SER A O 1
ATOM 2584 N N . SER A 1 340 ? -71.589 16.863 117.742 1.00 52.84 340 SER A N 1
ATOM 2585 C CA . SER A 1 340 ? -71.604 18.296 118.062 1.00 52.84 340 SER A CA 1
ATOM 2586 C C . SER A 1 340 ? -70.916 19.192 117.031 1.00 52.84 340 SER A C 1
ATOM 2588 O O . SER A 1 340 ? -71.069 20.407 117.118 1.00 52.84 340 SER A O 1
ATOM 2590 N N . SER A 1 341 ? -70.214 18.647 116.034 1.00 53.25 341 SER A N 1
ATOM 2591 C CA . SER A 1 341 ? -69.486 19.453 115.044 1.00 53.25 341 SER A CA 1
ATOM 2592 C C . SER A 1 341 ? -69.989 19.209 113.618 1.00 53.25 341 SER A C 1
ATOM 2594 O O . SER A 1 341 ? -70.245 18.080 113.209 1.00 53.25 341 SER A O 1
ATOM 2596 N N . ALA A 1 342 ? -70.181 20.291 112.858 1.00 53.22 342 ALA A N 1
ATOM 2597 C CA . ALA A 1 342 ? -70.519 20.209 111.443 1.00 53.22 342 ALA A CA 1
ATOM 2598 C C . ALA A 1 342 ? -69.267 19.781 110.669 1.00 53.22 342 ALA A C 1
ATOM 2600 O O . ALA A 1 342 ? -68.346 20.574 110.476 1.00 53.22 342 ALA A O 1
ATOM 2601 N N . THR A 1 343 ? -69.206 18.520 110.250 1.00 51.41 343 THR A N 1
ATOM 2602 C CA . THR A 1 343 ? -68.126 18.036 109.388 1.00 51.41 343 THR A CA 1
ATOM 2603 C C . THR A 1 343 ? -68.577 18.099 107.935 1.00 51.41 343 THR A C 1
ATOM 2605 O O . THR A 1 343 ? -69.606 17.535 107.574 1.00 51.41 343 THR A O 1
ATOM 2608 N N . LYS A 1 344 ? -67.810 18.777 107.075 1.00 51.47 344 LYS A N 1
ATOM 2609 C CA . LYS A 1 344 ? -68.030 18.704 105.626 1.00 51.47 344 LYS A CA 1
ATOM 2610 C C . LYS A 1 344 ? -67.651 17.304 105.140 1.00 51.47 344 LYS A C 1
ATOM 2612 O O . LYS A 1 344 ? -66.471 16.994 105.022 1.00 51.47 344 LYS A O 1
ATOM 2617 N N . ILE A 1 345 ? -68.651 16.474 104.862 1.00 55.94 345 ILE A N 1
ATOM 2618 C CA . ILE A 1 345 ? -68.485 15.193 104.172 1.00 55.94 345 ILE A CA 1
ATOM 2619 C C . ILE A 1 345 ? -68.730 15.463 102.681 1.00 55.94 345 ILE A C 1
ATOM 2621 O O . ILE A 1 345 ? -69.867 15.681 102.272 1.00 55.94 345 ILE A O 1
ATOM 2625 N N . SER A 1 346 ? -67.667 15.510 101.873 1.00 51.88 346 SER A N 1
ATOM 2626 C CA . SER A 1 346 ? -67.790 15.627 100.412 1.00 51.88 346 SER A CA 1
ATOM 2627 C C . SER A 1 346 ? -68.033 14.249 99.805 1.00 51.88 346 SER A C 1
ATOM 2629 O O . SER A 1 346 ? -67.117 13.434 99.731 1.00 51.88 346 SER A O 1
ATOM 2631 N N . LEU A 1 347 ? -69.262 14.001 99.359 1.00 58.91 347 LEU A N 1
ATOM 2632 C CA . LEU A 1 347 ? -69.641 12.802 98.615 1.00 58.91 347 LEU A CA 1
ATOM 2633 C C . LEU A 1 347 ? -69.652 13.161 97.126 1.00 58.91 347 LEU A C 1
ATOM 2635 O O . LEU A 1 347 ? -70.476 13.952 96.678 1.00 58.91 347 LEU A O 1
ATOM 2639 N N . THR A 1 348 ? -68.691 12.646 96.363 1.00 49.81 348 THR A N 1
ATOM 2640 C CA . THR A 1 348 ? -68.486 13.000 94.945 1.00 49.81 348 THR A CA 1
ATOM 2641 C C . THR A 1 348 ? -69.236 12.088 93.968 1.00 49.81 348 THR A C 1
ATOM 2643 O O . THR A 1 348 ? -69.048 12.191 92.760 1.00 49.81 348 THR A O 1
ATOM 2646 N N . SER A 1 349 ? -70.086 11.187 94.461 1.00 55.12 349 SER A N 1
ATOM 2647 C CA . SER A 1 349 ? -70.894 10.253 93.660 1.00 55.12 349 SER A CA 1
ATOM 2648 C C . SER A 1 349 ? -72.218 9.940 94.369 1.00 55.12 349 SER A C 1
ATOM 2650 O O . SER A 1 349 ? -72.389 10.278 95.540 1.00 55.12 349 SER A O 1
ATOM 2652 N N . ARG A 1 350 ? -73.179 9.333 93.652 1.00 49.41 350 ARG A N 1
ATOM 2653 C CA . ARG A 1 350 ? -74.498 8.954 94.191 1.00 49.41 350 ARG A CA 1
ATOM 2654 C C . ARG A 1 350 ? -74.324 7.889 95.280 1.00 49.41 350 ARG A C 1
ATOM 2656 O O . ARG A 1 350 ? -74.210 6.709 94.975 1.00 49.41 350 ARG A O 1
ATOM 2663 N N . THR A 1 351 ? -74.275 8.323 96.534 1.00 53.41 351 THR A N 1
ATOM 2664 C CA . THR A 1 351 ? -74.223 7.449 97.709 1.00 53.41 351 THR A CA 1
ATOM 2665 C C . THR A 1 351 ? -75.644 7.186 98.199 1.00 53.41 351 THR A C 1
ATOM 2667 O O . THR A 1 351 ? -76.354 8.127 98.553 1.00 53.41 351 THR A O 1
ATOM 2670 N N . GLU A 1 352 ? -76.065 5.922 98.221 1.00 54.81 352 GLU A N 1
ATOM 2671 C CA . GLU A 1 352 ? -77.300 5.496 98.890 1.00 54.81 352 GLU A CA 1
ATOM 2672 C C . GLU A 1 352 ? -76.997 5.200 100.366 1.00 54.81 352 GLU A C 1
ATOM 2674 O O . GLU A 1 352 ? -75.940 4.662 100.698 1.00 54.81 352 GLU A O 1
ATOM 2679 N N . ILE A 1 353 ? -77.884 5.636 101.264 1.00 56.59 353 ILE A N 1
ATOM 2680 C CA . ILE A 1 353 ? -77.744 5.452 102.712 1.00 56.59 353 ILE A CA 1
ATOM 2681 C C . ILE A 1 353 ? -78.931 4.616 103.173 1.00 56.59 353 ILE A C 1
ATOM 2683 O O . ILE A 1 353 ? -80.056 5.111 103.191 1.00 56.59 353 ILE A O 1
ATOM 2687 N N . ASP A 1 354 ? -78.666 3.367 103.551 1.00 52.00 354 ASP A N 1
ATOM 2688 C CA . ASP A 1 354 ? -79.708 2.376 103.858 1.00 52.00 354 ASP A CA 1
ATOM 2689 C C . ASP A 1 354 ? -80.434 2.615 105.195 1.00 52.00 354 ASP A C 1
ATOM 2691 O O . ASP A 1 354 ? -81.496 2.046 105.430 1.00 52.00 354 ASP A O 1
ATOM 2695 N N . ASP A 1 355 ? -79.908 3.483 106.067 1.00 58.12 355 ASP A N 1
ATOM 2696 C CA . ASP A 1 355 ? -80.567 3.882 107.317 1.00 58.12 355 ASP A CA 1
ATOM 2697 C C . ASP A 1 355 ? -80.705 5.410 107.396 1.00 58.12 355 ASP A C 1
ATOM 2699 O O . ASP A 1 355 ? -79.788 6.147 107.782 1.00 58.12 355 ASP A O 1
ATOM 2703 N N . SER A 1 356 ? -81.896 5.894 107.037 1.00 55.81 356 SER A N 1
ATOM 2704 C CA . SER A 1 356 ? -82.265 7.314 107.021 1.00 55.81 356 SER A CA 1
ATOM 2705 C C . SER A 1 356 ? -82.201 8.003 108.394 1.00 55.81 356 SER A C 1
ATOM 2707 O O . SER A 1 356 ? -82.356 9.220 108.470 1.00 55.81 356 SER A O 1
ATOM 2709 N N . GLY A 1 357 ? -81.978 7.267 109.490 1.00 61.34 357 GLY A N 1
ATOM 2710 C CA . GLY A 1 357 ? -81.836 7.826 110.838 1.00 61.34 357 GLY A CA 1
ATOM 2711 C C . GLY A 1 357 ? -80.419 8.285 111.211 1.00 61.34 357 GLY A C 1
ATOM 2712 O O . GLY A 1 357 ? -80.240 8.872 112.283 1.00 61.34 357 GLY A O 1
ATOM 2713 N N . ILE A 1 358 ? -79.406 8.006 110.383 1.00 62.06 358 ILE A N 1
ATOM 2714 C CA . ILE A 1 358 ? -77.987 8.207 110.737 1.00 62.06 358 ILE A CA 1
ATOM 2715 C C . ILE A 1 358 ? -77.474 9.610 110.379 1.00 62.06 358 ILE A C 1
ATOM 2717 O O . ILE A 1 358 ? -76.666 10.165 111.127 1.00 62.06 358 ILE A O 1
ATOM 2721 N N . LEU A 1 359 ? -77.963 10.218 109.294 1.00 62.69 359 LEU A N 1
ATOM 2722 C CA . LEU A 1 359 ? -77.580 11.568 108.867 1.00 62.69 359 LEU A CA 1
ATOM 2723 C C . LEU A 1 359 ? -78.806 12.485 108.802 1.00 62.69 359 LEU A C 1
ATOM 2725 O O . LEU A 1 359 ? -79.808 12.145 108.183 1.00 62.69 359 LEU A O 1
ATOM 2729 N N . ALA A 1 360 ? -78.712 13.668 109.404 1.00 62.69 360 ALA A N 1
ATOM 2730 C CA . ALA A 1 360 ? -79.687 14.740 109.247 1.00 62.69 360 ALA A CA 1
ATOM 2731 C C . ALA A 1 360 ? -79.161 15.758 108.233 1.00 62.69 360 ALA A C 1
ATOM 2733 O O . ALA A 1 360 ? -78.066 16.304 108.391 1.00 62.69 360 ALA A O 1
ATOM 2734 N N . VAL A 1 361 ? -79.951 16.033 107.197 1.00 60.59 361 VAL A N 1
ATOM 2735 C CA . VAL A 1 361 ? -79.643 17.057 106.193 1.00 60.59 361 VAL A CA 1
ATOM 2736 C C . VAL A 1 361 ? -80.475 18.300 106.496 1.00 60.59 361 VAL A C 1
ATOM 2738 O O . VAL A 1 361 ? -81.686 18.211 106.674 1.00 60.59 361 VAL A O 1
ATOM 2741 N N . SER A 1 362 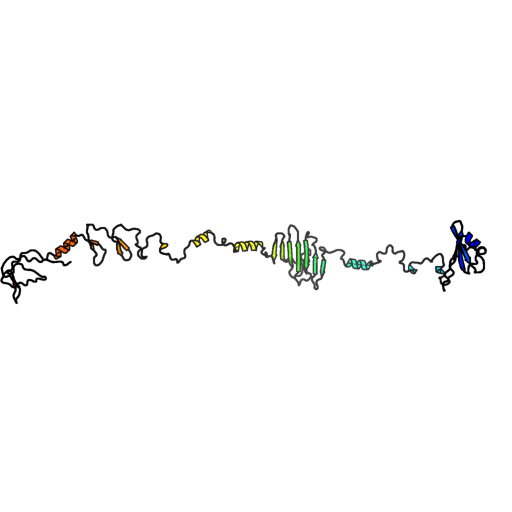? -79.829 19.462 106.571 1.00 59.00 362 SER A N 1
ATOM 2742 C CA . SER A 1 362 ? -80.481 20.758 106.795 1.00 59.00 362 SER A CA 1
ATOM 2743 C C . SER A 1 362 ? -79.945 21.813 105.828 1.00 59.00 362 SER A C 1
ATOM 2745 O O . SER A 1 362 ? -78.921 21.598 105.177 1.00 59.00 362 SER A O 1
ATOM 2747 N N . SER A 1 363 ? -80.578 22.990 105.783 1.00 55.53 363 SER A N 1
ATOM 2748 C CA . SER A 1 363 ? -80.098 24.140 104.995 1.00 55.53 363 SER A CA 1
ATOM 2749 C C . SER A 1 363 ? -78.678 24.595 105.365 1.00 55.53 363 SER A C 1
ATOM 2751 O O . SER A 1 363 ? -78.045 25.302 104.589 1.00 55.53 363 SER A O 1
ATOM 2753 N N . ASN A 1 364 ? -78.166 24.166 106.524 1.00 52.59 364 ASN A N 1
ATOM 2754 C CA . ASN A 1 364 ? -76.833 24.499 107.025 1.00 52.59 364 ASN A CA 1
ATOM 2755 C C . ASN A 1 364 ? -75.807 23.359 106.839 1.00 52.59 364 ASN A C 1
ATOM 2757 O O . ASN A 1 364 ? -74.678 23.473 107.314 1.00 52.59 364 ASN A O 1
ATOM 2761 N N . GLY A 1 365 ? -76.177 22.266 106.159 1.00 56.78 365 GLY A N 1
ATOM 2762 C CA . GLY A 1 365 ? -75.295 21.139 105.839 1.00 56.78 365 GLY A CA 1
ATOM 2763 C C . GLY A 1 365 ? -75.786 19.783 106.358 1.00 56.78 365 GLY A C 1
ATOM 2764 O O . GLY A 1 365 ? -76.891 19.656 106.891 1.00 56.78 365 GLY A O 1
ATOM 2765 N N . ILE A 1 366 ? -74.942 18.762 106.178 1.00 59.81 366 ILE A N 1
ATOM 2766 C CA . ILE A 1 366 ? -75.178 17.376 106.610 1.00 59.81 366 ILE A CA 1
ATOM 2767 C C . ILE A 1 366 ? -74.540 17.174 107.990 1.00 59.81 366 ILE A C 1
ATOM 2769 O O . ILE A 1 366 ? -73.370 17.502 108.185 1.00 59.81 366 ILE A O 1
ATOM 2773 N N . LYS A 1 367 ? -75.295 16.629 108.946 1.00 61.12 367 LYS A N 1
ATOM 2774 C CA . LYS A 1 367 ? -74.847 16.340 110.314 1.00 61.12 367 LYS A CA 1
ATOM 2775 C C . LYS A 1 367 ? -75.061 14.864 110.646 1.00 61.12 367 LYS A C 1
ATOM 2777 O O . LYS A 1 367 ? -76.084 14.294 110.280 1.00 61.12 367 LYS A O 1
ATOM 2782 N N . VAL A 1 368 ? -74.124 14.254 111.374 1.00 62.72 368 VAL A N 1
ATOM 2783 C CA . VAL A 1 368 ? -74.298 12.893 111.905 1.00 62.72 368 VAL A CA 1
ATOM 2784 C C . VAL A 1 368 ? -75.206 12.948 113.139 1.00 62.72 368 VAL A C 1
ATOM 2786 O O . VAL A 1 368 ? -74.931 13.679 114.094 1.00 62.72 368 VAL A O 1
ATOM 2789 N N . SER A 1 369 ? -76.312 12.208 113.103 1.00 62.84 369 SER A N 1
ATOM 2790 C CA . SER A 1 369 ? -77.406 12.297 114.084 1.00 62.84 369 SER A CA 1
ATOM 2791 C C . SER A 1 369 ? -77.187 11.441 115.332 1.00 62.84 369 SER A C 1
ATOM 2793 O O . SER A 1 369 ? -77.866 11.634 116.339 1.00 62.84 369 SER A O 1
ATOM 2795 N N . LYS A 1 370 ? -76.239 10.500 115.291 1.00 62.56 370 LYS A N 1
ATOM 2796 C CA . LYS A 1 370 ? -75.849 9.630 116.410 1.00 62.56 370 LYS A CA 1
ATOM 2797 C C . LYS A 1 370 ? -74.319 9.567 116.493 1.00 62.56 370 LYS A C 1
ATOM 2799 O O . LYS A 1 370 ? -73.640 9.795 115.501 1.00 62.56 370 LYS A O 1
ATOM 2804 N N . THR A 1 371 ? -73.769 9.306 117.674 1.00 56.94 371 THR A N 1
ATOM 2805 C CA . THR A 1 371 ? -72.321 9.095 117.843 1.00 56.94 371 THR A CA 1
ATOM 2806 C C . THR A 1 371 ? -72.028 7.603 117.705 1.00 56.94 371 THR A C 1
ATOM 2808 O O . THR A 1 371 ? -72.704 6.793 118.338 1.00 56.94 371 THR A O 1
ATOM 2811 N N . GLY A 1 372 ? -71.026 7.227 116.912 1.00 60.06 372 GLY A N 1
ATOM 2812 C CA . GLY A 1 372 ? -70.669 5.828 116.684 1.00 60.06 372 GLY A CA 1
ATOM 2813 C C . GLY A 1 372 ? -69.532 5.666 115.677 1.00 60.06 372 GLY A C 1
ATOM 2814 O O . GLY A 1 372 ? -69.037 6.647 115.122 1.00 60.06 372 GLY A O 1
ATOM 2815 N N . TYR A 1 373 ? -69.112 4.420 115.453 1.00 54.12 373 TYR A N 1
ATOM 2816 C CA . TYR A 1 373 ? -68.202 4.077 114.362 1.00 54.12 373 TYR A CA 1
ATOM 2817 C C . TYR A 1 373 ? -69.016 3.781 113.108 1.00 54.12 373 TYR A C 1
ATOM 2819 O O . TYR A 1 373 ? -69.922 2.949 113.141 1.00 54.12 373 TYR A O 1
ATOM 2827 N N . TYR A 1 374 ? -68.682 4.452 112.010 1.00 54.84 374 TYR A N 1
ATOM 2828 C CA . TYR A 1 374 ? -69.396 4.319 110.747 1.00 54.84 374 TYR A CA 1
ATOM 2829 C C . TYR A 1 374 ? -68.450 3.818 109.665 1.00 54.84 374 TYR A C 1
ATOM 2831 O O . TYR A 1 374 ? -67.374 4.380 109.459 1.00 54.84 374 TYR A O 1
ATOM 2839 N N . ASN A 1 375 ? -68.870 2.772 108.958 1.00 49.88 375 ASN A N 1
ATOM 2840 C CA . ASN A 1 375 ? -68.184 2.308 107.762 1.00 49.88 375 ASN A CA 1
ATOM 2841 C C . ASN A 1 375 ? -68.743 3.069 106.564 1.00 49.88 375 ASN A C 1
ATOM 2843 O O . ASN A 1 375 ? -69.885 2.855 106.165 1.00 49.88 375 ASN A O 1
ATOM 2847 N N . ILE A 1 376 ? -67.940 3.959 105.988 1.00 51.44 376 ILE A N 1
ATOM 2848 C CA . ILE A 1 376 ? -68.276 4.594 104.715 1.00 51.44 376 ILE A CA 1
ATOM 2849 C C . ILE A 1 376 ? -67.718 3.699 103.612 1.00 51.44 376 ILE A C 1
ATOM 2851 O O . ILE A 1 376 ? -66.505 3.610 103.428 1.00 51.44 376 ILE A O 1
ATOM 2855 N N . SER A 1 377 ? -68.611 3.023 102.894 1.00 46.59 377 SER A N 1
ATOM 2856 C CA . SER A 1 377 ? -68.252 2.208 101.734 1.00 46.59 377 SER A CA 1
ATOM 2857 C C . SER A 1 377 ? -68.504 3.029 100.474 1.00 46.59 377 SER A C 1
ATOM 2859 O O . SER A 1 377 ? -69.638 3.416 100.209 1.00 46.59 377 SER A O 1
ATOM 2861 N N . ALA A 1 378 ? -67.459 3.323 99.701 1.00 49.53 378 ALA A N 1
ATOM 2862 C CA . ALA A 1 378 ? -67.609 3.896 98.367 1.00 49.53 378 ALA A CA 1
ATOM 2863 C C . ALA A 1 378 ? -67.526 2.763 97.339 1.00 49.53 378 ALA A C 1
ATOM 2865 O O . ALA A 1 378 ? -66.495 2.099 97.233 1.00 49.53 378 ALA A O 1
ATOM 2866 N N . GLN A 1 379 ? -68.602 2.532 96.589 1.00 43.97 379 GLN A N 1
ATOM 2867 C CA . GLN A 1 379 ? -68.597 1.599 95.466 1.00 43.97 379 GLN A CA 1
ATOM 2868 C C . GLN A 1 379 ? -68.291 2.385 94.189 1.00 43.97 379 GLN A C 1
ATOM 2870 O O . GLN A 1 379 ? -69.073 3.234 93.770 1.00 43.97 379 GLN A O 1
ATOM 2875 N N . ILE A 1 380 ? -67.136 2.126 93.574 1.00 45.06 380 ILE A N 1
ATOM 2876 C CA . ILE A 1 380 ? -66.829 2.673 92.249 1.00 45.06 380 ILE A CA 1
ATOM 2877 C C . ILE A 1 380 ? -67.488 1.751 91.225 1.00 45.06 380 ILE A C 1
ATOM 2879 O O . ILE A 1 380 ? -67.041 0.623 91.020 1.00 45.06 380 ILE A O 1
ATOM 2883 N N . ILE A 1 381 ? -68.568 2.223 90.604 1.00 42.38 381 ILE A N 1
ATOM 2884 C CA . ILE A 1 381 ? -69.175 1.561 89.449 1.00 42.38 381 ILE A CA 1
ATOM 2885 C C . ILE A 1 381 ? -68.412 2.040 88.215 1.00 42.38 381 ILE A C 1
ATOM 2887 O O . ILE A 1 381 ? -68.496 3.210 87.846 1.00 42.38 381 ILE A O 1
ATOM 2891 N N . PHE A 1 382 ? -67.660 1.146 87.580 1.00 37.66 382 PHE A N 1
ATOM 2892 C CA . PHE A 1 382 ? -67.156 1.392 86.234 1.00 37.66 382 PHE A CA 1
ATOM 2893 C C . PHE A 1 382 ? -68.301 1.093 85.262 1.00 37.66 382 PHE A C 1
ATOM 2895 O O . PHE A 1 382 ? -68.728 -0.056 85.154 1.00 37.66 382 PHE A O 1
ATOM 2902 N N . SER A 1 383 ? -68.844 2.113 84.597 1.00 37.03 383 SER A N 1
ATOM 2903 C CA . SER A 1 383 ? -69.683 1.882 83.420 1.00 37.03 383 SER A CA 1
ATOM 2904 C C . SER A 1 383 ? -68.791 1.367 82.291 1.00 37.03 383 SER A C 1
ATOM 2906 O O . SER A 1 383 ? -67.719 1.934 82.073 1.00 37.03 383 SER A O 1
ATOM 2908 N N . ALA A 1 384 ? -69.225 0.284 81.643 1.00 39.50 384 ALA A N 1
ATOM 2909 C CA . ALA A 1 384 ? -68.556 -0.311 80.487 1.00 39.50 384 ALA A CA 1
ATOM 2910 C C . ALA A 1 384 ? -68.407 0.676 79.322 1.00 39.50 384 ALA A C 1
ATOM 2912 O O . ALA A 1 384 ? -69.318 1.524 79.157 1.00 39.50 384 ALA A O 1
#

Radius of gyration: 85.83 Å; chains: 1; bounding box: 118×71×246 Å